Protein AF-A0A0K0XUK8-F1 (afdb_monomer_lite)

pLDDT: mean 94.27, std 4.92, range [66.75, 98.88]

Sequence (532 aa):
MPRAIVLVLDSFGIGAAPDAARFGDAGADTLGHIAAACVSGELDRGPLQLPNLARLGLFHAHAEATGQVAAGVELIEQPEGAWAHAAERSTGKDTPSGHWELAGVPVLEDFGYFPDKTESFPEELLEALIRRAELPGVLGNCHASGTEIIERLGAQHIETGKPIVYTSADSVFQIAAHEEHFGLDRLYRVCEIARELLMDDRVGRVIARPFVGDVDSGFQRTGNRRDYSLEPPAPTVLDKLLDAGGEVLAIGKIGDIFAHRGVSRVIKADGNEALVDATLAAMDEAGERSLVFTNLVDFDMLYGHRRDTAGYAAALEAFDRRLPEIIERLRPDDLLILVADHGCDPSFEGSDHTREFIPVLALGAGLPAGSLGRRESFADVGQTLAEHFGLPPMDAGLSFLPLAKARLEQLHKLRDRAYAPYSGFTVAALIETRNGHWFGGCNVETAHYKSVCAEASAISAMIAAGEREIRRVHILAPGGRLCAPCGDCRQRLLEFSGPDARVHLLDNHGMTIEDHAIAELLPAAFVPDDLD

Secondary structure (DSSP, 8-state):
---EEEEE-TT---SB-TTGGGGT-TT--HHHHHHHHHHHSTTSS-S---HHHHHTTHHHHHHHHHSSPPTT----SS-SSEEEEE---SS--SHHHHHHHHTT----SPPP----SSS-S-HHHHHHHHHHTT-S--EEEEE--HHHHHHHHHHHHHHH-PPEEEE-SSSEEEEEEEHHHH-HHHHHHHHHHHHHHTTTTT-SEEEEEEEEEETTTEEEE-S--EEEEPPPSS--HHHHHHHTT-EEEEETTHHHHTTTTT-SEEE---SHHHHHHHHHHHHHH--SSEEEEEE-THIIIIIITTT-HHHHHHHHHHHHHHHHHHHTT--TT-EEEEE-SSB--TTSSSSS-B-B-EEEEEEETTPPSEEEEEES-THHHHHHHHHHTTPPPPSS----SPP-HHHHHHHHHHHTT-B-TTT----EEEEEETTS-EEEEE-B--TTS--B-HHHHHHHHHHHTT---EEEEEEE-GGG---PPPHHHHHHHHHTS-TT-EEEEE-TTS-EEEEEEHHHHSTT---GGGG-

Structure (mmCIF, N/CA/C/O backbone):
data_AF-A0A0K0XUK8-F1
#
_entry.id   AF-A0A0K0XUK8-F1
#
loop_
_atom_site.group_PDB
_atom_site.id
_atom_site.type_symbol
_atom_site.label_atom_id
_atom_site.label_alt_id
_atom_site.label_comp_id
_atom_site.label_asym_id
_atom_site.label_entity_id
_atom_site.label_seq_id
_atom_site.pdbx_PDB_ins_code
_atom_site.Cartn_x
_atom_site.Cartn_y
_atom_site.Cartn_z
_atom_site.occupancy
_atom_site.B_iso_or_equiv
_atom_site.auth_seq_id
_atom_site.auth_comp_id
_atom_site.auth_asym_id
_atom_site.auth_atom_id
_atom_site.pdbx_PDB_model_num
ATOM 1 N N . MET A 1 1 ? -23.604 -0.897 -3.311 1.00 66.75 1 MET A N 1
ATOM 2 C CA . MET A 1 1 ? -22.359 -1.609 -2.973 1.00 66.75 1 MET A CA 1
ATOM 3 C C . MET A 1 1 ? -21.209 -0.696 -3.325 1.00 66.75 1 MET A C 1
ATOM 5 O O . MET A 1 1 ? -21.176 -0.198 -4.445 1.00 66.75 1 MET A O 1
ATOM 9 N N . PRO A 1 2 ? -20.314 -0.436 -2.371 1.00 86.75 2 PRO A N 1
ATOM 10 C CA . PRO A 1 2 ? -19.453 0.732 -2.431 1.00 86.75 2 PRO A CA 1
ATOM 11 C C . PRO A 1 2 ? -18.410 0.626 -3.548 1.00 86.75 2 PRO A C 1
ATOM 13 O O . PRO A 1 2 ? -18.157 -0.471 -4.055 1.00 86.75 2 PRO A O 1
ATOM 16 N N . ARG A 1 3 ? -17.821 1.760 -3.940 1.00 96.00 3 ARG A N 1
ATOM 17 C CA . ARG A 1 3 ? -16.629 1.800 -4.796 1.00 96.00 3 ARG A CA 1
ATOM 18 C C . ARG A 1 3 ? -15.398 2.080 -3.945 1.00 96.00 3 ARG A C 1
ATOM 20 O O . ARG A 1 3 ? -15.504 2.649 -2.856 1.00 96.00 3 ARG A O 1
ATOM 27 N N . ALA A 1 4 ? -14.235 1.712 -4.457 1.00 98.31 4 ALA A N 1
ATOM 28 C CA . ALA A 1 4 ? -12.964 2.190 -3.936 1.00 98.31 4 ALA A CA 1
ATOM 29 C C . ALA A 1 4 ? -12.168 2.859 -5.055 1.00 98.31 4 ALA A C 1
ATOM 31 O O . ALA A 1 4 ? -12.177 2.391 -6.194 1.00 98.31 4 ALA A O 1
ATOM 32 N N . ILE A 1 5 ? -11.506 3.959 -4.723 1.00 98.69 5 ILE A N 1
ATOM 33 C CA . ILE A 1 5 ? -10.625 4.708 -5.605 1.00 98.69 5 ILE A CA 1
ATOM 34 C C . ILE A 1 5 ? -9.255 4.711 -4.936 1.00 98.69 5 ILE A C 1
ATOM 36 O O . ILE A 1 5 ? -9.096 5.274 -3.855 1.00 98.69 5 ILE A O 1
ATOM 40 N N . VAL A 1 6 ? -8.281 4.064 -5.566 1.00 98.88 6 VAL A N 1
ATOM 41 C CA . VAL A 1 6 ? -6.902 3.988 -5.080 1.00 98.88 6 VAL A CA 1
ATOM 42 C C . VAL A 1 6 ? -6.003 4.690 -6.085 1.00 98.88 6 VAL A C 1
ATOM 44 O O . VAL A 1 6 ? -5.951 4.290 -7.249 1.00 98.88 6 VAL A O 1
ATOM 47 N N . LEU A 1 7 ? -5.300 5.731 -5.642 1.00 98.88 7 LEU A N 1
ATOM 48 C CA . LEU A 1 7 ? -4.263 6.391 -6.431 1.00 98.88 7 LEU A CA 1
ATOM 49 C C . LEU A 1 7 ? -2.908 6.171 -5.769 1.00 98.88 7 LEU A C 1
ATOM 51 O O . LEU A 1 7 ? -2.697 6.601 -4.634 1.00 98.88 7 LEU A O 1
ATOM 55 N N . VAL A 1 8 ? -2.003 5.529 -6.500 1.00 98.88 8 VAL A N 1
ATOM 56 C CA . VAL A 1 8 ? -0.598 5.384 -6.119 1.00 98.88 8 VAL A CA 1
ATOM 57 C C . VAL A 1 8 ? 0.167 6.561 -6.710 1.00 98.88 8 VAL A C 1
ATOM 59 O O . VAL A 1 8 ? 0.229 6.721 -7.929 1.00 98.88 8 VAL A O 1
ATOM 62 N N . LEU A 1 9 ? 0.695 7.420 -5.845 1.00 98.75 9 LEU A N 1
ATOM 63 C CA . LEU A 1 9 ? 1.672 8.446 -6.172 1.00 98.75 9 LEU A CA 1
ATOM 64 C C . LEU A 1 9 ? 3.038 7.751 -6.176 1.00 98.75 9 LEU A C 1
ATOM 66 O O . LEU A 1 9 ? 3.713 7.721 -5.150 1.00 98.75 9 LEU A O 1
ATOM 70 N N . ASP A 1 10 ? 3.370 7.129 -7.309 1.00 98.00 10 ASP A N 1
ATOM 71 C CA . ASP A 1 10 ? 4.535 6.249 -7.482 1.00 98.00 10 ASP A CA 1
ATOM 72 C C . ASP A 1 10 ? 5.800 6.888 -6.895 1.00 98.00 10 ASP A C 1
ATOM 74 O O . ASP A 1 10 ? 6.072 8.065 -7.153 1.00 98.00 10 ASP A O 1
ATOM 78 N N . SER A 1 11 ? 6.547 6.150 -6.076 1.00 97.19 11 SER A N 1
ATOM 79 C CA . SER A 1 11 ? 7.773 6.602 -5.394 1.00 97.19 11 SER A CA 1
ATOM 80 C C . SER A 1 11 ? 7.669 7.753 -4.370 1.00 97.19 11 SER A C 1
ATOM 82 O O . SER A 1 11 ? 8.692 8.237 -3.874 1.00 97.19 11 SER A O 1
ATOM 84 N N . PHE A 1 12 ? 6.466 8.208 -3.999 1.00 98.50 12 PHE A N 1
ATOM 85 C CA . PHE A 1 12 ? 6.294 9.327 -3.063 1.00 98.50 12 PHE A CA 1
ATOM 86 C C . PHE A 1 12 ? 6.439 8.926 -1.581 1.00 98.50 12 PHE A C 1
ATOM 88 O O . PHE A 1 12 ? 5.468 8.891 -0.821 1.00 98.50 12 PHE A O 1
ATOM 95 N N . GLY A 1 13 ? 7.679 8.654 -1.168 1.00 98.62 13 GLY A N 1
ATOM 96 C CA . GLY A 1 13 ? 8.061 8.353 0.215 1.00 98.62 13 GLY A CA 1
ATOM 97 C C . GLY A 1 13 ? 7.955 9.547 1.177 1.00 98.62 13 GLY A C 1
ATOM 98 O O . GLY A 1 13 ? 7.955 10.716 0.778 1.00 98.62 13 GLY A O 1
ATOM 99 N N . ILE A 1 14 ? 7.854 9.252 2.474 1.00 98.62 14 ILE A N 1
ATOM 100 C CA . ILE A 1 14 ? 7.748 10.243 3.559 1.00 98.62 14 ILE A CA 1
ATOM 101 C C . ILE A 1 14 ? 8.753 9.983 4.691 1.00 98.62 14 ILE A C 1
ATOM 103 O O . ILE A 1 14 ? 8.432 10.193 5.863 1.00 98.62 14 ILE A O 1
ATOM 107 N N . GLY A 1 15 ? 9.956 9.513 4.349 1.00 98.06 15 GLY A N 1
ATOM 108 C CA . GLY A 1 15 ? 11.048 9.300 5.298 1.00 98.06 15 GLY A CA 1
ATOM 109 C C . GLY A 1 15 ? 11.483 7.845 5.428 1.00 98.06 15 GLY A C 1
ATOM 110 O O . GLY A 1 15 ? 10.683 6.925 5.293 1.00 98.06 15 GLY A O 1
ATOM 111 N N . ALA A 1 16 ? 12.762 7.633 5.727 1.00 98.00 16 ALA A N 1
ATOM 112 C CA . ALA A 1 16 ? 13.402 6.323 5.786 1.00 98.00 16 ALA A CA 1
ATOM 113 C C . ALA A 1 16 ? 12.644 5.319 6.673 1.00 98.00 16 ALA A C 1
ATOM 115 O O . ALA A 1 16 ? 12.324 5.595 7.833 1.00 98.00 16 ALA A O 1
ATOM 116 N N . ALA A 1 17 ? 12.407 4.120 6.135 1.00 97.19 17 ALA A N 1
ATOM 117 C CA . ALA A 1 17 ? 11.795 3.030 6.884 1.00 97.19 17 ALA A CA 1
ATOM 118 C C . ALA A 1 17 ? 12.773 2.468 7.941 1.00 97.19 17 ALA A C 1
ATOM 120 O O . ALA A 1 17 ? 13.989 2.666 7.841 1.00 97.19 17 ALA A O 1
ATOM 121 N N . PRO A 1 18 ? 12.298 1.701 8.943 1.00 95.25 18 PRO A N 1
ATOM 122 C CA . PRO A 1 18 ? 13.158 1.169 10.004 1.00 95.25 18 PRO A CA 1
ATOM 123 C C . PRO A 1 18 ? 14.302 0.276 9.501 1.00 95.25 18 PRO A C 1
ATOM 125 O O . PRO A 1 18 ? 15.336 0.174 10.160 1.00 95.25 18 PRO A O 1
ATOM 128 N N . ASP A 1 19 ? 14.129 -0.370 8.345 1.00 95.75 19 ASP A N 1
ATOM 129 C CA . ASP A 1 19 ? 15.115 -1.241 7.706 1.00 95.75 19 ASP A CA 1
ATOM 130 C C . ASP A 1 19 ? 15.886 -0.572 6.554 1.00 95.75 19 ASP A C 1
ATOM 132 O O . ASP A 1 19 ? 16.682 -1.243 5.895 1.00 95.75 19 ASP A O 1
ATOM 136 N N . ALA A 1 20 ? 15.741 0.744 6.345 1.00 96.69 20 ALA A N 1
ATOM 137 C CA . ALA A 1 20 ? 16.354 1.465 5.225 1.00 96.69 20 ALA A CA 1
ATOM 138 C C . ALA A 1 20 ? 17.879 1.292 5.138 1.00 96.69 20 ALA A C 1
ATOM 140 O O . ALA A 1 20 ? 18.444 1.160 4.053 1.00 96.69 20 ALA A O 1
ATOM 141 N N . ALA A 1 21 ? 18.559 1.195 6.285 1.00 95.50 21 ALA A N 1
ATOM 142 C CA . ALA A 1 21 ? 20.001 0.961 6.345 1.00 95.50 21 ALA A CA 1
ATOM 143 C C . ALA A 1 21 ? 20.443 -0.345 5.655 1.00 95.50 21 ALA A C 1
ATOM 145 O O . ALA A 1 21 ? 21.561 -0.407 5.148 1.00 95.50 21 ALA A O 1
ATOM 146 N N . ARG A 1 22 ? 19.581 -1.375 5.592 1.00 93.38 22 ARG A N 1
ATOM 147 C CA . ARG A 1 22 ? 19.866 -2.630 4.871 1.00 93.38 22 ARG A CA 1
ATOM 148 C C . ARG A 1 22 ? 20.014 -2.405 3.364 1.00 93.38 22 ARG A C 1
ATOM 150 O O . ARG A 1 22 ? 20.744 -3.145 2.714 1.00 93.38 22 ARG A O 1
ATOM 157 N N . PHE A 1 23 ? 19.345 -1.384 2.840 1.00 89.81 23 PHE A N 1
ATOM 158 C CA . PHE A 1 23 ? 19.330 -1.027 1.424 1.00 89.81 23 PHE A CA 1
ATOM 159 C C . PHE A 1 23 ? 20.307 0.104 1.081 1.00 89.81 23 PHE A C 1
ATOM 161 O O . PHE A 1 23 ? 20.409 0.479 -0.081 1.00 89.81 23 PHE A O 1
ATOM 168 N N . GLY A 1 24 ? 21.036 0.634 2.072 1.00 94.38 24 GLY A N 1
ATOM 169 C CA . GLY A 1 24 ? 21.868 1.828 1.902 1.00 94.38 24 GLY A CA 1
ATOM 170 C C . GLY A 1 24 ? 21.084 3.144 1.942 1.00 94.38 24 GLY A C 1
ATOM 171 O O . GLY A 1 24 ? 21.674 4.198 1.756 1.00 94.38 24 GLY A O 1
ATOM 172 N N . ASP A 1 25 ? 19.791 3.104 2.268 1.00 96.50 25 ASP A N 1
ATOM 173 C CA . ASP A 1 25 ? 18.876 4.249 2.159 1.00 96.50 25 ASP A CA 1
ATOM 174 C C . ASP A 1 25 ? 18.677 4.978 3.501 1.00 96.50 25 ASP A C 1
ATOM 176 O O . ASP A 1 25 ? 17.665 5.638 3.745 1.00 96.50 25 ASP A O 1
ATOM 180 N N . ALA A 1 26 ? 19.624 4.827 4.432 1.00 96.69 26 ALA A N 1
ATOM 181 C CA . ALA A 1 26 ? 19.536 5.471 5.738 1.00 96.69 26 ALA A CA 1
ATOM 182 C C . ALA A 1 26 ? 19.529 7.001 5.582 1.00 96.69 26 ALA A C 1
ATOM 184 O O . ALA A 1 26 ? 20.503 7.588 5.116 1.00 96.69 26 ALA A O 1
ATOM 185 N N . GLY A 1 27 ? 18.445 7.636 6.031 1.00 96.06 27 GLY A N 1
ATOM 186 C CA . GLY A 1 27 ? 18.265 9.085 5.947 1.00 96.06 27 GLY A CA 1
ATOM 187 C C . GLY A 1 27 ? 17.583 9.579 4.671 1.00 96.06 27 GLY A C 1
ATOM 188 O O . GLY A 1 27 ? 17.469 10.789 4.525 1.00 96.06 27 GLY A O 1
ATOM 189 N N . ALA A 1 28 ? 17.124 8.692 3.780 1.00 97.94 28 ALA A N 1
ATOM 190 C CA . ALA A 1 28 ? 16.242 9.087 2.683 1.00 97.94 28 ALA A CA 1
ATOM 191 C C . ALA A 1 28 ? 14.947 9.715 3.228 1.00 97.9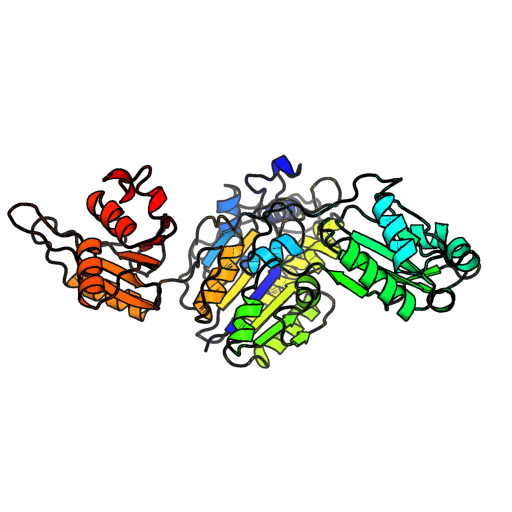4 28 ALA A C 1
ATOM 193 O O . ALA A 1 28 ? 14.396 9.233 4.219 1.00 97.94 28 ALA A O 1
ATOM 194 N N . ASP A 1 29 ? 14.479 10.791 2.604 1.00 98.50 29 ASP A N 1
ATOM 195 C CA . ASP A 1 29 ? 13.205 11.437 2.935 1.00 98.50 29 ASP A CA 1
ATOM 196 C C . ASP A 1 29 ? 12.697 12.201 1.713 1.00 98.50 29 ASP A C 1
ATOM 198 O O . ASP A 1 29 ? 12.977 13.389 1.544 1.00 98.50 29 ASP A O 1
ATOM 202 N N . THR A 1 30 ? 11.959 11.509 0.840 1.00 98.75 30 THR A N 1
ATOM 203 C CA . THR A 1 30 ? 11.485 12.061 -0.435 1.00 98.75 30 THR A CA 1
ATOM 204 C C . THR A 1 30 ? 10.698 13.359 -0.211 1.00 98.75 30 THR A C 1
ATOM 206 O O . THR A 1 30 ? 11.093 14.414 -0.712 1.00 98.75 30 THR A O 1
ATOM 209 N N . LEU A 1 31 ? 9.615 13.335 0.575 1.00 98.69 31 LEU A N 1
ATOM 210 C CA . LEU A 1 31 ? 8.833 14.541 0.875 1.00 98.69 31 LEU A CA 1
ATOM 211 C C . LEU A 1 31 ? 9.659 15.605 1.615 1.00 98.69 31 LEU A C 1
ATOM 213 O O . LEU A 1 31 ? 9.614 16.783 1.245 1.00 98.69 31 LEU A O 1
ATOM 217 N N . GLY A 1 32 ? 10.389 15.221 2.663 1.00 98.31 32 GLY A N 1
ATOM 218 C CA . GLY A 1 32 ? 11.114 16.163 3.510 1.00 98.31 32 GLY A CA 1
ATOM 219 C C . GLY A 1 32 ? 12.223 16.898 2.766 1.00 98.31 32 GLY A C 1
ATOM 220 O O . GLY A 1 32 ? 12.327 18.123 2.882 1.00 98.31 32 GLY A O 1
ATOM 221 N N . HIS A 1 33 ? 13.005 16.197 1.945 1.00 98.25 33 HIS A N 1
ATOM 222 C CA . HIS A 1 33 ? 14.066 16.806 1.147 1.00 98.25 33 HIS A CA 1
ATOM 223 C C . HIS A 1 33 ? 13.524 17.650 -0.006 1.00 98.25 33 HIS A C 1
ATOM 225 O O . HIS A 1 33 ? 14.057 18.734 -0.260 1.00 98.25 33 HIS A O 1
ATOM 231 N N . ILE A 1 34 ? 12.422 17.239 -0.646 1.00 98.12 34 ILE A N 1
ATOM 232 C CA . ILE A 1 34 ? 11.730 18.091 -1.621 1.00 98.12 34 ILE A CA 1
ATOM 233 C C . ILE A 1 34 ? 11.278 19.404 -0.958 1.00 98.12 34 ILE A C 1
ATOM 235 O O . ILE A 1 34 ? 11.533 20.490 -1.488 1.00 98.12 34 ILE A O 1
ATOM 239 N N . ALA A 1 35 ? 10.643 19.329 0.215 1.00 98.00 35 ALA A N 1
ATOM 240 C CA . ALA A 1 35 ? 10.185 20.505 0.952 1.00 98.00 35 ALA A CA 1
ATOM 241 C C . ALA A 1 35 ? 11.355 21.408 1.389 1.00 98.00 35 ALA A C 1
ATOM 243 O O . ALA A 1 35 ? 11.295 22.627 1.207 1.00 98.00 35 ALA A O 1
ATOM 244 N N . ALA A 1 36 ? 12.448 20.821 1.888 1.00 97.62 36 ALA A N 1
ATOM 245 C CA . ALA A 1 36 ? 13.663 21.538 2.271 1.00 97.62 36 ALA A CA 1
ATOM 246 C C . ALA A 1 36 ? 14.299 22.287 1.093 1.00 97.62 36 ALA A C 1
ATOM 248 O O . ALA A 1 36 ? 14.607 23.474 1.222 1.00 97.62 36 ALA A O 1
ATOM 249 N N . ALA A 1 37 ? 14.420 21.644 -0.070 1.00 96.75 37 ALA A N 1
ATOM 250 C CA . ALA A 1 37 ? 14.954 22.270 -1.278 1.00 96.75 37 ALA A CA 1
ATOM 251 C C . ALA A 1 37 ? 14.065 23.423 -1.789 1.00 96.75 37 ALA A C 1
ATOM 253 O O . ALA A 1 37 ? 14.560 24.422 -2.312 1.00 96.75 37 ALA A O 1
ATOM 254 N N . CYS A 1 38 ? 12.743 23.333 -1.602 1.00 96.19 38 CYS A N 1
ATOM 255 C CA . CYS A 1 38 ? 11.823 24.416 -1.961 1.00 96.19 38 CYS A CA 1
ATOM 256 C C . CYS A 1 38 ? 12.029 25.681 -1.111 1.00 96.19 38 CYS A C 1
ATOM 258 O O . CYS A 1 38 ? 11.787 26.781 -1.601 1.00 96.19 38 CYS A O 1
ATOM 260 N N . VAL A 1 39 ? 12.483 25.554 0.142 1.00 96.12 39 VAL A N 1
ATOM 261 C CA . VAL A 1 39 ? 12.711 26.704 1.040 1.00 96.12 39 VAL A CA 1
ATOM 262 C C . VAL A 1 39 ? 14.176 27.110 1.196 1.00 96.12 39 VAL A C 1
ATOM 264 O O . VAL A 1 39 ? 14.444 28.186 1.729 1.00 96.12 39 VAL A O 1
ATOM 267 N N . SER A 1 40 ? 15.126 26.297 0.722 1.00 92.94 40 SER A N 1
ATOM 268 C CA . SER A 1 40 ? 16.564 26.608 0.762 1.00 92.94 40 SER A CA 1
ATOM 269 C C . SER A 1 40 ? 16.951 27.762 -0.174 1.00 92.94 40 SER A C 1
ATOM 271 O O . SER A 1 40 ? 17.981 28.406 0.026 1.00 92.94 40 SER A O 1
ATOM 273 N N . GLY A 1 41 ? 16.118 28.039 -1.184 1.00 80.12 41 GLY A N 1
ATOM 274 C CA . GLY A 1 41 ? 16.391 28.996 -2.259 1.00 80.12 41 GLY A CA 1
ATOM 275 C C . GLY A 1 41 ? 17.161 28.399 -3.442 1.00 80.12 41 GLY A C 1
ATOM 276 O O . GLY A 1 41 ? 17.395 29.102 -4.421 1.00 80.12 41 GLY A O 1
ATOM 277 N N . GLU A 1 42 ? 17.526 27.113 -3.393 1.00 83.00 42 GLU A N 1
ATOM 278 C CA . GLU A 1 42 ? 18.264 26.425 -4.467 1.00 83.00 42 GLU A CA 1
ATOM 279 C C . GLU A 1 42 ? 17.430 26.239 -5.740 1.00 83.00 42 GLU A C 1
ATOM 281 O O . GLU A 1 42 ? 17.973 26.223 -6.842 1.00 83.00 42 GLU A O 1
ATOM 286 N N . LEU A 1 43 ? 16.110 26.126 -5.592 1.00 89.25 43 LEU A N 1
ATOM 287 C CA . LEU A 1 43 ? 15.182 25.830 -6.684 1.00 89.25 43 LEU A CA 1
ATOM 288 C C . LEU A 1 43 ? 14.496 27.079 -7.281 1.00 89.25 43 LEU A C 1
ATOM 290 O O . LEU A 1 43 ? 13.565 26.925 -8.067 1.00 89.25 43 LEU A O 1
ATOM 294 N N . ASP A 1 44 ? 14.912 28.295 -6.889 1.00 88.19 44 ASP A N 1
ATOM 295 C CA . ASP A 1 44 ? 14.302 29.586 -7.287 1.00 88.19 44 ASP A CA 1
ATOM 296 C C . ASP A 1 44 ? 12.760 29.594 -7.190 1.00 88.19 44 ASP A C 1
ATOM 298 O O . ASP A 1 44 ? 12.032 30.027 -8.085 1.00 88.19 44 ASP A O 1
ATOM 302 N N . ARG A 1 45 ? 12.244 29.047 -6.085 1.00 92.00 45 ARG A N 1
ATOM 303 C CA . ARG A 1 45 ? 10.809 28.889 -5.814 1.00 92.00 45 ARG A CA 1
ATOM 304 C C . ARG A 1 45 ? 10.487 29.153 -4.345 1.00 92.00 45 ARG A C 1
ATOM 306 O O . ARG A 1 45 ? 11.380 29.287 -3.516 1.00 92.00 45 ARG A O 1
ATOM 313 N N . GLY A 1 46 ? 9.192 29.257 -4.046 1.00 92.44 46 GLY A N 1
ATOM 314 C CA . GLY A 1 46 ? 8.680 29.335 -2.677 1.00 92.44 46 GLY A CA 1
ATOM 315 C C . GLY A 1 46 ? 8.465 27.958 -2.028 1.00 92.44 46 GLY A C 1
ATOM 316 O O . GLY A 1 46 ? 8.724 26.934 -2.668 1.00 92.44 46 GLY A O 1
ATOM 317 N N . PRO A 1 47 ? 7.942 27.929 -0.784 1.00 96.00 47 PRO A N 1
ATOM 318 C CA . PRO A 1 47 ? 7.630 26.692 -0.067 1.00 96.00 47 PRO A CA 1
ATOM 319 C C . PRO A 1 47 ? 6.704 25.772 -0.866 1.00 96.00 47 PRO A C 1
ATOM 321 O O . PRO A 1 47 ? 5.822 26.264 -1.571 1.00 96.00 47 PRO A O 1
ATOM 324 N N . LEU A 1 48 ? 6.870 24.458 -0.709 1.00 97.44 48 LEU A N 1
ATOM 325 C CA . LEU A 1 48 ? 6.048 23.438 -1.366 1.00 97.44 48 LEU A CA 1
ATOM 326 C C . LEU A 1 48 ? 4.557 23.611 -1.009 1.00 97.44 48 LEU A C 1
ATOM 328 O O . LEU A 1 48 ? 4.200 23.624 0.169 1.00 97.44 48 LEU A O 1
ATOM 332 N N . GLN A 1 49 ? 3.686 23.747 -2.013 1.00 97.75 49 GLN A N 1
ATOM 333 C CA . GLN A 1 49 ? 2.258 24.035 -1.820 1.00 97.75 49 GLN A CA 1
ATOM 334 C C . GLN A 1 49 ? 1.370 22.807 -2.059 1.00 97.75 49 GLN A C 1
ATOM 336 O O . GLN A 1 49 ? 0.913 22.577 -3.176 1.00 97.75 49 GLN A O 1
ATOM 341 N N . LEU A 1 50 ? 1.053 22.059 -0.997 1.00 98.44 50 LEU A N 1
ATOM 342 C CA . LEU A 1 50 ? 0.154 20.892 -1.057 1.00 98.44 50 LEU A CA 1
ATOM 343 C C . LEU A 1 50 ? -1.079 21.046 -0.144 1.00 98.44 50 LEU A C 1
ATOM 345 O O . LEU A 1 50 ? -1.258 20.252 0.783 1.00 98.44 50 LEU A O 1
ATOM 349 N N . PRO A 1 51 ? -1.906 22.099 -0.305 1.00 98.12 51 PRO A N 1
ATOM 350 C CA . PRO A 1 51 ? -3.011 22.379 0.612 1.00 98.12 51 PRO A CA 1
ATOM 351 C C . PRO A 1 51 ? -4.061 21.262 0.683 1.00 98.12 51 PRO A C 1
ATOM 353 O O . PRO A 1 51 ? -4.645 21.060 1.750 1.00 98.12 51 PRO A O 1
ATOM 356 N N . ASN A 1 52 ? -4.320 20.530 -0.403 1.00 98.56 52 ASN A N 1
ATOM 357 C CA . ASN A 1 52 ? -5.353 19.492 -0.404 1.00 98.56 52 ASN A CA 1
ATOM 358 C C . ASN A 1 52 ? -4.851 18.199 0.251 1.00 98.56 52 ASN A C 1
ATOM 360 O O . ASN A 1 52 ? -5.538 17.633 1.100 1.00 98.56 52 ASN A O 1
ATOM 364 N N . LEU A 1 53 ? -3.621 17.779 -0.042 1.00 98.62 53 LEU A N 1
ATOM 365 C CA . LEU A 1 53 ? -2.961 16.673 0.650 1.00 98.62 53 LEU A CA 1
ATOM 366 C C . LEU A 1 53 ? -2.716 16.998 2.131 1.00 98.62 53 LEU A C 1
ATOM 368 O O . LEU A 1 53 ? -2.870 16.124 2.985 1.00 98.62 53 LEU A O 1
ATOM 372 N N . ALA A 1 54 ? -2.417 18.258 2.467 1.00 98.31 54 ALA A N 1
ATOM 373 C CA . ALA A 1 54 ? -2.325 18.713 3.853 1.00 98.31 54 ALA A CA 1
ATOM 374 C C . ALA A 1 54 ? -3.651 18.527 4.603 1.00 98.31 54 ALA A C 1
ATOM 376 O O . ALA A 1 54 ? -3.644 18.024 5.727 1.00 98.31 54 ALA A O 1
ATOM 377 N N . ARG A 1 55 ? -4.790 18.871 3.978 1.00 97.88 55 ARG A N 1
ATOM 378 C CA . ARG A 1 55 ? -6.135 18.631 4.541 1.00 97.88 55 ARG A CA 1
ATOM 379 C C . ARG A 1 55 ? -6.417 17.148 4.755 1.00 97.88 55 ARG A C 1
ATOM 381 O O . ARG A 1 55 ? -7.116 16.809 5.702 1.00 97.88 55 ARG A O 1
ATOM 388 N N . LEU A 1 56 ? -5.867 16.268 3.920 1.00 98.12 56 LEU A N 1
ATOM 389 C CA . LEU A 1 56 ? -5.974 14.820 4.114 1.00 98.12 56 LEU A CA 1
ATOM 390 C C . LEU A 1 56 ? -4.993 14.260 5.157 1.00 98.12 56 LEU A C 1
ATOM 392 O O . LEU A 1 56 ? -5.095 13.089 5.503 1.00 98.12 56 LEU A O 1
ATOM 396 N N . GLY A 1 57 ? -4.078 15.080 5.683 1.00 98.31 57 GLY A N 1
ATOM 397 C CA . GLY A 1 57 ? -3.156 14.699 6.752 1.00 98.31 57 GLY A CA 1
ATOM 398 C C . GLY A 1 57 ? -1.735 14.345 6.303 1.00 98.31 57 GLY A C 1
ATOM 399 O O . GLY A 1 57 ? -0.966 13.868 7.131 1.00 98.31 57 GLY A O 1
ATOM 400 N N . LEU A 1 58 ? -1.331 14.621 5.052 1.00 98.75 58 LEU A N 1
ATOM 401 C CA . LEU A 1 58 ? 0.008 14.280 4.527 1.00 98.75 58 LEU A CA 1
ATOM 402 C C . LEU A 1 58 ? 1.153 14.690 5.463 1.00 98.75 58 LEU A C 1
ATOM 404 O O . LEU A 1 58 ? 2.001 13.878 5.820 1.00 98.75 58 LEU A O 1
ATOM 408 N N . PHE A 1 59 ? 1.169 15.954 5.883 1.00 98.56 59 PHE A N 1
ATOM 409 C CA . PHE A 1 59 ? 2.247 16.467 6.725 1.00 98.56 59 PHE A CA 1
ATOM 410 C C . PHE A 1 59 ? 2.189 15.945 8.166 1.00 98.56 59 PHE A C 1
ATOM 412 O O . PHE A 1 59 ? 3.214 15.930 8.840 1.00 98.56 59 PHE A O 1
ATOM 419 N N . HIS A 1 60 ? 1.027 15.470 8.628 1.00 98.62 60 HIS A N 1
ATOM 420 C CA . HIS A 1 60 ? 0.924 14.766 9.907 1.00 98.62 60 HIS A CA 1
ATOM 421 C C . HIS A 1 60 ? 1.516 13.361 9.797 1.00 98.62 60 HIS A C 1
ATOM 423 O O . HIS A 1 60 ? 2.298 12.977 10.658 1.00 98.62 60 HIS A O 1
ATOM 429 N N . ALA A 1 61 ? 1.228 12.636 8.710 1.00 98.56 61 ALA A N 1
ATOM 430 C CA . ALA A 1 61 ? 1.835 11.333 8.443 1.00 98.56 61 ALA A CA 1
ATOM 431 C C . ALA A 1 61 ? 3.367 11.423 8.356 1.00 98.56 61 ALA A C 1
ATOM 433 O O . ALA A 1 61 ? 4.060 10.622 8.976 1.00 98.56 61 ALA A O 1
ATOM 434 N N . HIS A 1 62 ? 3.899 12.430 7.653 1.00 98.69 62 HIS A N 1
ATOM 435 C CA . HIS A 1 62 ? 5.345 12.693 7.599 1.00 98.69 62 HIS A CA 1
ATOM 436 C C . HIS A 1 62 ? 5.934 13.017 8.977 1.00 98.69 62 HIS A C 1
ATOM 438 O O . HIS A 1 62 ? 6.956 12.445 9.355 1.00 98.69 62 HIS A O 1
ATOM 444 N N . ALA A 1 63 ? 5.267 13.870 9.762 1.00 98.50 63 ALA A N 1
ATOM 445 C CA . ALA A 1 63 ? 5.716 14.206 11.111 1.00 98.50 63 ALA A CA 1
ATOM 446 C C . ALA A 1 63 ? 5.700 13.005 12.067 1.00 98.50 63 ALA A C 1
ATOM 448 O O . ALA A 1 63 ? 6.593 12.877 12.903 1.00 98.50 63 ALA A O 1
ATOM 449 N N . GLU A 1 64 ? 4.720 12.110 11.936 1.00 97.88 64 GLU A N 1
ATOM 450 C CA . GLU A 1 64 ? 4.652 10.854 12.689 1.00 97.88 64 GLU A CA 1
ATOM 451 C C . GLU A 1 64 ? 5.742 9.862 12.250 1.00 97.88 64 GLU A C 1
ATOM 453 O O . GLU A 1 64 ? 6.369 9.234 13.104 1.00 97.88 64 GLU A O 1
ATOM 458 N N . ALA A 1 65 ? 6.021 9.771 10.945 1.00 97.81 65 ALA A N 1
ATOM 459 C CA . ALA A 1 65 ? 7.035 8.877 10.389 1.00 97.81 65 ALA A CA 1
ATOM 460 C C . ALA A 1 65 ? 8.468 9.289 10.764 1.00 97.81 65 ALA A C 1
ATOM 462 O O . ALA A 1 65 ? 9.280 8.445 11.148 1.00 97.81 65 ALA A O 1
ATOM 463 N N . THR A 1 66 ? 8.783 10.583 10.663 1.00 97.56 66 THR A N 1
ATOM 464 C CA . THR A 1 66 ? 10.154 11.110 10.808 1.00 97.56 66 THR A CA 1
ATOM 465 C C . THR A 1 66 ? 10.433 11.738 12.173 1.00 97.56 66 THR A C 1
ATOM 467 O O . THR A 1 66 ? 11.590 11.944 12.548 1.00 97.56 66 THR A O 1
ATOM 470 N N . GLY A 1 67 ? 9.385 12.074 12.930 1.00 97.19 67 GLY A N 1
ATOM 471 C CA . GLY A 1 67 ? 9.478 12.873 14.150 1.00 97.19 67 GLY A CA 1
ATOM 472 C C . GLY A 1 67 ? 9.711 14.370 13.904 1.00 97.19 67 GLY A C 1
ATOM 473 O O . GLY A 1 67 ? 10.003 15.094 14.860 1.00 97.19 67 GLY A O 1
ATOM 474 N N . GLN A 1 68 ? 9.622 14.847 12.656 1.00 96.06 68 GLN A N 1
ATOM 475 C CA . GLN A 1 68 ? 9.861 16.243 12.278 1.00 96.06 68 GLN A CA 1
ATOM 476 C C . GLN A 1 68 ? 8.821 16.739 11.272 1.00 96.06 68 GLN A C 1
ATOM 478 O O . GLN A 1 68 ? 8.385 16.006 10.398 1.00 96.06 68 GLN A O 1
ATOM 483 N N . VAL A 1 69 ? 8.444 18.015 11.361 1.00 97.19 69 VAL A N 1
ATOM 484 C CA . VAL A 1 69 ? 7.587 18.640 10.345 1.00 97.19 69 VAL A CA 1
ATOM 485 C C . VAL A 1 69 ? 8.447 19.043 9.148 1.00 97.19 69 VAL A C 1
ATOM 487 O O . VAL A 1 69 ? 9.486 19.681 9.332 1.00 97.19 69 VAL A O 1
ATOM 490 N N . ALA A 1 70 ? 8.003 18.697 7.937 1.00 97.31 70 ALA A N 1
ATOM 491 C CA . ALA A 1 70 ? 8.648 19.098 6.689 1.00 97.31 70 ALA A CA 1
ATOM 492 C C . ALA A 1 70 ? 8.936 20.614 6.635 1.00 97.31 70 ALA A C 1
ATOM 494 O O . ALA A 1 70 ? 8.162 21.449 7.110 1.00 97.31 70 ALA A O 1
ATOM 495 N N . ALA A 1 71 ? 10.072 20.988 6.048 1.00 97.19 71 ALA A N 1
ATOM 496 C CA . ALA A 1 71 ? 10.524 22.373 6.046 1.00 97.19 71 ALA A CA 1
ATOM 497 C C . ALA A 1 71 ? 9.553 23.302 5.290 1.00 97.19 71 ALA A C 1
ATOM 499 O O . ALA A 1 71 ? 9.088 22.989 4.197 1.00 97.19 71 ALA A O 1
ATOM 500 N N . GLY A 1 72 ? 9.265 24.473 5.865 1.00 95.25 72 GLY A N 1
ATOM 501 C CA . GLY A 1 72 ? 8.338 25.443 5.269 1.00 95.25 72 GLY A CA 1
ATOM 502 C C . GLY A 1 72 ? 6.855 25.114 5.437 1.00 95.25 72 GLY A C 1
ATOM 503 O O . GLY A 1 72 ? 6.028 25.804 4.842 1.00 95.25 72 GLY A O 1
ATOM 504 N N . VAL A 1 73 ? 6.520 24.093 6.229 1.00 96.25 73 VAL A N 1
ATOM 505 C CA . VAL A 1 73 ? 5.147 23.644 6.466 1.00 96.25 73 VAL A CA 1
ATOM 506 C C . VAL A 1 73 ? 4.699 23.994 7.881 1.00 96.25 73 VAL A C 1
ATOM 508 O O . VAL A 1 73 ? 5.418 23.775 8.854 1.00 96.25 73 VAL A O 1
ATOM 511 N N . GLU A 1 74 ? 3.465 24.480 7.996 1.00 94.56 74 GLU A N 1
ATOM 512 C CA . GLU A 1 74 ? 2.729 24.564 9.257 1.00 94.56 74 GLU A CA 1
ATOM 513 C C . GLU A 1 74 ? 1.631 23.491 9.261 1.00 94.56 74 GLU A C 1
ATOM 515 O O . GLU A 1 74 ? 0.883 23.355 8.290 1.00 94.56 74 GLU A O 1
ATOM 520 N N . LEU A 1 75 ? 1.542 22.702 10.337 1.00 95.38 75 LEU A N 1
ATOM 521 C CA . LEU A 1 75 ? 0.525 21.654 10.450 1.00 95.38 75 LEU A CA 1
ATOM 522 C C . LEU A 1 75 ? -0.870 22.256 10.656 1.00 95.38 75 LEU A C 1
ATOM 524 O O . LEU A 1 75 ? -1.070 23.149 11.478 1.00 95.38 75 LEU A O 1
ATOM 528 N N . ILE A 1 76 ? -1.849 21.718 9.930 1.00 94.25 76 ILE A N 1
ATOM 529 C CA . ILE A 1 76 ? -3.264 22.068 10.084 1.00 94.25 76 ILE A CA 1
ATOM 530 C C . ILE A 1 76 ? -3.801 21.445 11.380 1.00 94.25 76 ILE A C 1
ATOM 532 O O . ILE A 1 76 ? -3.739 20.236 11.539 1.00 94.25 76 ILE A O 1
ATOM 536 N N . GLU A 1 77 ? -4.404 22.231 12.275 1.00 91.50 77 GLU A N 1
ATOM 537 C CA . GLU A 1 77 ? -4.904 21.716 13.567 1.00 91.50 77 GLU A CA 1
ATOM 538 C C . GLU A 1 77 ? -6.015 20.657 13.440 1.00 91.50 77 GLU A C 1
ATOM 540 O O . GLU A 1 77 ? -6.157 19.800 14.310 1.00 91.50 77 GLU A O 1
ATOM 545 N N . GLN A 1 78 ? -6.832 20.735 12.385 1.00 91.12 78 GLN A N 1
ATOM 546 C CA . GLN A 1 78 ? -7.962 19.833 12.143 1.00 91.12 78 GLN A CA 1
ATOM 547 C C . GLN A 1 78 ? -7.965 19.344 10.689 1.00 91.12 78 GLN A C 1
ATOM 549 O O . GLN A 1 78 ? -8.646 19.937 9.847 1.00 91.12 78 GLN A O 1
ATOM 554 N N . PRO A 1 79 ? -7.194 18.291 10.364 1.00 94.31 79 PRO A N 1
ATOM 555 C CA . PRO A 1 79 ? -7.304 17.623 9.074 1.00 94.31 79 PRO A CA 1
ATOM 556 C C . PRO A 1 79 ? -8.698 17.006 8.888 1.00 94.31 79 PRO A C 1
ATOM 558 O O . PRO A 1 79 ? -9.400 16.697 9.850 1.00 94.31 79 PRO A O 1
ATOM 561 N N . GLU A 1 80 ? -9.093 16.823 7.635 1.00 95.38 80 GLU A N 1
ATOM 562 C CA . GLU A 1 80 ? -10.383 16.256 7.227 1.00 95.38 80 GLU A CA 1
ATOM 563 C C . GLU A 1 80 ? -10.276 14.777 6.836 1.00 95.38 80 GLU A C 1
ATOM 565 O O . GLU A 1 80 ? -11.280 14.066 6.846 1.00 95.38 80 GLU A O 1
ATOM 570 N N . GLY A 1 81 ? -9.072 14.320 6.483 1.00 96.00 81 GLY A N 1
ATOM 571 C CA . GLY A 1 81 ? -8.786 12.927 6.146 1.00 96.00 81 GLY A CA 1
ATOM 572 C C . GLY A 1 81 ? -8.310 12.099 7.338 1.00 96.00 81 GLY A C 1
ATOM 573 O O . GLY A 1 81 ? -7.905 12.625 8.378 1.00 96.00 81 GLY A O 1
ATOM 574 N N . ALA A 1 82 ? -8.346 10.784 7.158 1.00 97.19 82 ALA A N 1
ATOM 575 C CA . ALA A 1 82 ? -7.596 9.846 7.976 1.00 97.19 82 ALA A CA 1
ATOM 576 C C . ALA A 1 82 ? -6.194 9.677 7.374 1.00 97.19 82 ALA A C 1
ATOM 578 O O . ALA A 1 82 ? -6.071 9.567 6.153 1.00 97.19 82 ALA A O 1
ATOM 579 N N . TRP A 1 83 ? -5.144 9.638 8.194 1.00 98.38 83 TRP A N 1
ATOM 580 C CA . TRP A 1 83 ? -3.771 9.494 7.699 1.00 98.38 83 TRP A CA 1
ATOM 581 C C . TRP A 1 83 ? -2.991 8.433 8.461 1.00 98.38 83 TRP A C 1
ATOM 583 O O . TRP A 1 83 ? -3.215 8.207 9.643 1.00 98.38 83 TRP A O 1
ATOM 593 N N . ALA A 1 84 ? -2.043 7.802 7.789 1.00 98.31 84 ALA A N 1
ATOM 594 C CA . ALA A 1 84 ? -1.109 6.844 8.354 1.00 98.31 84 ALA A CA 1
ATOM 595 C C . ALA A 1 84 ? 0.243 6.978 7.647 1.00 98.31 84 ALA A C 1
ATOM 597 O O . ALA A 1 84 ? 0.335 7.544 6.553 1.00 98.31 84 ALA A O 1
ATOM 598 N N . HIS A 1 85 ? 1.271 6.383 8.240 1.00 98.50 85 HIS A N 1
ATOM 599 C CA . HIS A 1 85 ? 2.524 6.090 7.555 1.00 98.50 85 HIS A CA 1
ATOM 600 C C . HIS A 1 85 ? 2.761 4.580 7.601 1.00 98.50 85 HIS A C 1
ATOM 602 O O . HIS A 1 85 ? 2.696 3.967 8.669 1.00 98.50 85 HIS A O 1
ATOM 608 N N . ALA A 1 86 ? 2.974 3.959 6.444 1.00 98.38 86 ALA A N 1
ATOM 609 C CA . ALA A 1 86 ? 3.107 2.510 6.345 1.00 98.38 86 ALA A CA 1
ATOM 610 C C . ALA A 1 86 ? 4.551 2.115 6.051 1.00 98.38 86 ALA A C 1
ATOM 612 O O . ALA A 1 86 ? 5.211 2.769 5.249 1.00 98.38 86 ALA A O 1
ATOM 613 N N . ALA A 1 87 ? 5.043 1.076 6.725 1.00 97.50 87 ALA A N 1
ATOM 614 C CA . ALA A 1 87 ? 6.311 0.427 6.414 1.00 97.50 87 ALA A CA 1
ATOM 615 C C . ALA A 1 87 ? 6.065 -0.759 5.480 1.00 97.50 87 ALA A C 1
ATOM 617 O O . ALA A 1 87 ? 5.084 -1.486 5.642 1.00 97.50 87 ALA A O 1
ATOM 618 N N . GLU A 1 88 ? 6.965 -0.959 4.526 1.00 96.88 88 GLU A N 1
ATOM 619 C CA . GLU A 1 88 ? 6.917 -2.112 3.635 1.00 96.88 88 GLU A CA 1
ATOM 620 C C . GLU A 1 88 ? 7.414 -3.357 4.377 1.00 96.88 88 GLU A C 1
ATOM 622 O O . GLU A 1 88 ? 8.466 -3.336 5.025 1.00 96.88 88 GLU A O 1
ATOM 627 N N . ARG A 1 89 ? 6.662 -4.456 4.292 1.00 95.12 89 ARG A N 1
ATOM 628 C CA . ARG A 1 89 ? 7.065 -5.744 4.868 1.00 95.12 89 ARG A CA 1
ATOM 629 C C . ARG A 1 89 ? 7.833 -6.599 3.862 1.00 95.12 89 ARG A C 1
ATOM 631 O O . ARG A 1 89 ? 8.644 -7.436 4.267 1.00 95.12 89 ARG A O 1
ATOM 638 N N . SER A 1 90 ? 7.569 -6.403 2.575 1.00 93.00 90 SER A N 1
ATOM 639 C CA . SER A 1 90 ? 8.247 -7.072 1.470 1.00 93.00 90 SER A CA 1
ATOM 640 C C . SER A 1 90 ? 9.748 -6.812 1.512 1.00 93.00 90 SER A C 1
ATOM 642 O O . SER A 1 90 ? 10.210 -5.787 2.023 1.00 93.00 90 SER A O 1
ATOM 644 N N . THR A 1 91 ? 10.539 -7.766 1.029 1.00 89.38 91 THR A N 1
ATOM 645 C CA . THR A 1 91 ? 12.000 -7.694 1.149 1.00 89.38 91 THR A CA 1
ATOM 646 C C . THR A 1 91 ? 12.661 -6.851 0.061 1.00 89.38 91 THR A C 1
ATOM 648 O O . THR A 1 91 ? 13.777 -6.378 0.284 1.00 89.38 91 THR A O 1
ATOM 651 N N . GLY A 1 92 ? 11.975 -6.626 -1.065 1.00 86.06 92 GLY A N 1
ATOM 652 C CA . GLY A 1 92 ? 12.354 -5.677 -2.116 1.00 86.06 92 GLY A CA 1
ATOM 653 C C . GLY A 1 92 ? 11.875 -4.252 -1.833 1.00 86.06 92 GLY A C 1
ATOM 654 O O . GLY A 1 92 ? 11.162 -4.035 -0.865 1.00 86.06 92 GLY A O 1
ATOM 655 N N . LYS A 1 93 ? 12.287 -3.302 -2.681 1.00 88.25 93 LYS A N 1
ATOM 656 C CA . LYS A 1 93 ? 11.852 -1.885 -2.696 1.00 88.25 93 LYS A CA 1
ATOM 657 C C . LYS A 1 93 ? 11.417 -1.439 -4.103 1.00 88.25 93 LYS A C 1
ATOM 659 O O . LYS A 1 93 ? 11.552 -0.281 -4.487 1.00 88.25 93 LYS A O 1
ATOM 664 N N . ASP A 1 94 ? 11.022 -2.407 -4.923 1.00 87.25 94 ASP A N 1
ATOM 665 C CA . ASP A 1 94 ? 10.629 -2.243 -6.318 1.00 87.25 94 ASP A CA 1
ATOM 666 C C . ASP A 1 94 ? 9.108 -2.099 -6.465 1.00 87.25 94 ASP A C 1
ATOM 668 O O . ASP A 1 94 ? 8.337 -2.578 -5.634 1.00 87.25 94 ASP A O 1
ATOM 672 N N . THR A 1 95 ? 8.675 -1.496 -7.572 1.00 89.00 95 THR A N 1
ATOM 673 C CA . THR A 1 95 ? 7.260 -1.219 -7.855 1.00 89.00 95 THR A CA 1
ATOM 674 C C . THR A 1 95 ? 6.343 -2.454 -7.719 1.00 89.00 95 THR A C 1
ATOM 676 O O . THR A 1 95 ? 5.304 -2.338 -7.065 1.00 89.00 95 THR A O 1
ATOM 679 N N . PRO A 1 96 ? 6.661 -3.650 -8.279 1.00 91.31 96 PRO A N 1
ATOM 680 C CA . PRO A 1 96 ? 5.882 -4.864 -8.018 1.00 91.31 96 PRO A CA 1
ATOM 681 C C . PRO A 1 96 ? 5.727 -5.224 -6.537 1.00 91.31 96 PRO A C 1
ATOM 683 O O . PRO A 1 96 ? 4.592 -5.453 -6.122 1.00 91.31 96 PRO A O 1
ATOM 686 N N . SER A 1 97 ? 6.816 -5.260 -5.753 1.00 91.75 97 SER A N 1
ATOM 687 C CA . SER A 1 97 ? 6.758 -5.570 -4.311 1.00 91.75 97 SER A CA 1
ATOM 688 C C . SER A 1 97 ? 5.744 -4.684 -3.590 1.00 91.75 97 SER A C 1
ATOM 690 O O . SER A 1 97 ? 4.794 -5.196 -2.988 1.00 91.75 97 SER A O 1
ATOM 692 N N . GLY A 1 98 ? 5.887 -3.364 -3.739 1.00 95.94 98 GLY A N 1
ATOM 693 C CA . GLY A 1 98 ? 5.030 -2.394 -3.066 1.00 95.94 98 GLY A CA 1
ATOM 694 C C . GLY A 1 98 ? 3.567 -2.514 -3.493 1.00 95.94 98 GLY A C 1
ATOM 695 O O . GLY A 1 98 ? 2.666 -2.580 -2.655 1.00 95.94 98 GLY A O 1
ATOM 696 N N . HIS A 1 99 ? 3.304 -2.633 -4.797 1.00 97.81 99 HIS A N 1
ATOM 697 C CA . HIS A 1 99 ? 1.942 -2.760 -5.323 1.00 97.81 99 HIS A CA 1
ATOM 698 C C . HIS A 1 99 ? 1.261 -4.080 -4.941 1.00 97.81 99 HIS A C 1
ATOM 700 O O . HIS A 1 99 ? 0.069 -4.092 -4.616 1.00 97.81 99 HIS A O 1
ATOM 706 N N . TRP A 1 100 ? 1.976 -5.205 -4.983 1.00 97.12 100 TRP A N 1
ATOM 707 C CA . TRP A 1 100 ? 1.411 -6.495 -4.583 1.00 97.12 100 TRP A CA 1
ATOM 708 C C . TRP A 1 100 ? 1.133 -6.524 -3.086 1.00 97.12 100 TRP A C 1
ATOM 710 O O . TRP A 1 100 ? 0.079 -7.016 -2.670 1.00 97.12 100 TRP A O 1
ATOM 720 N N . GLU A 1 101 ? 2.008 -5.912 -2.286 1.00 98.12 101 GLU A N 1
ATOM 721 C CA . GLU A 1 101 ? 1.762 -5.742 -0.865 1.00 98.12 101 GLU A CA 1
ATOM 722 C C . GLU A 1 101 ? 0.542 -4.854 -0.615 1.00 98.12 101 GLU A C 1
ATOM 724 O O . GLU A 1 101 ? -0.339 -5.287 0.118 1.00 98.12 101 GLU A O 1
ATOM 729 N N . LEU A 1 102 ? 0.394 -3.704 -1.289 1.00 98.56 102 LEU A N 1
ATOM 730 C CA . LEU A 1 102 ? -0.823 -2.872 -1.236 1.00 98.56 102 LEU A CA 1
ATOM 731 C C . LEU A 1 102 ? -2.097 -3.657 -1.579 1.00 98.56 102 LEU A C 1
ATOM 733 O O . LEU A 1 102 ? -3.170 -3.365 -1.054 1.00 98.56 102 LEU A O 1
ATOM 737 N N . ALA A 1 103 ? -1.992 -4.678 -2.429 1.00 98.25 103 ALA A N 1
ATOM 738 C CA . ALA A 1 103 ? -3.093 -5.567 -2.784 1.00 98.25 103 ALA A CA 1
ATOM 739 C C . ALA A 1 103 ? -3.280 -6.761 -1.822 1.00 98.25 103 ALA A C 1
ATOM 741 O O . ALA A 1 103 ? -4.084 -7.653 -2.109 1.00 98.25 103 ALA A O 1
ATOM 742 N N . GLY A 1 104 ? -2.580 -6.768 -0.683 1.00 97.50 104 GLY A N 1
ATOM 743 C CA . GLY A 1 104 ? -2.681 -7.751 0.399 1.00 97.50 104 GLY A CA 1
ATOM 744 C C . GLY A 1 104 ? -1.739 -8.952 0.277 1.00 97.50 104 GLY A C 1
ATOM 745 O O . GLY A 1 104 ? -1.968 -9.959 0.949 1.00 97.50 104 GLY A O 1
ATOM 746 N N . VAL A 1 105 ? -0.717 -8.879 -0.582 1.00 96.81 105 VAL A N 1
ATOM 747 C CA . VAL A 1 105 ? 0.205 -9.987 -0.886 1.00 96.81 105 VAL A CA 1
ATOM 748 C C . VAL A 1 105 ? 1.665 -9.525 -0.734 1.00 96.81 105 VAL A C 1
ATOM 750 O O . VAL A 1 105 ? 2.317 -9.228 -1.733 1.00 96.81 105 VAL A O 1
ATOM 753 N N . PRO A 1 106 ? 2.199 -9.436 0.502 1.00 95.12 106 PRO A N 1
ATOM 754 C CA . PRO A 1 106 ? 3.605 -9.100 0.725 1.00 95.12 106 PRO A CA 1
ATOM 755 C C . PRO A 1 106 ? 4.541 -10.148 0.112 1.00 95.12 106 PRO A C 1
ATOM 757 O O . PRO A 1 106 ? 4.314 -11.356 0.235 1.00 95.12 106 PRO A O 1
ATOM 760 N N . VAL A 1 107 ? 5.636 -9.683 -0.485 1.00 90.69 107 VAL A N 1
ATOM 761 C CA . VAL A 1 107 ? 6.684 -10.508 -1.091 1.00 90.69 107 VAL A CA 1
ATOM 762 C C . VAL A 1 107 ? 7.816 -10.693 -0.085 1.00 90.69 107 VAL A C 1
ATOM 764 O O . VAL A 1 107 ? 8.693 -9.849 0.068 1.00 90.69 107 VAL A O 1
ATOM 767 N N . LEU A 1 108 ? 7.774 -11.802 0.653 1.00 90.06 108 LEU A N 1
ATOM 768 C CA . LEU A 1 108 ? 8.725 -12.083 1.740 1.00 90.06 108 LEU A CA 1
ATOM 769 C C . LEU A 1 108 ? 10.006 -12.798 1.277 1.00 90.06 108 LEU A C 1
ATOM 771 O O . LEU A 1 108 ? 10.868 -13.106 2.098 1.00 90.06 108 LEU A O 1
ATOM 775 N N . GLU A 1 109 ? 10.104 -13.093 -0.016 1.00 83.56 109 GLU A N 1
ATOM 776 C CA . GLU A 1 109 ? 11.260 -13.722 -0.647 1.00 83.56 109 GLU A CA 1
ATOM 777 C C . GLU A 1 109 ? 11.865 -12.759 -1.665 1.00 83.56 109 GLU A C 1
ATOM 779 O O . GLU A 1 109 ? 11.132 -12.114 -2.411 1.00 83.56 109 GLU A O 1
ATOM 784 N N . ASP A 1 110 ? 13.192 -12.695 -1.729 1.00 79.62 110 ASP A N 1
ATOM 785 C CA . ASP A 1 110 ? 13.881 -11.765 -2.621 1.00 79.62 110 ASP A CA 1
ATOM 786 C C . ASP A 1 110 ? 13.658 -12.110 -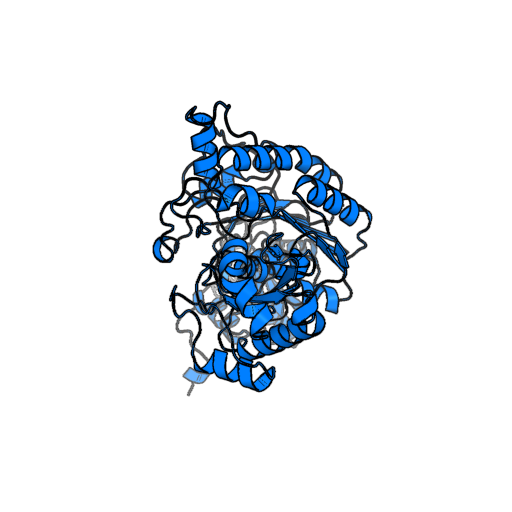4.102 1.00 79.62 110 ASP A C 1
ATOM 788 O O . ASP A 1 110 ? 13.629 -13.280 -4.500 1.00 79.62 110 ASP A O 1
ATOM 792 N N . PHE A 1 111 ? 13.544 -11.076 -4.938 1.00 80.19 111 PHE A N 1
ATOM 793 C CA . PHE A 1 111 ? 13.657 -11.236 -6.385 1.00 80.19 111 PHE A CA 1
ATOM 794 C C . PHE A 1 111 ? 15.083 -11.645 -6.776 1.00 80.19 111 PHE A C 1
ATOM 796 O O . PHE A 1 111 ? 16.064 -11.279 -6.125 1.00 80.19 111 PHE A O 1
ATOM 803 N N . GLY A 1 112 ? 15.214 -12.365 -7.888 1.00 83.00 112 GLY A N 1
ATOM 804 C CA . GLY A 1 112 ? 16.514 -12.657 -8.481 1.00 83.00 112 GLY A CA 1
ATOM 805 C C . GLY A 1 112 ? 17.073 -11.445 -9.210 1.00 83.00 112 GLY A C 1
ATOM 806 O O . GLY A 1 112 ? 16.418 -10.880 -10.085 1.00 83.00 112 GLY A O 1
ATOM 807 N N . TYR A 1 113 ? 18.307 -11.064 -8.898 1.00 84.19 113 TYR A N 1
ATOM 808 C CA . TYR A 1 113 ? 19.044 -10.019 -9.609 1.00 84.19 113 TYR A CA 1
ATOM 809 C C . TYR A 1 113 ? 20.285 -10.607 -10.277 1.00 84.19 113 TYR A C 1
ATOM 811 O O . TYR A 1 113 ? 20.810 -11.639 -9.864 1.00 84.19 113 TYR A O 1
ATOM 819 N N . PHE A 1 114 ? 20.789 -9.901 -11.286 1.00 89.31 114 PHE A N 1
ATOM 820 C CA . PHE A 1 114 ? 22.005 -10.259 -12.012 1.00 89.31 114 PHE A CA 1
ATOM 821 C C . PHE A 1 114 ? 23.110 -9.245 -11.687 1.00 89.31 114 PHE A C 1
ATOM 823 O O . PHE A 1 114 ? 23.247 -8.263 -12.410 1.00 89.31 114 PHE A O 1
ATOM 830 N N . PRO A 1 115 ? 23.870 -9.394 -10.586 1.00 85.19 115 PRO A N 1
ATOM 831 C CA . PRO A 1 115 ? 24.776 -8.346 -10.103 1.00 85.19 115 PRO A CA 1
ATOM 832 C C . PRO A 1 115 ? 26.052 -8.184 -10.943 1.00 85.19 115 PRO A C 1
ATOM 834 O O . PRO A 1 115 ? 26.647 -7.104 -10.950 1.00 85.19 115 PRO A O 1
ATOM 837 N N . ASP A 1 116 ? 26.490 -9.234 -11.644 1.00 89.62 116 ASP A N 1
ATOM 838 C CA . ASP A 1 116 ? 27.668 -9.165 -12.508 1.00 89.62 116 ASP A CA 1
ATOM 839 C C . ASP A 1 116 ? 27.373 -8.298 -13.739 1.00 89.62 116 ASP A C 1
ATOM 841 O O . ASP A 1 116 ? 26.398 -8.512 -14.461 1.00 89.62 116 ASP A O 1
ATOM 845 N N . LYS A 1 117 ? 28.214 -7.292 -13.991 1.00 90.44 117 LYS A N 1
ATOM 846 C CA . LYS A 1 117 ? 28.003 -6.324 -15.076 1.00 90.44 117 LYS A CA 1
ATOM 847 C C . LYS A 1 117 ? 28.463 -6.820 -16.444 1.00 90.44 117 LYS A C 1
ATOM 849 O O . LYS A 1 117 ? 28.082 -6.222 -17.450 1.00 90.44 117 LYS A O 1
ATOM 854 N N . THR A 1 118 ? 29.272 -7.871 -16.486 1.00 91.00 118 THR A N 1
ATOM 855 C CA . THR A 1 118 ? 29.973 -8.360 -17.682 1.00 91.00 118 THR A CA 1
ATOM 856 C C . THR A 1 118 ? 29.617 -9.790 -18.064 1.00 91.00 118 THR A C 1
ATOM 858 O O . THR A 1 118 ? 29.646 -10.096 -19.252 1.00 91.00 118 THR A O 1
ATOM 861 N N . GLU A 1 119 ? 29.268 -10.627 -17.089 1.00 92.81 119 GLU A N 1
ATOM 862 C CA . GLU A 1 119 ? 28.754 -11.989 -17.268 1.00 92.81 119 GLU A CA 1
ATOM 863 C C . GLU A 1 119 ? 27.478 -12.141 -16.435 1.00 92.81 119 GLU A C 1
ATOM 865 O O . GLU A 1 119 ? 27.420 -12.850 -15.436 1.00 92.81 119 GLU A O 1
ATOM 870 N N . SER A 1 120 ? 26.458 -11.375 -16.817 1.00 93.62 120 SER A N 1
ATOM 871 C CA . SER A 1 120 ? 25.282 -11.139 -15.977 1.00 93.62 120 SER A CA 1
ATOM 872 C C . SER A 1 120 ? 24.431 -12.378 -15.719 1.00 93.62 120 SER A C 1
ATOM 874 O O . SER A 1 120 ? 23.841 -12.497 -14.650 1.00 93.62 120 SER A O 1
ATOM 876 N N . PHE A 1 121 ? 24.337 -13.282 -16.687 1.00 95.50 121 PHE A N 1
ATOM 877 C CA . PHE A 1 121 ? 23.433 -14.423 -16.665 1.00 95.50 121 PHE A CA 1
ATOM 878 C C . PHE A 1 121 ? 24.199 -15.737 -16.473 1.00 95.50 121 PHE A C 1
ATOM 880 O O . PHE A 1 121 ? 25.223 -15.931 -17.138 1.00 95.50 121 PHE A O 1
ATOM 887 N N . PRO A 1 122 ? 23.682 -16.667 -15.645 1.00 94.75 122 PRO A N 1
ATOM 888 C CA . PRO A 1 122 ? 24.246 -18.007 -15.504 1.00 94.75 122 PRO A CA 1
ATOM 889 C C . PRO A 1 122 ? 24.348 -18.738 -16.847 1.00 94.75 122 PRO A C 1
ATOM 891 O O . PRO A 1 122 ? 23.450 -18.643 -17.691 1.00 94.75 122 PRO A O 1
ATOM 894 N N . GLU A 1 123 ? 25.422 -19.504 -17.040 1.00 95.25 123 GLU A N 1
ATOM 895 C CA . GLU A 1 123 ? 25.659 -20.250 -18.280 1.00 95.25 123 GLU A CA 1
ATOM 896 C C . GLU A 1 123 ? 24.529 -21.257 -18.541 1.00 95.25 123 GLU A C 1
ATOM 898 O O . GLU A 1 123 ? 24.017 -21.340 -19.659 1.00 95.25 123 GLU A O 1
ATOM 903 N N . GLU A 1 124 ? 24.046 -21.933 -17.496 1.00 95.94 124 GLU A N 1
ATOM 904 C CA . GLU A 1 124 ? 22.961 -22.911 -17.578 1.00 95.94 124 GLU A CA 1
ATOM 905 C C . GLU A 1 124 ? 21.654 -22.293 -18.097 1.00 95.94 124 GLU A C 1
ATOM 907 O O . GLU A 1 124 ? 20.950 -22.913 -18.901 1.00 95.94 124 GLU A O 1
ATOM 912 N N . LEU A 1 125 ? 21.347 -21.056 -17.689 1.00 96.19 125 LEU A N 1
ATOM 913 C CA . LEU A 1 125 ? 20.179 -20.313 -18.165 1.00 96.19 125 LEU A CA 1
ATOM 914 C C . LEU A 1 125 ? 20.301 -20.010 -19.661 1.00 96.19 125 LEU A C 1
ATOM 916 O O . LEU A 1 125 ? 19.358 -20.238 -20.426 1.00 96.19 125 LEU A O 1
ATOM 920 N N . LEU A 1 126 ? 21.461 -19.506 -20.093 1.00 97.56 126 LEU A N 1
ATOM 921 C CA . LEU A 1 126 ? 21.694 -19.171 -21.498 1.00 97.56 126 LEU A CA 1
ATOM 922 C C . LEU A 1 126 ? 21.665 -20.424 -22.375 1.00 97.56 126 LEU A C 1
ATOM 924 O O . LEU A 1 126 ? 21.026 -20.418 -23.428 1.00 97.56 126 LEU A O 1
ATOM 928 N N . GLU A 1 127 ? 22.285 -21.518 -21.935 1.00 97.81 127 GLU A N 1
ATOM 929 C CA . GLU A 1 127 ? 22.228 -22.803 -22.628 1.00 97.81 127 GLU A CA 1
ATOM 930 C C . GLU A 1 127 ? 20.799 -23.343 -22.737 1.00 97.81 127 GLU A C 1
ATOM 932 O O . GLU A 1 127 ? 20.398 -23.832 -23.799 1.00 97.81 127 GLU A O 1
ATOM 937 N N . ALA A 1 128 ? 20.019 -23.272 -21.655 1.00 97.69 128 ALA A N 1
ATOM 938 C CA . ALA A 1 128 ? 18.626 -23.702 -21.650 1.00 97.69 128 ALA A CA 1
ATOM 939 C C . ALA A 1 128 ? 17.785 -22.870 -22.627 1.00 97.69 128 ALA A C 1
ATOM 941 O O . ALA A 1 128 ? 17.038 -23.446 -23.423 1.00 97.69 128 ALA A O 1
ATOM 942 N N . LEU A 1 129 ? 17.959 -21.543 -22.630 1.00 98.12 129 LEU A N 1
ATOM 943 C CA . LEU A 1 129 ? 17.275 -20.635 -23.551 1.00 98.12 129 LEU A CA 1
ATOM 944 C C . LEU A 1 129 ? 17.643 -20.934 -25.008 1.00 98.12 129 LEU A C 1
ATOM 946 O O . LEU A 1 129 ? 16.755 -21.082 -25.847 1.00 98.12 129 LEU A O 1
ATOM 950 N N . ILE A 1 130 ? 18.939 -21.083 -25.303 1.00 98.44 130 ILE A N 1
ATOM 951 C CA . ILE A 1 130 ? 19.441 -21.419 -26.643 1.00 98.44 130 ILE A CA 1
ATOM 952 C C . ILE A 1 130 ? 18.816 -22.722 -27.143 1.00 98.44 130 ILE A C 1
ATOM 954 O O . ILE A 1 130 ? 18.353 -22.793 -28.283 1.00 98.44 130 ILE A O 1
ATOM 958 N N . ARG A 1 131 ? 18.772 -23.740 -26.280 1.00 98.25 131 ARG A N 1
ATOM 959 C CA . ARG A 1 131 ? 18.269 -25.073 -26.613 1.00 98.25 131 ARG A CA 1
ATOM 960 C C . ARG A 1 131 ? 16.751 -25.090 -26.804 1.00 98.25 131 ARG A C 1
ATOM 962 O O . ARG A 1 131 ? 16.290 -25.640 -27.798 1.00 98.25 131 ARG A O 1
ATOM 969 N N . ARG A 1 132 ? 15.975 -24.499 -25.884 1.00 98.00 132 ARG A N 1
ATOM 970 C CA . ARG A 1 132 ? 14.497 -24.489 -25.949 1.00 98.00 132 ARG A CA 1
ATOM 971 C C . ARG A 1 132 ? 13.953 -23.588 -27.048 1.00 98.00 132 ARG A C 1
ATOM 973 O O . ARG A 1 132 ? 12.922 -23.915 -27.623 1.00 98.00 132 ARG A O 1
ATOM 980 N N . ALA A 1 133 ? 14.603 -22.456 -27.307 1.00 97.12 133 ALA A N 1
ATOM 981 C CA . ALA A 1 133 ? 14.145 -21.484 -28.296 1.00 97.12 133 ALA A CA 1
ATOM 982 C C . ALA A 1 133 ? 14.818 -21.647 -29.673 1.00 97.12 133 ALA A C 1
ATOM 984 O O . ALA A 1 133 ? 14.629 -20.803 -30.553 1.00 97.12 133 ALA A O 1
ATOM 985 N N . GLU A 1 134 ? 15.598 -22.722 -29.856 1.00 97.56 134 GLU A N 1
ATOM 986 C CA . GLU A 1 134 ? 16.289 -23.073 -31.104 1.00 97.56 134 GLU A CA 1
ATOM 987 C C . GLU A 1 134 ? 17.106 -21.893 -31.663 1.00 97.56 134 GLU A C 1
ATOM 989 O O . GLU A 1 134 ? 16.974 -21.473 -32.820 1.00 97.56 134 GLU A O 1
ATOM 994 N N . LEU A 1 135 ? 17.926 -21.293 -30.797 1.00 97.81 135 LEU A N 1
ATOM 995 C CA . LEU A 1 135 ? 18.744 -20.132 -31.139 1.00 97.81 135 LEU A CA 1
ATOM 996 C C . LEU A 1 135 ? 20.125 -20.569 -31.650 1.00 97.81 135 LEU A C 1
ATOM 998 O O . LEU A 1 135 ? 20.688 -21.542 -31.153 1.00 97.81 135 LEU A O 1
ATOM 1002 N N . PRO A 1 136 ? 20.746 -19.816 -32.574 1.00 96.44 136 PRO A N 1
ATOM 1003 C CA . PRO A 1 136 ? 22.137 -20.054 -32.976 1.00 96.44 136 PRO A CA 1
ATOM 1004 C C . PRO A 1 136 ? 23.165 -19.672 -31.885 1.00 96.44 136 PRO A C 1
ATOM 1006 O O . PRO A 1 136 ? 24.372 -19.804 -32.090 1.00 96.44 136 PRO A O 1
ATOM 1009 N N . GLY A 1 137 ? 22.703 -19.145 -30.749 1.00 97.75 137 GLY A N 1
ATOM 1010 C CA . GLY A 1 137 ? 23.480 -18.582 -29.645 1.00 97.75 137 GLY A CA 1
ATOM 1011 C C . GLY A 1 137 ? 22.852 -17.273 -29.159 1.00 97.75 137 GLY A C 1
ATOM 1012 O O . GLY A 1 137 ? 21.800 -16.880 -29.659 1.00 97.75 137 GLY A O 1
ATOM 1013 N N . VAL A 1 138 ? 23.513 -16.576 -28.235 1.00 97.94 138 VAL A N 1
ATOM 1014 C CA . VAL A 1 138 ? 23.122 -15.232 -27.766 1.00 97.94 138 VAL A CA 1
ATOM 1015 C C . VAL A 1 138 ? 24.301 -14.257 -27.856 1.00 97.94 138 VAL A C 1
ATOM 1017 O O . VAL A 1 138 ? 25.453 -14.683 -27.968 1.00 97.94 138 VAL A O 1
ATOM 1020 N N . LEU A 1 139 ? 24.012 -12.956 -27.842 1.00 98.19 139 LEU A N 1
ATOM 1021 C CA . LEU A 1 139 ? 24.983 -11.857 -27.740 1.00 98.19 139 LEU A CA 1
ATOM 1022 C C . LEU A 1 139 ? 24.707 -11.032 -26.472 1.00 98.19 139 LEU A C 1
ATOM 1024 O O . LEU A 1 139 ? 23.593 -11.069 -25.959 1.00 98.19 139 LEU A O 1
ATOM 1028 N N . GLY A 1 140 ? 25.675 -10.239 -26.004 1.00 96.50 140 GLY A N 1
ATOM 1029 C CA . GLY A 1 140 ? 25.501 -9.349 -24.847 1.00 96.50 140 GLY A CA 1
ATOM 1030 C C . GLY A 1 140 ? 25.967 -9.989 -23.542 1.00 96.50 140 GLY A C 1
ATOM 1031 O O . GLY A 1 140 ? 27.164 -9.983 -23.282 1.00 96.50 140 GLY A O 1
ATOM 1032 N N . ASN A 1 141 ? 25.033 -10.525 -22.751 1.00 97.25 141 ASN A N 1
ATOM 1033 C CA . ASN A 1 141 ? 25.260 -11.064 -21.401 1.00 97.25 141 ASN A CA 1
ATOM 1034 C C . ASN A 1 141 ? 25.860 -10.045 -20.411 1.00 97.25 141 ASN A C 1
ATOM 1036 O O . ASN A 1 141 ? 26.785 -10.346 -19.666 1.00 97.25 141 ASN A O 1
ATOM 1040 N N . CYS A 1 142 ? 25.357 -8.813 -20.424 1.00 95.88 142 CYS A N 1
ATOM 1041 C CA . CYS A 1 142 ? 25.923 -7.725 -19.633 1.00 95.88 142 CYS A CA 1
ATOM 1042 C C . CYS A 1 142 ? 24.852 -6.745 -19.142 1.00 95.88 142 CYS A C 1
ATOM 1044 O O . CYS A 1 142 ? 23.717 -6.730 -19.632 1.00 95.88 142 CYS A O 1
ATOM 1046 N N . HIS A 1 143 ? 25.254 -5.842 -18.248 1.00 94.00 143 HIS A N 1
ATOM 1047 C CA . HIS A 1 143 ? 24.508 -4.614 -17.972 1.00 94.00 143 HIS A CA 1
ATOM 1048 C C . HIS A 1 143 ? 24.697 -3.633 -19.124 1.00 94.00 143 HIS A C 1
ATOM 1050 O O . HIS A 1 143 ? 25.829 -3.386 -19.541 1.00 94.00 143 HIS A O 1
ATOM 1056 N N . ALA A 1 144 ? 23.611 -3.064 -19.642 1.00 91.44 144 ALA A N 1
ATOM 1057 C CA . ALA A 1 144 ? 23.690 -2.024 -20.667 1.00 91.44 144 ALA A CA 1
ATOM 1058 C C . ALA A 1 144 ? 22.394 -1.217 -20.781 1.00 91.44 144 ALA A C 1
ATOM 1060 O O . ALA A 1 144 ? 21.303 -1.703 -20.469 1.00 91.44 144 ALA A O 1
ATOM 1061 N N . SER A 1 145 ? 22.497 0.003 -21.317 1.00 89.62 145 SER A N 1
ATOM 1062 C CA . SER A 1 145 ? 21.302 0.717 -21.772 1.00 89.62 145 SER A CA 1
ATOM 1063 C C . SER A 1 145 ? 20.780 0.120 -23.085 1.00 89.62 145 SER A C 1
ATOM 1065 O O . SER A 1 145 ? 21.540 -0.368 -23.923 1.00 89.62 145 SER A O 1
ATOM 1067 N N . GLY A 1 146 ? 19.461 0.182 -23.294 1.00 88.19 146 GLY A N 1
ATOM 1068 C CA . GLY A 1 146 ? 18.832 -0.395 -24.486 1.00 88.19 146 GLY A CA 1
ATOM 1069 C C . GLY A 1 146 ? 19.247 0.268 -25.805 1.00 88.19 146 GLY A C 1
ATOM 1070 O O . GLY A 1 146 ? 19.154 -0.375 -26.840 1.00 88.19 146 GLY A O 1
ATOM 1071 N N . THR A 1 147 ? 19.683 1.530 -25.784 1.00 89.06 147 THR A N 1
ATOM 1072 C CA . THR A 1 147 ? 20.214 2.240 -26.961 1.00 89.06 147 THR A CA 1
ATOM 1073 C C . THR A 1 147 ? 21.666 1.857 -27.229 1.00 89.06 147 THR A C 1
ATOM 1075 O O . THR A 1 147 ? 22.000 1.466 -28.341 1.00 89.06 147 THR A O 1
ATOM 1078 N N . GLU A 1 148 ? 22.507 1.850 -26.194 1.00 94.00 148 GLU A N 1
ATOM 1079 C CA . GLU A 1 148 ? 23.915 1.451 -26.304 1.00 94.00 148 GLU A CA 1
ATOM 1080 C C . GLU A 1 148 ? 24.063 0.008 -26.807 1.00 94.00 148 GLU A C 1
ATOM 1082 O O . GLU A 1 148 ? 24.888 -0.271 -27.675 1.00 94.00 148 GLU A O 1
ATOM 1087 N N . ILE A 1 149 ? 23.266 -0.930 -26.278 1.00 96.56 149 ILE A N 1
ATOM 1088 C CA . ILE A 1 149 ? 23.434 -2.353 -26.596 1.00 96.56 149 ILE A CA 1
ATOM 1089 C C . ILE A 1 149 ? 23.057 -2.677 -28.047 1.00 96.56 149 ILE A C 1
ATOM 1091 O O . ILE A 1 149 ? 23.721 -3.503 -28.675 1.00 96.56 149 ILE A O 1
ATOM 1095 N N . ILE A 1 150 ? 22.030 -2.016 -28.599 1.00 96.62 150 ILE A N 1
ATOM 1096 C CA . ILE A 1 150 ? 21.628 -2.207 -30.000 1.00 96.62 150 ILE A CA 1
ATOM 1097 C C . ILE A 1 150 ? 22.583 -1.491 -30.953 1.00 96.62 150 ILE A C 1
ATOM 1099 O O . ILE A 1 150 ? 22.900 -2.044 -31.999 1.00 96.62 150 ILE A O 1
ATOM 1103 N N . GLU A 1 151 ? 23.114 -0.323 -30.580 1.00 95.31 151 GLU A N 1
ATOM 1104 C CA . GLU A 1 151 ? 24.170 0.345 -31.349 1.00 95.31 151 GLU A CA 1
ATOM 1105 C C . GLU A 1 151 ? 25.435 -0.519 -31.406 1.00 95.31 151 GLU A C 1
ATOM 1107 O O . GLU A 1 151 ? 26.032 -0.689 -32.468 1.00 95.31 151 GLU A O 1
ATOM 1112 N N . ARG A 1 152 ? 25.814 -1.132 -30.276 1.00 96.56 152 ARG A N 1
ATOM 1113 C CA . ARG A 1 152 ? 27.010 -1.974 -30.170 1.00 96.56 152 ARG A CA 1
ATOM 1114 C C . ARG A 1 152 ? 26.877 -3.316 -30.891 1.00 96.56 152 ARG A C 1
ATOM 1116 O O . ARG A 1 152 ? 27.844 -3.765 -31.501 1.00 96.56 152 ARG A O 1
ATOM 1123 N N . LEU A 1 153 ? 25.730 -3.991 -30.770 1.00 98.00 153 LEU A N 1
ATOM 1124 C CA . LEU A 1 153 ? 25.573 -5.399 -31.171 1.00 98.00 153 LEU A CA 1
ATOM 1125 C C . LEU A 1 153 ? 24.545 -5.632 -32.288 1.00 98.00 153 LEU A C 1
ATOM 1127 O O . LEU A 1 153 ? 24.425 -6.760 -32.765 1.00 98.00 153 LEU A O 1
ATOM 1131 N N . GLY A 1 154 ? 23.821 -4.604 -32.739 1.00 97.31 154 GLY A N 1
ATOM 1132 C CA . GLY A 1 154 ? 22.740 -4.735 -33.722 1.00 97.31 154 GLY A CA 1
ATOM 1133 C C . GLY A 1 154 ? 23.196 -5.304 -35.067 1.00 97.31 154 GLY A C 1
ATOM 1134 O O . GLY A 1 154 ? 22.566 -6.218 -35.595 1.00 97.31 154 GLY A O 1
ATOM 1135 N N . ALA A 1 155 ? 24.344 -4.853 -35.582 1.00 97.19 155 ALA A N 1
ATOM 1136 C CA . ALA A 1 155 ? 24.907 -5.366 -36.835 1.00 97.19 155 ALA A CA 1
ATOM 1137 C C . ALA A 1 155 ? 25.264 -6.861 -36.738 1.00 97.19 155 ALA A C 1
ATOM 1139 O O . ALA A 1 155 ? 24.914 -7.657 -37.609 1.00 97.19 155 ALA A O 1
ATOM 1140 N N . GLN A 1 156 ? 25.900 -7.258 -35.632 1.00 97.88 156 GLN A N 1
ATOM 1141 C CA . GLN A 1 156 ? 26.272 -8.650 -35.378 1.00 97.88 156 GLN A CA 1
ATOM 1142 C C . GLN A 1 156 ? 25.038 -9.538 -35.160 1.00 97.88 156 GLN A C 1
ATOM 1144 O O . GLN A 1 156 ? 25.019 -10.693 -35.590 1.00 97.88 156 GLN A O 1
ATOM 1149 N N . HIS A 1 157 ? 23.997 -9.013 -34.511 1.00 98.25 157 HIS A N 1
ATOM 1150 C CA . HIS A 1 157 ? 22.710 -9.690 -34.376 1.00 98.25 157 HIS A CA 1
ATOM 1151 C C . HIS A 1 157 ? 22.108 -10.018 -35.747 1.00 98.25 157 HIS A C 1
ATOM 1153 O O . HIS A 1 157 ? 21.717 -11.162 -35.974 1.00 98.25 157 HIS A O 1
ATOM 1159 N N . ILE A 1 158 ? 22.085 -9.048 -36.667 1.00 97.38 158 ILE A N 1
ATOM 1160 C CA . ILE A 1 158 ? 21.558 -9.230 -38.027 1.00 97.38 158 ILE A CA 1
ATOM 1161 C C . ILE A 1 158 ? 22.370 -10.276 -38.803 1.00 97.38 158 ILE A C 1
ATOM 1163 O O . ILE A 1 158 ? 21.787 -11.154 -3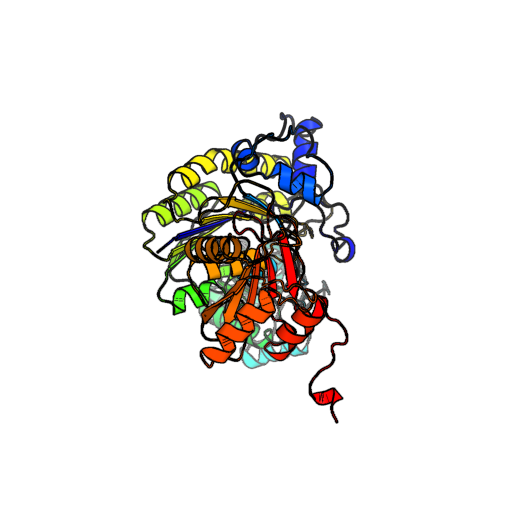9.434 1.00 97.38 158 ILE A O 1
ATOM 1167 N N . GLU A 1 159 ? 23.702 -10.224 -38.727 1.00 97.44 159 GLU A N 1
ATOM 1168 C CA . GLU A 1 159 ? 24.584 -11.160 -39.439 1.00 97.44 159 GLU A CA 1
ATOM 1169 C C . GLU A 1 159 ? 24.464 -12.602 -38.919 1.00 97.44 159 GLU A C 1
ATOM 1171 O O . GLU A 1 159 ? 24.448 -13.558 -39.694 1.00 97.44 159 GLU A O 1
ATOM 1176 N N . THR A 1 160 ? 24.387 -12.773 -37.597 1.00 97.88 160 THR A N 1
ATOM 1177 C CA . THR A 1 160 ? 24.462 -14.098 -36.955 1.00 97.88 160 THR A CA 1
ATOM 1178 C C . THR A 1 160 ? 23.102 -14.717 -36.639 1.00 97.88 160 THR A C 1
ATOM 1180 O O . THR A 1 160 ? 23.023 -15.917 -36.370 1.00 97.88 160 THR A O 1
ATOM 1183 N N . GLY A 1 161 ? 22.037 -13.913 -36.601 1.00 97.06 161 GLY A N 1
ATOM 1184 C CA . GLY A 1 161 ? 20.709 -14.314 -36.135 1.00 97.06 161 GLY A CA 1
ATOM 1185 C C . GLY A 1 161 ? 20.614 -14.589 -34.627 1.00 97.06 161 GLY A C 1
ATOM 1186 O O . GLY A 1 161 ? 19.594 -15.112 -34.173 1.00 97.06 161 GLY A O 1
ATOM 1187 N N . LYS A 1 162 ? 21.655 -14.283 -33.838 1.00 98.56 162 LYS A N 1
ATOM 1188 C CA . LYS A 1 162 ? 21.680 -14.474 -32.376 1.00 98.56 162 LYS A CA 1
ATOM 1189 C C . LYS A 1 162 ? 21.005 -13.294 -31.673 1.00 98.56 162 LYS A C 1
ATOM 1191 O O . LYS A 1 162 ? 21.490 -12.178 -31.854 1.00 98.56 162 LYS A O 1
ATOM 1196 N N . PRO A 1 163 ? 19.938 -13.471 -30.871 1.00 98.38 163 PRO A N 1
ATOM 1197 C CA . PRO A 1 163 ? 19.337 -12.365 -30.128 1.00 98.38 163 PRO A CA 1
ATOM 1198 C C . PRO A 1 163 ? 20.314 -11.784 -29.099 1.00 98.38 163 PRO A C 1
ATOM 1200 O O . PRO A 1 163 ? 21.224 -12.467 -28.620 1.00 98.38 163 PRO A O 1
ATOM 1203 N N . ILE A 1 164 ? 20.115 -10.513 -28.765 1.00 98.69 164 ILE A N 1
ATOM 1204 C CA . ILE A 1 164 ? 20.927 -9.787 -27.790 1.00 98.69 164 ILE A CA 1
ATOM 1205 C C . ILE A 1 164 ? 20.236 -9.887 -26.432 1.00 98.69 164 ILE A C 1
ATOM 1207 O O . ILE A 1 164 ? 19.114 -9.408 -26.287 1.00 98.69 164 ILE A O 1
ATOM 1211 N N . VAL A 1 165 ? 20.895 -10.479 -25.439 1.00 98.38 165 VAL A N 1
ATOM 1212 C CA . VAL A 1 165 ? 20.404 -10.552 -24.058 1.00 98.38 165 VAL A CA 1
ATOM 1213 C C . VAL A 1 165 ? 21.187 -9.590 -23.172 1.00 98.38 165 VAL A C 1
ATOM 1215 O O . VAL A 1 165 ? 22.414 -9.520 -23.261 1.00 98.38 165 VAL A O 1
ATOM 1218 N N . TYR A 1 166 ? 20.496 -8.825 -22.332 1.00 97.88 166 TYR A N 1
ATOM 1219 C CA . TYR A 1 166 ? 21.121 -7.856 -21.426 1.00 97.88 166 TYR A CA 1
ATOM 1220 C C . TYR A 1 166 ? 20.216 -7.536 -20.230 1.00 97.88 166 TYR A C 1
ATOM 1222 O O . TYR A 1 166 ? 19.017 -7.823 -20.247 1.00 97.88 166 TYR A O 1
ATOM 1230 N N . THR A 1 167 ? 20.790 -6.957 -19.180 1.00 95.00 167 THR A N 1
ATOM 1231 C CA . THR A 1 167 ? 20.081 -6.571 -17.949 1.00 95.00 167 THR A CA 1
ATOM 1232 C C . THR A 1 167 ? 20.368 -5.108 -17.578 1.00 95.00 167 THR A C 1
ATOM 1234 O O . THR A 1 167 ? 21.112 -4.407 -18.272 1.00 95.00 167 THR A O 1
ATOM 1237 N N . SER A 1 168 ? 19.744 -4.635 -16.504 1.00 84.56 168 SER A N 1
ATOM 1238 C CA . SER A 1 168 ? 19.998 -3.354 -15.841 1.00 84.56 168 SER A CA 1
ATOM 1239 C C . SER A 1 168 ? 20.139 -3.560 -14.325 1.00 84.56 168 SER A C 1
ATOM 1241 O O . SER A 1 168 ? 20.311 -4.690 -13.872 1.00 84.56 168 SER A O 1
ATOM 1243 N N . ALA A 1 169 ? 20.101 -2.471 -13.549 1.00 75.88 169 ALA A N 1
ATOM 1244 C CA . ALA A 1 169 ? 20.095 -2.538 -12.087 1.00 75.88 169 ALA A CA 1
ATOM 1245 C C . ALA A 1 169 ? 18.854 -3.277 -11.542 1.00 75.88 169 ALA A C 1
ATOM 1247 O O . ALA A 1 169 ? 18.967 -4.026 -10.577 1.00 75.88 169 ALA A O 1
ATOM 1248 N N . ASP A 1 170 ? 17.706 -3.120 -12.208 1.00 76.06 170 ASP A N 1
ATOM 1249 C CA . ASP A 1 170 ? 16.463 -3.818 -11.864 1.00 76.06 170 ASP A CA 1
ATOM 1250 C C . ASP A 1 170 ? 16.532 -5.334 -12.102 1.00 76.06 170 ASP A C 1
ATOM 1252 O O . ASP A 1 170 ? 17.301 -5.834 -12.927 1.00 76.06 170 ASP A O 1
ATOM 1256 N N . SER A 1 171 ? 15.616 -6.064 -11.462 1.00 85.62 171 SER A N 1
ATOM 1257 C CA . SER A 1 171 ? 15.380 -7.492 -11.696 1.00 85.62 171 SER A CA 1
ATOM 1258 C C . SER A 1 171 ? 14.704 -7.737 -13.059 1.00 85.62 171 SER A C 1
ATOM 1260 O O . SER A 1 171 ? 13.490 -7.950 -13.170 1.00 85.62 171 SER A O 1
ATOM 1262 N N . VAL A 1 172 ? 15.486 -7.655 -14.142 1.00 90.19 172 VAL A N 1
ATOM 1263 C CA . VAL A 1 172 ? 14.989 -7.814 -15.516 1.00 90.19 172 VAL A CA 1
ATOM 1264 C C . VAL A 1 172 ? 15.897 -8.671 -16.397 1.00 90.19 172 VAL A C 1
ATOM 1266 O O . VAL A 1 172 ? 17.115 -8.637 -16.298 1.00 90.19 172 VAL A O 1
ATOM 1269 N N . PHE A 1 173 ? 15.300 -9.392 -17.343 1.00 96.25 173 PHE A N 1
ATOM 1270 C CA . PHE A 1 173 ? 16.005 -10.074 -18.430 1.00 96.25 173 PHE A CA 1
ATOM 1271 C C . PHE A 1 173 ? 15.493 -9.535 -19.766 1.00 96.25 173 PHE A C 1
ATOM 1273 O O . PHE A 1 173 ? 14.341 -9.754 -20.144 1.00 96.25 173 PHE A O 1
ATOM 1280 N N . GLN A 1 174 ? 16.312 -8.773 -20.487 1.00 98.06 174 GLN A N 1
ATOM 1281 C CA . GLN A 1 174 ? 15.884 -8.084 -21.705 1.00 98.06 174 GLN A CA 1
ATOM 1282 C C . GLN A 1 174 ? 16.429 -8.794 -22.942 1.00 98.06 174 GLN A C 1
ATOM 1284 O O . GLN A 1 174 ? 17.599 -9.166 -22.982 1.00 98.06 174 GLN A O 1
ATOM 1289 N N . ILE A 1 175 ? 15.584 -8.952 -23.963 1.00 98.50 175 ILE A N 1
ATOM 1290 C CA . ILE A 1 175 ? 15.933 -9.605 -25.228 1.00 98.50 175 ILE A CA 1
ATOM 1291 C C . ILE A 1 175 ? 15.669 -8.627 -26.367 1.00 98.50 175 ILE A C 1
ATOM 1293 O O . ILE A 1 175 ? 14.516 -8.298 -26.651 1.00 98.50 175 ILE A O 1
ATOM 1297 N N . ALA A 1 176 ? 16.729 -8.153 -27.017 1.00 98.44 176 ALA A N 1
ATOM 1298 C CA . ALA A 1 176 ? 16.642 -7.298 -28.191 1.00 98.44 176 ALA A CA 1
ATOM 1299 C C . ALA A 1 176 ? 16.867 -8.091 -29.481 1.00 98.44 176 ALA A C 1
ATOM 1301 O O . ALA A 1 176 ? 17.791 -8.904 -29.585 1.00 98.44 176 ALA A O 1
ATOM 1302 N N . ALA A 1 177 ? 16.012 -7.843 -30.472 1.00 98.25 177 ALA A N 1
ATOM 1303 C CA . ALA A 1 177 ? 16.109 -8.458 -31.788 1.00 98.25 177 ALA A CA 1
ATOM 1304 C C . ALA A 1 177 ? 15.517 -7.554 -32.878 1.00 98.25 177 ALA A C 1
ATOM 1306 O O . ALA A 1 177 ? 14.550 -6.830 -32.634 1.00 98.25 177 ALA A O 1
ATOM 1307 N N . HIS A 1 178 ? 16.092 -7.610 -34.078 1.00 98.31 178 HIS A N 1
ATOM 1308 C CA . HIS A 1 178 ? 15.644 -6.827 -35.221 1.00 98.31 178 HIS A CA 1
ATOM 1309 C C . HIS A 1 178 ? 14.361 -7.423 -35.810 1.00 98.31 178 HIS A C 1
ATOM 1311 O O . HIS A 1 178 ? 14.321 -8.618 -36.120 1.00 98.31 178 HIS A O 1
ATOM 1317 N N . GLU A 1 179 ? 13.326 -6.605 -36.012 1.00 97.50 179 GLU A N 1
ATOM 1318 C CA . GLU A 1 179 ? 11.993 -7.101 -36.390 1.00 97.50 179 GLU A CA 1
ATOM 1319 C C . GLU A 1 179 ? 11.990 -7.869 -37.719 1.00 97.50 179 GLU A C 1
ATOM 1321 O O . GLU A 1 179 ? 11.406 -8.946 -37.797 1.00 97.50 179 GLU A O 1
ATOM 1326 N N . GLU A 1 180 ? 12.688 -7.367 -38.742 1.00 95.69 180 GLU A N 1
ATOM 1327 C CA . GLU A 1 180 ? 12.710 -8.003 -40.070 1.00 95.69 180 GLU A CA 1
ATOM 1328 C C . GLU A 1 180 ? 13.607 -9.250 -40.148 1.00 95.69 180 GLU A C 1
ATOM 1330 O O . GLU A 1 180 ? 13.261 -10.224 -40.813 1.00 95.69 180 GLU A O 1
ATOM 1335 N N . HIS A 1 181 ? 14.755 -9.244 -39.461 1.00 96.12 181 HIS A N 1
ATOM 1336 C CA . HIS A 1 181 ? 15.759 -10.308 -39.567 1.00 96.12 181 HIS A CA 1
ATOM 1337 C C . HIS A 1 181 ? 15.517 -11.458 -38.584 1.00 96.12 181 HIS A C 1
ATOM 1339 O O . HIS A 1 181 ? 15.818 -12.610 -38.898 1.00 96.12 181 HIS A O 1
ATOM 1345 N N . PHE A 1 182 ? 14.971 -11.168 -37.399 1.00 97.56 182 PHE A N 1
ATOM 1346 C CA . PHE A 1 182 ? 14.683 -12.176 -36.379 1.00 97.56 182 PHE A CA 1
ATOM 1347 C C . PHE A 1 182 ? 13.202 -12.567 -36.325 1.00 97.56 182 PHE A C 1
ATOM 1349 O O . PHE A 1 182 ? 12.884 -13.727 -36.052 1.00 97.56 182 PHE A O 1
ATOM 1356 N N . GLY A 1 183 ? 12.307 -11.618 -36.618 1.00 97.12 183 GLY A N 1
ATOM 1357 C CA . GLY A 1 183 ? 10.858 -11.787 -36.550 1.00 97.12 183 GLY A CA 1
ATOM 1358 C C . GLY A 1 183 ? 10.284 -11.461 -35.169 1.00 97.12 183 GLY A C 1
ATOM 1359 O O . GLY A 1 183 ? 10.717 -12.011 -34.153 1.00 97.12 183 GLY A O 1
ATOM 1360 N N . LEU A 1 184 ? 9.253 -10.613 -35.136 1.00 95.69 184 LEU A N 1
ATOM 1361 C CA . LEU A 1 184 ? 8.602 -10.176 -33.895 1.00 95.69 184 LEU A CA 1
ATOM 1362 C C . LEU A 1 184 ? 7.936 -11.336 -33.130 1.00 95.69 184 LEU A C 1
ATOM 1364 O O . LEU A 1 184 ? 8.166 -11.502 -31.935 1.00 95.69 184 LEU A O 1
ATOM 1368 N N . ASP A 1 185 ? 7.201 -12.211 -33.823 1.00 96.62 185 ASP A N 1
ATOM 1369 C CA . ASP A 1 185 ? 6.575 -13.391 -33.203 1.00 96.62 185 ASP A CA 1
ATOM 1370 C C . ASP A 1 185 ? 7.612 -14.370 -32.641 1.00 96.62 185 ASP A C 1
ATOM 1372 O O . ASP A 1 185 ? 7.387 -15.043 -31.633 1.00 96.62 185 ASP A O 1
ATOM 1376 N N . ARG A 1 186 ? 8.781 -14.467 -33.289 1.00 97.81 186 ARG A N 1
ATOM 1377 C CA . ARG A 1 186 ? 9.889 -15.271 -32.769 1.00 97.81 186 ARG A CA 1
ATOM 1378 C C . ARG A 1 186 ? 10.445 -14.644 -31.497 1.00 97.81 186 ARG A C 1
ATOM 1380 O O . ARG A 1 186 ? 10.630 -15.374 -30.532 1.00 97.81 186 ARG A O 1
ATOM 1387 N N . LEU A 1 187 ? 10.661 -13.327 -31.476 1.00 98.25 187 LEU A N 1
ATOM 1388 C CA . LEU A 1 187 ? 11.101 -12.611 -30.277 1.00 98.25 187 LEU A CA 1
ATOM 1389 C C . LEU A 1 187 ? 10.144 -12.846 -29.103 1.00 98.25 187 LEU A C 1
ATOM 1391 O O . LEU A 1 187 ? 10.597 -13.196 -28.018 1.00 98.25 187 LEU A O 1
ATOM 1395 N N . TYR A 1 188 ? 8.834 -12.733 -29.323 1.00 97.44 188 TYR A N 1
ATOM 1396 C CA . TYR A 1 188 ? 7.850 -12.979 -28.270 1.00 97.44 188 TYR A CA 1
ATOM 1397 C C . TYR A 1 188 ? 7.917 -14.402 -27.717 1.00 97.44 188 TYR A C 1
ATOM 1399 O O . TYR A 1 188 ? 8.021 -14.561 -26.505 1.00 97.44 188 TYR A O 1
ATOM 1407 N N . ARG A 1 189 ? 7.986 -15.422 -28.581 1.00 97.44 189 ARG A N 1
ATOM 1408 C CA . ARG A 1 189 ? 8.147 -16.816 -28.132 1.00 97.44 189 ARG A CA 1
ATOM 1409 C C . ARG A 1 189 ? 9.436 -17.043 -27.341 1.00 97.44 189 ARG A C 1
ATOM 1411 O O . ARG A 1 189 ? 9.435 -17.792 -26.371 1.00 97.44 189 ARG A O 1
ATOM 1418 N N . VAL A 1 190 ? 10.539 -16.400 -27.731 1.00 98.12 190 VAL A N 1
ATOM 1419 C CA . VAL A 1 190 ? 11.808 -16.478 -26.984 1.00 98.12 190 VAL A CA 1
ATOM 1420 C C . VAL A 1 190 ? 11.650 -15.855 -25.596 1.00 98.12 190 VAL A C 1
ATOM 1422 O O . VAL A 1 190 ? 12.131 -16.423 -24.620 1.00 98.12 190 VAL A O 1
ATOM 1425 N N . CYS A 1 191 ? 10.955 -14.721 -25.487 1.00 97.44 191 CYS A N 1
ATOM 1426 C CA . CYS A 1 191 ? 10.673 -14.093 -24.198 1.00 97.44 191 CYS A CA 1
ATOM 1427 C C . CYS A 1 191 ? 9.744 -14.939 -23.315 1.00 97.44 191 CYS A C 1
ATOM 1429 O O . CYS A 1 191 ? 9.988 -15.019 -22.117 1.00 97.44 191 CYS A O 1
ATOM 1431 N N . GLU A 1 192 ? 8.731 -15.602 -23.880 1.00 95.00 192 GLU A N 1
ATOM 1432 C CA . GLU A 1 192 ? 7.858 -16.538 -23.150 1.00 95.00 192 GLU A CA 1
ATOM 1433 C C . GLU A 1 192 ? 8.667 -17.717 -22.582 1.00 95.00 192 GLU A C 1
ATOM 1435 O O . GLU A 1 192 ? 8.575 -18.027 -21.397 1.00 95.00 192 GLU A O 1
ATOM 1440 N N . ILE A 1 193 ? 9.559 -18.305 -23.389 1.00 97.12 193 ILE A N 1
ATOM 1441 C CA . ILE A 1 193 ? 10.478 -19.362 -22.940 1.00 97.12 193 ILE A CA 1
ATOM 1442 C C . ILE A 1 193 ? 11.414 -18.856 -21.838 1.00 97.12 193 ILE A C 1
ATOM 1444 O O . ILE A 1 193 ? 11.584 -19.530 -20.824 1.00 97.12 193 ILE A O 1
ATOM 1448 N N . ALA A 1 194 ? 12.029 -17.685 -22.024 1.00 96.50 194 ALA A N 1
ATOM 1449 C CA . ALA A 1 194 ? 12.897 -17.088 -21.013 1.00 96.50 194 ALA A CA 1
ATOM 1450 C C . ALA A 1 194 ? 12.129 -16.827 -19.712 1.00 96.50 194 ALA A C 1
ATOM 1452 O O . ALA A 1 194 ? 12.666 -17.057 -18.633 1.00 96.50 194 ALA A O 1
ATOM 1453 N N . ARG A 1 195 ? 10.861 -16.407 -19.801 1.00 92.94 195 ARG A N 1
ATOM 1454 C CA . ARG A 1 195 ? 10.019 -16.182 -18.628 1.00 92.94 195 ARG A CA 1
ATOM 1455 C C . ARG A 1 195 ? 9.817 -17.463 -17.833 1.00 92.94 195 ARG A C 1
ATOM 1457 O O . ARG A 1 195 ? 9.971 -17.416 -16.618 1.00 92.94 195 ARG A O 1
ATOM 1464 N N . GLU A 1 196 ? 9.513 -18.572 -18.502 1.00 92.62 196 GLU A N 1
ATOM 1465 C CA . GLU A 1 196 ? 9.375 -19.883 -17.858 1.00 92.62 196 GLU A CA 1
ATOM 1466 C C . GLU A 1 196 ? 10.678 -20.360 -17.207 1.00 92.62 196 GLU A C 1
ATOM 1468 O O . GLU A 1 196 ? 10.652 -20.852 -16.085 1.00 92.62 196 GLU A O 1
ATOM 1473 N N . LEU A 1 197 ? 11.820 -20.190 -17.883 1.00 94.38 197 LEU A N 1
ATOM 1474 C CA . LEU A 1 197 ? 13.129 -20.583 -17.342 1.00 94.38 197 LEU A CA 1
ATOM 1475 C C . LEU A 1 197 ? 13.523 -19.780 -16.097 1.00 94.38 197 LEU A C 1
ATOM 1477 O O . LEU A 1 197 ? 14.233 -20.292 -15.246 1.00 94.38 197 LEU A O 1
ATOM 1481 N N . LEU A 1 198 ? 13.052 -18.538 -15.999 1.00 91.69 198 LEU A N 1
ATOM 1482 C CA . LEU A 1 198 ? 13.369 -17.602 -14.922 1.00 91.69 198 LEU A CA 1
ATOM 1483 C C . LEU A 1 198 ? 12.311 -17.569 -13.808 1.00 91.69 198 LEU A C 1
ATOM 1485 O O . LEU A 1 198 ? 12.305 -16.626 -13.014 1.00 91.69 198 LEU A O 1
ATOM 1489 N N . MET A 1 199 ? 11.349 -18.500 -13.787 1.00 83.31 199 MET A N 1
ATOM 1490 C CA . MET A 1 199 ? 10.314 -18.528 -12.743 1.00 83.31 199 MET A CA 1
ATOM 1491 C C . MET A 1 199 ? 10.917 -18.839 -11.371 1.00 83.31 199 MET A C 1
ATOM 1493 O O . MET A 1 199 ? 10.666 -18.095 -10.425 1.00 83.31 199 MET A O 1
ATOM 1497 N N . ASP A 1 200 ? 11.755 -19.877 -11.288 1.00 82.94 200 ASP A N 1
ATOM 1498 C CA . ASP A 1 200 ? 12.371 -20.323 -10.030 1.00 82.94 200 ASP A CA 1
ATOM 1499 C C . ASP A 1 200 ? 13.397 -19.310 -9.498 1.00 82.94 200 ASP A C 1
ATOM 1501 O O . ASP A 1 200 ? 13.507 -19.111 -8.290 1.00 82.94 200 ASP A O 1
ATOM 1505 N N . ASP A 1 201 ? 14.081 -18.603 -10.403 1.00 82.38 201 ASP A N 1
ATOM 1506 C CA . ASP A 1 201 ? 15.025 -17.533 -10.064 1.00 82.38 201 ASP A CA 1
ATOM 1507 C C . ASP A 1 201 ? 14.326 -16.219 -9.677 1.00 82.38 201 ASP A C 1
ATOM 1509 O O . ASP A 1 201 ? 14.996 -15.246 -9.349 1.00 82.38 201 ASP A O 1
ATOM 1513 N N . ARG A 1 202 ? 12.988 -16.147 -9.748 1.00 82.06 202 ARG A N 1
ATOM 1514 C CA . ARG A 1 202 ? 12.192 -14.957 -9.400 1.00 82.06 202 ARG A CA 1
ATOM 1515 C C . ARG A 1 202 ? 12.702 -13.668 -10.056 1.00 82.06 202 ARG A C 1
ATOM 1517 O O . ARG A 1 202 ? 12.743 -12.619 -9.425 1.00 82.06 202 ARG A O 1
ATOM 1524 N N . VAL A 1 203 ? 13.086 -13.699 -11.332 1.00 86.81 203 VAL A N 1
ATOM 1525 C CA . VAL A 1 203 ? 13.412 -12.448 -12.049 1.00 86.81 203 VAL A CA 1
ATOM 1526 C C . VAL A 1 203 ? 12.123 -11.665 -12.291 1.00 86.81 203 VAL A C 1
ATOM 1528 O O . VAL A 1 203 ? 11.198 -12.218 -12.875 1.00 86.81 203 VAL A O 1
ATOM 1531 N N . GLY A 1 204 ? 12.048 -10.390 -11.918 1.00 83.94 204 GLY A N 1
ATOM 1532 C CA . GLY A 1 204 ? 10.842 -9.559 -11.958 1.00 83.94 204 GLY A CA 1
ATOM 1533 C C . GLY A 1 204 ? 10.163 -9.510 -13.327 1.00 83.94 204 GLY A C 1
ATOM 1534 O O . GLY A 1 204 ? 8.969 -9.798 -13.445 1.00 83.94 204 GLY A O 1
ATOM 1535 N N . ARG A 1 205 ? 10.912 -9.199 -14.397 1.00 89.44 205 ARG A N 1
ATOM 1536 C CA . ARG A 1 205 ? 10.358 -9.119 -15.766 1.00 89.44 205 ARG A CA 1
ATOM 1537 C C . ARG A 1 205 ? 11.291 -9.666 -16.838 1.00 89.44 205 ARG A C 1
ATOM 1539 O O . ARG A 1 205 ? 12.485 -9.384 -16.840 1.00 89.44 205 ARG A O 1
ATOM 1546 N N . VAL A 1 206 ? 10.718 -10.334 -17.836 1.00 94.19 206 VAL A N 1
ATOM 1547 C CA . VAL A 1 206 ? 11.371 -10.534 -19.139 1.00 94.19 206 VAL A CA 1
ATOM 1548 C C . VAL A 1 206 ? 10.842 -9.489 -20.116 1.00 94.19 206 VAL A C 1
ATOM 1550 O O . VAL A 1 206 ? 9.635 -9.288 -20.187 1.00 94.19 206 VAL A O 1
ATOM 1553 N N . ILE A 1 207 ? 11.706 -8.802 -20.866 1.00 94.50 207 ILE A N 1
ATOM 1554 C CA . ILE A 1 207 ? 11.284 -7.694 -21.743 1.00 94.50 207 ILE A CA 1
ATOM 1555 C C . ILE A 1 207 ? 11.724 -7.940 -23.185 1.00 94.50 207 ILE A C 1
ATOM 1557 O O . ILE A 1 207 ? 12.918 -7.995 -23.481 1.00 94.50 207 ILE A O 1
ATOM 1561 N N . ALA A 1 208 ? 10.756 -8.000 -24.097 1.00 97.31 208 ALA A N 1
ATOM 1562 C CA . ALA A 1 208 ? 10.990 -7.957 -25.533 1.00 97.31 208 ALA A CA 1
ATOM 1563 C C . ALA A 1 208 ? 11.339 -6.525 -25.962 1.00 97.31 208 ALA A C 1
ATOM 1565 O O . ALA A 1 208 ? 10.575 -5.581 -25.738 1.00 97.31 208 ALA A O 1
ATOM 1566 N N . ARG A 1 209 ? 12.497 -6.361 -26.602 1.00 97.81 209 ARG A N 1
ATOM 1567 C CA . ARG A 1 209 ? 13.041 -5.080 -27.074 1.00 97.81 209 ARG A CA 1
ATOM 1568 C C . ARG A 1 209 ? 13.259 -5.108 -28.590 1.00 97.81 209 ARG A C 1
ATOM 1570 O O . ARG A 1 209 ? 14.404 -5.128 -29.044 1.00 97.81 209 ARG A O 1
ATOM 1577 N N . PRO A 1 210 ? 12.181 -5.128 -29.386 1.00 97.50 210 PRO A N 1
ATOM 1578 C CA . PRO A 1 210 ? 12.319 -5.074 -30.830 1.00 97.50 210 PRO A CA 1
ATOM 1579 C C . PRO A 1 210 ? 12.951 -3.755 -31.287 1.00 97.50 210 PRO A C 1
ATOM 1581 O O . PRO A 1 210 ? 12.721 -2.691 -30.698 1.00 97.50 210 PRO A O 1
ATOM 1584 N N . PHE A 1 211 ? 13.757 -3.833 -32.341 1.00 98.00 211 PHE A N 1
ATOM 1585 C CA . PHE A 1 211 ? 14.358 -2.672 -32.988 1.00 98.00 211 PHE A CA 1
ATOM 1586 C C . PHE A 1 211 ? 14.355 -2.812 -34.515 1.00 98.00 211 PHE A C 1
ATOM 1588 O O . PHE A 1 211 ? 14.161 -3.901 -35.055 1.00 98.00 211 PHE A O 1
ATOM 1595 N N . VAL A 1 212 ? 14.547 -1.687 -35.197 1.00 97.06 212 VAL A N 1
ATOM 1596 C CA . VAL A 1 212 ? 14.632 -1.558 -36.659 1.00 97.06 212 VAL A CA 1
ATOM 1597 C C . VAL A 1 212 ? 15.817 -0.669 -37.041 1.00 97.06 212 VAL A C 1
ATOM 1599 O O . VAL A 1 212 ? 16.432 -0.054 -36.166 1.00 97.06 212 VAL A O 1
ATOM 1602 N N . GLY A 1 213 ? 16.100 -0.571 -38.338 1.00 94.31 213 GLY A N 1
ATOM 1603 C CA . GLY A 1 213 ? 17.177 0.246 -38.896 1.00 94.31 213 GLY A CA 1
ATOM 1604 C C . GLY A 1 213 ? 18.426 -0.575 -39.202 1.00 94.31 213 GLY A C 1
ATOM 1605 O O . GLY A 1 213 ? 18.461 -1.783 -38.983 1.00 94.31 213 GLY A O 1
ATOM 1606 N N . ASP A 1 214 ? 19.458 0.078 -39.718 1.00 92.38 214 ASP A N 1
ATOM 1607 C CA . ASP A 1 214 ? 20.714 -0.560 -40.104 1.00 92.38 214 ASP A CA 1
ATOM 1608 C C . ASP A 1 214 ? 21.936 0.260 -39.651 1.00 92.38 214 ASP A C 1
ATOM 1610 O O . ASP A 1 214 ? 21.821 1.238 -38.912 1.00 92.38 214 ASP A O 1
ATOM 1614 N N . VAL A 1 215 ? 23.135 -0.170 -40.050 1.00 88.81 215 VAL A N 1
ATOM 1615 C CA . VAL A 1 215 ? 24.398 0.487 -39.672 1.00 88.81 215 VAL A CA 1
ATOM 1616 C C . VAL A 1 215 ? 24.526 1.888 -40.281 1.00 88.81 215 VAL A C 1
ATOM 1618 O O . VAL A 1 215 ? 25.180 2.744 -39.689 1.00 88.81 215 VAL A O 1
ATOM 1621 N N . ASP A 1 216 ? 23.892 2.135 -41.428 1.00 86.81 216 ASP A N 1
ATOM 1622 C CA . ASP A 1 216 ? 23.969 3.409 -42.141 1.00 86.81 216 ASP A CA 1
ATOM 1623 C C . ASP A 1 216 ? 22.935 4.413 -41.601 1.00 86.81 216 ASP A C 1
ATOM 1625 O O . ASP A 1 216 ? 23.233 5.603 -41.470 1.00 86.81 216 ASP A O 1
ATOM 1629 N N . SER A 1 217 ? 21.727 3.949 -41.259 1.00 88.38 217 SER A N 1
ATOM 1630 C CA . SER A 1 217 ? 20.638 4.770 -40.711 1.00 88.38 217 SER A CA 1
ATOM 1631 C C . SER A 1 217 ? 20.645 4.888 -39.184 1.00 88.38 217 SER A C 1
ATOM 1633 O O . SER A 1 217 ? 19.965 5.756 -38.636 1.00 88.38 217 SER A O 1
ATOM 1635 N N . GLY A 1 218 ? 21.367 4.000 -38.500 1.00 92.56 218 GLY A N 1
ATOM 1636 C CA . GLY A 1 218 ? 21.275 3.781 -37.059 1.00 92.56 218 GLY A CA 1
ATOM 1637 C C . GLY A 1 218 ? 20.109 2.862 -36.671 1.00 92.56 218 GLY A C 1
ATOM 1638 O O . GLY A 1 218 ? 19.123 2.730 -37.403 1.00 92.56 218 GLY A O 1
ATOM 1639 N N . PHE A 1 219 ? 20.223 2.241 -35.492 1.00 96.56 219 PHE A N 1
ATOM 1640 C CA . PHE A 1 219 ? 19.197 1.367 -34.921 1.00 96.56 219 PHE A CA 1
ATOM 1641 C C . PHE A 1 219 ? 18.253 2.129 -33.990 1.00 96.56 219 PHE A C 1
ATOM 1643 O O . PHE A 1 219 ? 18.680 2.950 -33.179 1.00 96.56 219 PHE A O 1
ATOM 1650 N N . GLN A 1 220 ? 16.964 1.797 -34.041 1.00 94.31 220 GLN A N 1
ATOM 1651 C CA . GLN A 1 220 ? 15.944 2.402 -33.190 1.00 94.31 220 GLN A CA 1
ATOM 1652 C C . GLN A 1 220 ? 14.998 1.346 -32.615 1.00 94.31 220 GLN A C 1
ATOM 1654 O O . GLN A 1 220 ? 14.470 0.503 -33.338 1.00 94.31 220 GLN A O 1
ATOM 1659 N N . ARG A 1 221 ? 14.742 1.409 -31.302 1.00 94.69 221 ARG A N 1
ATOM 1660 C CA . ARG A 1 221 ? 13.726 0.567 -30.646 1.00 94.69 221 ARG A CA 1
ATOM 1661 C C . ARG A 1 221 ? 12.325 0.938 -31.125 1.00 94.69 221 ARG A C 1
ATOM 1663 O O . ARG A 1 221 ? 12.028 2.121 -31.288 1.00 94.69 221 ARG A O 1
ATOM 1670 N N . THR A 1 222 ? 11.456 -0.052 -31.276 1.00 92.12 222 THR A N 1
ATOM 1671 C CA . THR A 1 222 ? 10.071 0.167 -31.711 1.00 92.12 222 THR A CA 1
ATOM 1672 C C . THR A 1 222 ? 9.091 0.200 -30.537 1.00 92.12 222 THR A C 1
ATOM 1674 O O . THR A 1 222 ? 9.428 -0.119 -29.392 1.00 92.12 222 THR A O 1
ATOM 1677 N N . GLY A 1 223 ? 7.844 0.580 -30.831 1.00 84.75 223 GLY A N 1
ATOM 1678 C CA . GLY A 1 223 ? 6.727 0.515 -29.886 1.00 84.75 223 GLY A CA 1
ATOM 1679 C C . GLY A 1 223 ? 6.213 -0.904 -29.616 1.00 84.75 223 GLY A C 1
ATOM 1680 O O . GLY A 1 223 ? 5.401 -1.076 -28.715 1.00 84.75 223 GLY A O 1
ATOM 1681 N N . ASN A 1 224 ? 6.710 -1.926 -30.325 1.00 90.50 224 ASN A N 1
ATOM 1682 C CA . ASN A 1 224 ? 6.311 -3.331 -30.155 1.00 90.50 224 ASN A CA 1
ATOM 1683 C C . ASN A 1 224 ? 6.947 -3.993 -28.913 1.00 90.50 224 ASN A C 1
ATOM 1685 O O . ASN A 1 224 ? 7.074 -5.212 -28.820 1.00 90.50 224 ASN A O 1
ATOM 1689 N N . ARG A 1 225 ? 7.388 -3.187 -27.944 1.00 92.00 225 ARG A N 1
ATOM 1690 C CA . ARG A 1 225 ? 7.854 -3.662 -26.642 1.00 92.00 225 ARG A CA 1
ATOM 1691 C C . ARG A 1 225 ? 6.754 -4.497 -25.984 1.00 92.00 225 ARG A C 1
ATOM 1693 O O . ARG A 1 225 ? 5.600 -4.075 -25.933 1.00 92.00 225 ARG A O 1
ATOM 1700 N N . ARG A 1 226 ? 7.140 -5.634 -25.409 1.00 86.62 226 ARG A N 1
ATOM 1701 C CA . ARG A 1 226 ? 6.255 -6.458 -24.583 1.00 86.62 226 ARG A CA 1
ATOM 1702 C C . ARG A 1 226 ? 6.984 -6.918 -23.332 1.00 86.62 226 ARG A C 1
ATOM 1704 O O . ARG A 1 226 ? 8.111 -7.400 -23.423 1.00 86.62 226 ARG A O 1
ATOM 1711 N N . ASP A 1 227 ? 6.328 -6.782 -22.192 1.00 88.19 227 ASP A N 1
ATOM 1712 C CA . ASP A 1 227 ? 6.866 -7.147 -20.888 1.00 88.19 227 ASP A CA 1
ATOM 1713 C C . ASP A 1 227 ? 6.133 -8.400 -20.388 1.00 88.19 227 ASP A C 1
ATOM 1715 O O . ASP A 1 227 ? 4.920 -8.530 -20.548 1.00 88.19 227 ASP A O 1
ATOM 1719 N N . TYR A 1 228 ? 6.888 -9.331 -19.813 1.00 86.62 228 TYR A N 1
ATOM 1720 C CA . TYR A 1 228 ? 6.412 -10.580 -19.225 1.00 86.62 228 TYR A CA 1
ATOM 1721 C C . TYR A 1 228 ? 6.788 -10.561 -17.742 1.00 86.62 228 TYR A C 1
ATOM 1723 O O . TYR A 1 228 ? 7.888 -10.970 -17.345 1.00 86.62 228 TYR A O 1
ATOM 1731 N N . SER A 1 229 ? 5.892 -9.992 -16.941 1.00 84.69 229 SER A N 1
ATOM 1732 C CA . SER A 1 229 ? 6.053 -9.845 -15.495 1.00 84.69 229 SER A CA 1
ATOM 1733 C C . SER A 1 229 ? 5.798 -11.161 -14.768 1.00 84.69 229 SER A C 1
ATOM 1735 O O . SER A 1 229 ? 5.059 -12.016 -15.256 1.00 84.69 229 SER A O 1
ATOM 1737 N N . LEU A 1 230 ? 6.415 -11.322 -13.599 1.00 85.69 230 LEU A N 1
ATOM 1738 C CA . LEU A 1 230 ? 5.945 -12.298 -12.621 1.00 85.69 230 LEU A CA 1
ATOM 1739 C C . LEU A 1 230 ? 4.510 -11.961 -12.202 1.00 85.69 230 LEU A C 1
ATOM 1741 O O . LEU A 1 230 ? 4.124 -10.794 -12.142 1.00 85.69 230 LEU A O 1
ATOM 1745 N N . GLU A 1 231 ? 3.731 -12.998 -11.923 1.00 88.19 231 GLU A N 1
ATOM 1746 C CA . GLU A 1 231 ? 2.425 -12.836 -11.300 1.00 88.19 231 GLU A CA 1
ATOM 1747 C C . GLU A 1 231 ? 2.581 -12.700 -9.780 1.00 88.19 231 GLU A C 1
ATOM 1749 O O . GLU A 1 231 ? 3.513 -13.279 -9.209 1.00 88.19 231 GLU A O 1
ATOM 1754 N N . PRO A 1 232 ? 1.641 -12.015 -9.104 1.00 89.69 232 PRO A N 1
ATOM 1755 C CA . PRO A 1 232 ? 1.555 -12.063 -7.653 1.00 89.69 232 PRO A CA 1
ATOM 1756 C C . PRO A 1 232 ? 1.543 -13.518 -7.137 1.00 89.69 232 PRO A C 1
ATOM 1758 O O . PRO A 1 232 ? 0.813 -14.359 -7.680 1.00 89.69 232 PRO A O 1
ATOM 1761 N N . PRO A 1 233 ? 2.296 -13.838 -6.067 1.00 88.69 233 PRO A N 1
ATOM 1762 C CA . PRO A 1 233 ? 2.479 -15.217 -5.598 1.00 88.69 233 PRO A CA 1
ATOM 1763 C C . PRO A 1 233 ? 1.221 -15.829 -4.955 1.00 88.69 233 PRO A C 1
ATOM 1765 O O . PRO A 1 233 ? 1.166 -17.037 -4.731 1.00 88.69 233 PRO A O 1
ATOM 1768 N N . ALA A 1 234 ? 0.201 -15.018 -4.669 1.00 92.75 234 ALA A N 1
ATOM 1769 C CA . ALA A 1 234 ? -1.081 -15.435 -4.109 1.00 92.75 234 ALA A CA 1
ATOM 1770 C C . ALA A 1 234 ? -2.229 -14.574 -4.677 1.00 92.75 234 ALA A C 1
ATOM 1772 O O . ALA A 1 234 ? -1.965 -13.512 -5.246 1.00 92.75 234 ALA A O 1
ATOM 1773 N N . PRO A 1 235 ? -3.503 -15.003 -4.548 1.00 96.44 235 PRO A N 1
ATOM 1774 C CA . PRO A 1 235 ? -4.651 -14.188 -4.940 1.00 96.44 235 PRO A CA 1
ATOM 1775 C C . PRO A 1 235 ? -4.687 -12.843 -4.210 1.00 96.44 235 PRO A C 1
ATOM 1777 O O . PRO A 1 235 ? -4.780 -12.784 -2.984 1.00 96.44 235 PRO A O 1
ATOM 1780 N N . THR A 1 236 ? -4.646 -11.770 -4.990 1.00 98.12 236 THR A N 1
ATOM 1781 C CA . THR A 1 236 ? -4.716 -10.381 -4.531 1.00 98.12 236 THR A CA 1
ATOM 1782 C C . THR A 1 236 ? -6.152 -9.969 -4.196 1.00 98.12 236 THR A C 1
ATOM 1784 O O . THR A 1 236 ? -7.117 -10.663 -4.529 1.00 98.12 236 THR A O 1
ATOM 1787 N N . VAL A 1 237 ? -6.336 -8.800 -3.576 1.00 98.31 237 VAL A N 1
ATOM 1788 C CA . VAL A 1 237 ? -7.685 -8.237 -3.387 1.00 98.31 237 VAL A CA 1
ATOM 1789 C C . VAL A 1 237 ? -8.392 -7.951 -4.722 1.00 98.31 237 VAL A C 1
ATOM 1791 O O . VAL A 1 237 ? -9.617 -8.044 -4.790 1.00 98.31 237 VAL A O 1
ATOM 1794 N N . LEU A 1 238 ? -7.634 -7.680 -5.795 1.00 98.38 238 LEU A N 1
ATOM 1795 C CA . LEU A 1 238 ? -8.157 -7.515 -7.155 1.00 98.38 238 LEU A CA 1
ATOM 1796 C C . LEU A 1 238 ? -8.791 -8.826 -7.651 1.00 98.38 238 LEU A C 1
ATOM 1798 O O . LEU A 1 238 ? -9.931 -8.821 -8.114 1.00 98.38 238 LEU A O 1
ATOM 1802 N N . ASP A 1 239 ? -8.088 -9.952 -7.476 1.00 98.19 239 ASP A N 1
ATOM 1803 C CA . ASP A 1 239 ? -8.606 -11.290 -7.803 1.00 98.19 239 ASP A CA 1
ATOM 1804 C C . ASP A 1 239 ? -9.896 -11.586 -7.034 1.00 98.19 239 ASP A C 1
ATOM 1806 O O . ASP A 1 239 ? -10.920 -11.930 -7.622 1.00 98.19 239 ASP A O 1
ATOM 1810 N N . LYS A 1 240 ? -9.880 -11.379 -5.711 1.00 97.94 240 LYS A N 1
ATOM 1811 C CA . LYS A 1 240 ? -11.045 -11.655 -4.858 1.00 97.94 240 LYS A CA 1
ATOM 1812 C C . LYS A 1 240 ? -12.251 -10.795 -5.222 1.00 97.94 240 LYS A C 1
ATOM 1814 O O . LYS A 1 240 ? -13.385 -11.268 -5.142 1.00 97.94 240 LYS A O 1
ATOM 1819 N N . LEU A 1 241 ? -12.026 -9.535 -5.594 1.00 97.88 241 LEU A N 1
ATOM 1820 C CA . LEU A 1 241 ? -13.096 -8.643 -6.023 1.00 97.88 241 LEU A CA 1
ATOM 1821 C C . LEU A 1 241 ? -13.737 -9.144 -7.321 1.00 97.88 241 LEU A C 1
ATOM 1823 O O . LEU A 1 241 ? -14.966 -9.209 -7.396 1.00 97.88 241 LEU A O 1
ATOM 1827 N N . LEU A 1 242 ? -12.921 -9.541 -8.300 1.00 96.50 242 LEU A N 1
ATOM 1828 C CA . LEU A 1 242 ? -13.399 -10.126 -9.551 1.00 96.50 242 LEU A CA 1
ATOM 1829 C C . LEU A 1 242 ? -14.173 -11.428 -9.334 1.00 96.50 242 LEU A C 1
ATOM 1831 O O . LEU A 1 242 ? -15.280 -11.571 -9.853 1.00 96.50 242 LEU A O 1
ATOM 1835 N N . ASP A 1 243 ? -13.635 -12.347 -8.532 1.00 96.81 243 ASP A N 1
ATOM 1836 C CA . ASP A 1 243 ? -14.282 -13.627 -8.216 1.00 96.81 243 ASP A CA 1
ATOM 1837 C C . ASP A 1 243 ? -15.642 -13.429 -7.530 1.00 96.81 243 ASP A C 1
ATOM 1839 O O . ASP A 1 243 ? -16.573 -14.219 -7.706 1.00 96.81 243 ASP A O 1
ATOM 1843 N N . ALA A 1 244 ? -15.794 -12.336 -6.779 1.00 95.81 244 ALA A N 1
ATOM 1844 C CA . ALA A 1 244 ? -17.050 -11.941 -6.153 1.00 95.81 244 ALA A CA 1
ATOM 1845 C C . ALA A 1 244 ? -18.001 -11.162 -7.091 1.00 95.81 244 ALA A C 1
ATOM 1847 O O . ALA A 1 244 ? -19.027 -10.644 -6.635 1.00 95.81 244 ALA A O 1
ATOM 1848 N N . GLY A 1 245 ? -17.685 -11.069 -8.385 1.00 95.62 245 GLY A N 1
ATOM 1849 C CA . GLY A 1 245 ? -18.487 -10.382 -9.400 1.00 95.62 245 GLY A CA 1
ATOM 1850 C C . GLY A 1 245 ? -18.383 -8.855 -9.364 1.00 95.62 245 GLY A C 1
ATOM 1851 O O . GLY A 1 245 ? -19.308 -8.183 -9.820 1.00 95.62 245 GLY A O 1
ATOM 1852 N N . GLY A 1 246 ? -17.319 -8.309 -8.769 1.00 97.06 246 GLY A N 1
ATOM 1853 C CA . GLY A 1 246 ? -16.977 -6.889 -8.847 1.00 97.06 246 GLY A CA 1
ATOM 1854 C C . GLY A 1 246 ? -16.202 -6.533 -10.119 1.00 97.06 246 GLY A C 1
ATOM 1855 O O . GLY A 1 246 ? -15.931 -7.385 -10.965 1.00 97.06 246 GLY A O 1
ATOM 1856 N N . GLU A 1 247 ? -15.833 -5.259 -10.241 1.00 97.75 247 GLU A N 1
ATOM 1857 C CA . GLU A 1 247 ? -15.061 -4.727 -11.372 1.00 97.75 247 GLU A CA 1
ATOM 1858 C C . GLU A 1 247 ? -13.754 -4.082 -10.889 1.00 97.75 247 GLU A C 1
ATOM 1860 O O . GLU A 1 247 ? -13.735 -3.387 -9.875 1.00 97.75 247 GLU A O 1
ATOM 1865 N N . VAL A 1 248 ? -12.662 -4.283 -11.628 1.00 98.44 248 VAL A N 1
ATOM 1866 C CA . VAL A 1 248 ? -11.361 -3.638 -11.410 1.00 98.44 248 VAL A CA 1
ATOM 1867 C C . VAL A 1 248 ? -10.978 -2.869 -12.674 1.00 98.44 248 VAL A C 1
ATOM 1869 O O . VAL A 1 248 ? -10.678 -3.463 -13.717 1.00 98.44 248 VAL A O 1
ATOM 1872 N N . LEU A 1 249 ? -10.987 -1.541 -12.573 1.00 98.50 249 LEU A N 1
ATOM 1873 C CA . LEU A 1 249 ? -10.566 -0.609 -13.613 1.00 98.50 249 LEU A CA 1
ATOM 1874 C C . LEU A 1 249 ? -9.115 -0.199 -13.330 1.00 98.50 249 LEU A C 1
ATOM 1876 O O . LEU A 1 249 ? -8.855 0.654 -12.484 1.00 98.50 249 LEU A O 1
ATOM 1880 N N . ALA A 1 250 ? -8.175 -0.838 -14.025 1.00 98.31 250 ALA A N 1
ATOM 1881 C CA . ALA A 1 250 ? -6.743 -0.599 -13.891 1.00 98.31 250 ALA A CA 1
ATOM 1882 C C . ALA A 1 250 ? -6.293 0.518 -14.839 1.00 98.31 250 ALA A C 1
ATOM 1884 O O . ALA A 1 250 ? -6.400 0.379 -16.061 1.00 98.31 250 ALA A O 1
ATOM 1885 N N . ILE A 1 251 ? -5.765 1.607 -14.288 1.00 98.38 251 ILE A N 1
ATOM 1886 C CA . ILE A 1 251 ? -5.398 2.816 -15.027 1.00 98.38 251 ILE A CA 1
ATOM 1887 C C . ILE A 1 251 ? -3.880 3.000 -15.015 1.00 98.38 251 ILE A C 1
ATOM 1889 O O . ILE A 1 251 ? -3.221 2.881 -13.979 1.00 98.38 251 ILE A O 1
ATOM 1893 N N . GLY A 1 252 ? -3.314 3.281 -16.188 1.00 94.62 252 GLY A N 1
ATOM 1894 C CA . GLY A 1 252 ? -1.872 3.425 -16.359 1.00 94.62 252 GLY A CA 1
ATOM 1895 C C . GLY A 1 252 ? -1.155 2.082 -16.247 1.00 94.62 252 GLY A C 1
ATOM 1896 O O . GLY A 1 252 ? -1.460 1.143 -16.985 1.00 94.62 252 GLY A O 1
ATOM 1897 N N . LYS A 1 253 ? -0.181 1.992 -15.335 1.00 90.88 253 LYS A N 1
ATOM 1898 C CA . LYS A 1 253 ? 0.701 0.821 -15.192 1.00 90.88 253 LYS A CA 1
ATOM 1899 C C . LYS A 1 253 ? 0.139 -0.326 -14.359 1.00 90.88 253 LYS A C 1
ATOM 1901 O O . LYS A 1 253 ? 0.719 -1.406 -14.398 1.00 90.88 253 LYS A O 1
ATOM 1906 N N . ILE A 1 254 ? -0.998 -0.145 -13.683 1.00 96.06 254 ILE A N 1
ATOM 1907 C CA . ILE A 1 254 ? -1.592 -1.175 -12.814 1.00 96.06 254 ILE A CA 1
ATOM 1908 C C . ILE A 1 254 ? -1.775 -2.509 -13.554 1.00 96.06 254 ILE A C 1
ATOM 1910 O O . ILE A 1 254 ? -1.386 -3.552 -13.041 1.00 96.06 254 ILE A O 1
ATOM 1914 N N . GLY A 1 255 ? -2.278 -2.492 -14.793 1.00 92.94 255 GLY A N 1
ATOM 1915 C CA . GLY A 1 255 ? -2.432 -3.719 -15.581 1.00 92.94 255 GLY A CA 1
ATOM 1916 C C . GLY A 1 255 ? -1.120 -4.495 -15.748 1.00 92.94 255 GLY A C 1
ATOM 1917 O O . GLY A 1 255 ? -1.099 -5.697 -15.520 1.00 92.94 255 GLY A O 1
ATOM 1918 N N . ASP A 1 256 ? -0.029 -3.812 -16.092 1.00 88.69 256 ASP A N 1
ATOM 1919 C CA . ASP A 1 256 ? 1.280 -4.439 -16.323 1.00 88.69 256 ASP A CA 1
ATOM 1920 C C . ASP A 1 256 ? 1.932 -4.918 -15.006 1.00 88.69 256 ASP A C 1
ATOM 1922 O O . ASP A 1 256 ? 2.591 -5.962 -14.978 1.00 88.69 256 ASP A O 1
ATOM 1926 N N . ILE A 1 257 ? 1.737 -4.165 -13.913 1.00 90.75 257 ILE A N 1
ATOM 1927 C CA . ILE A 1 257 ? 2.286 -4.451 -12.574 1.00 90.75 257 ILE A CA 1
ATOM 1928 C C . ILE A 1 257 ? 1.687 -5.733 -11.989 1.00 90.75 257 ILE A C 1
ATOM 1930 O O . ILE A 1 257 ? 2.403 -6.538 -11.397 1.00 90.75 257 ILE A O 1
ATOM 1934 N N . PHE A 1 258 ? 0.389 -5.957 -12.193 1.00 93.44 258 PHE A N 1
ATOM 1935 C CA . PHE A 1 258 ? -0.299 -7.174 -11.756 1.00 93.44 258 PHE A CA 1
ATOM 1936 C C . PHE A 1 258 ? -0.314 -8.270 -12.832 1.00 93.44 258 PHE A C 1
ATOM 1938 O O . PHE A 1 258 ? -1.087 -9.214 -12.721 1.00 93.44 258 PHE A O 1
ATOM 1945 N N . ALA A 1 259 ? 0.495 -8.159 -13.896 1.00 89.81 259 ALA A N 1
ATOM 1946 C CA . ALA A 1 259 ? 0.509 -9.110 -15.017 1.00 89.81 259 ALA A CA 1
ATOM 1947 C C . ALA A 1 259 ? -0.895 -9.381 -15.615 1.00 89.81 259 ALA A C 1
ATOM 1949 O O . ALA A 1 259 ? -1.205 -10.480 -16.067 1.00 89.81 259 ALA A O 1
ATOM 1950 N N . HIS A 1 260 ? -1.761 -8.364 -15.597 1.00 91.12 260 HIS A N 1
ATOM 1951 C CA . HIS A 1 260 ? -3.179 -8.388 -15.976 1.00 91.12 260 HIS A CA 1
ATOM 1952 C C . HIS A 1 260 ? -4.067 -9.348 -15.168 1.00 91.12 260 HIS A C 1
ATOM 1954 O O . HIS A 1 260 ? -5.236 -9.544 -15.508 1.00 91.12 260 HIS A O 1
ATOM 1960 N N . ARG A 1 261 ? -3.549 -9.908 -14.077 1.00 92.44 261 ARG A N 1
ATOM 1961 C CA . ARG A 1 261 ? -4.299 -10.720 -13.126 1.00 92.44 261 ARG A CA 1
ATOM 1962 C C . ARG A 1 261 ? -5.184 -9.832 -12.248 1.00 92.44 261 ARG A C 1
ATOM 1964 O O . ARG A 1 261 ? -4.792 -8.731 -11.873 1.00 92.44 261 ARG A O 1
ATOM 1971 N N . GLY A 1 262 ? -6.401 -10.286 -11.952 1.00 94.19 262 GLY A N 1
ATOM 1972 C CA . GLY A 1 262 ? -7.341 -9.517 -11.135 1.00 94.19 262 GLY A CA 1
ATOM 1973 C C . GLY A 1 262 ? -7.934 -8.273 -11.821 1.00 94.19 262 GLY A C 1
ATOM 1974 O O . GLY A 1 262 ? -8.629 -7.502 -11.170 1.00 94.19 262 GLY A O 1
ATOM 1975 N N . VAL A 1 263 ? -7.697 -8.044 -13.119 1.00 95.69 263 VAL A N 1
ATOM 1976 C CA . VAL A 1 263 ? -8.113 -6.814 -13.821 1.00 95.69 263 VAL A CA 1
ATOM 1977 C C . VAL A 1 263 ? -9.282 -7.062 -14.780 1.00 95.69 263 VAL A C 1
ATOM 1979 O O . VAL A 1 263 ? -9.195 -7.915 -15.660 1.00 95.69 263 VAL A O 1
ATOM 1982 N N . SER A 1 264 ? -10.362 -6.273 -14.676 1.00 96.19 264 SER A N 1
ATOM 1983 C CA . SER A 1 264 ? -11.482 -6.314 -15.636 1.00 96.19 264 SER A CA 1
ATOM 1984 C C . SER A 1 264 ? -11.189 -5.513 -16.900 1.00 96.19 264 SER A C 1
ATOM 1986 O O . SER A 1 264 ? -11.476 -5.954 -18.013 1.00 96.19 264 SER A O 1
ATOM 1988 N N . ARG A 1 265 ? -10.673 -4.291 -16.728 1.00 97.31 265 ARG A N 1
ATOM 1989 C CA . ARG A 1 265 ? -10.457 -3.317 -17.804 1.00 97.31 265 ARG A CA 1
ATOM 1990 C C . ARG A 1 265 ? -9.129 -2.609 -17.589 1.00 97.31 265 ARG A C 1
ATOM 1992 O O . ARG A 1 265 ? -8.867 -2.111 -16.500 1.00 97.31 265 ARG A O 1
ATOM 1999 N N . VAL A 1 266 ? -8.327 -2.528 -18.648 1.00 96.88 266 VAL A N 1
ATOM 2000 C CA . VAL A 1 266 ? -7.091 -1.736 -18.676 1.00 96.88 266 VAL A CA 1
ATOM 2001 C C . VAL A 1 266 ? -7.359 -0.439 -19.431 1.00 96.88 266 VAL A C 1
ATOM 2003 O O . VAL A 1 266 ? -7.730 -0.470 -20.605 1.00 96.88 266 VAL A O 1
ATOM 2006 N N . ILE A 1 267 ? -7.151 0.694 -18.767 1.00 97.38 267 ILE A N 1
ATOM 2007 C CA . ILE A 1 267 ? -7.290 2.036 -19.332 1.00 97.38 267 ILE A CA 1
ATOM 2008 C C . ILE A 1 267 ? -5.890 2.636 -19.450 1.00 97.38 267 ILE A C 1
ATOM 2010 O O . ILE A 1 267 ? -5.203 2.869 -18.457 1.00 97.38 267 ILE A O 1
ATOM 2014 N N . LYS A 1 268 ? -5.450 2.861 -20.688 1.00 92.19 268 LYS A N 1
ATOM 2015 C CA . LYS A 1 268 ? -4.132 3.432 -20.977 1.00 92.19 268 LYS A CA 1
ATOM 2016 C C . LYS A 1 268 ? -4.226 4.953 -21.047 1.00 92.19 268 LYS A C 1
ATOM 2018 O O . LYS A 1 268 ? -5.079 5.478 -21.757 1.00 92.19 268 LYS A O 1
ATOM 2023 N N . ALA A 1 269 ? -3.322 5.625 -20.352 1.00 92.31 269 ALA A N 1
ATOM 2024 C CA . ALA A 1 269 ? -3.070 7.054 -20.454 1.00 92.31 269 ALA A CA 1
ATOM 2025 C C . ALA A 1 269 ? -1.594 7.302 -20.116 1.00 92.31 269 ALA A C 1
ATOM 2027 O O . ALA A 1 269 ? -1.004 6.526 -19.361 1.00 92.31 269 ALA A O 1
ATOM 2028 N N . ASP A 1 270 ? -1.018 8.356 -20.688 1.00 89.25 270 ASP A N 1
ATOM 2029 C CA . ASP A 1 270 ? 0.392 8.704 -20.523 1.00 89.25 270 ASP A CA 1
ATOM 2030 C C . ASP A 1 270 ? 0.509 10.084 -19.870 1.00 89.25 270 ASP A C 1
ATOM 2032 O O . ASP A 1 270 ? -0.050 11.065 -20.366 1.00 89.25 270 ASP A O 1
ATOM 2036 N N . GLY A 1 271 ? 1.263 10.149 -18.775 1.00 93.56 271 GLY A N 1
ATOM 2037 C CA . GLY A 1 271 ? 1.453 11.351 -17.970 1.00 93.56 271 GLY A CA 1
ATOM 2038 C C . GLY A 1 271 ? 0.392 11.537 -16.880 1.00 93.56 271 GLY A C 1
ATOM 2039 O O . GLY A 1 271 ? -0.780 11.200 -17.065 1.00 93.56 271 GLY A O 1
ATOM 2040 N N . ASN A 1 272 ? 0.795 12.102 -15.740 1.00 97.25 272 ASN A N 1
ATOM 2041 C CA . ASN A 1 272 ? -0.048 12.209 -14.543 1.00 97.25 272 ASN A CA 1
ATOM 2042 C C . ASN A 1 272 ? -1.365 12.964 -14.791 1.00 97.25 272 ASN A C 1
ATOM 2044 O O . ASN A 1 272 ? -2.406 12.527 -14.311 1.00 97.25 272 ASN A O 1
ATOM 2048 N N . GLU A 1 273 ? -1.363 14.039 -15.586 1.00 97.31 273 GLU A N 1
ATOM 2049 C CA . GLU A 1 273 ? -2.597 14.770 -15.932 1.00 97.31 273 GLU A CA 1
ATOM 2050 C C . GLU A 1 273 ? -3.599 13.887 -16.693 1.00 97.31 273 GLU A C 1
ATOM 2052 O O . GLU A 1 273 ? -4.773 13.816 -16.329 1.00 97.31 273 GLU A O 1
ATOM 2057 N N . ALA A 1 274 ? -3.135 13.143 -17.702 1.00 97.88 274 ALA A N 1
ATOM 2058 C CA . ALA A 1 274 ? -3.996 12.249 -18.472 1.00 97.88 274 ALA A CA 1
ATOM 2059 C C . ALA A 1 274 ? -4.474 11.049 -17.636 1.00 97.88 274 ALA A C 1
ATOM 2061 O O . ALA A 1 274 ? -5.588 10.562 -17.827 1.00 97.88 274 ALA A O 1
ATOM 2062 N N . LEU A 1 275 ? -3.649 10.576 -16.697 1.00 98.50 275 LEU A N 1
ATOM 2063 C CA . LEU A 1 275 ? -4.013 9.522 -15.747 1.00 98.50 275 LEU A CA 1
ATOM 2064 C C . LEU A 1 275 ? -5.083 9.995 -14.754 1.00 98.50 275 LEU A C 1
ATOM 2066 O O . LEU A 1 275 ? -6.004 9.234 -14.447 1.00 98.50 275 LEU A O 1
ATOM 2070 N N . VAL A 1 276 ? -5.019 11.248 -14.291 1.00 98.69 276 VAL A N 1
ATOM 2071 C CA . VAL A 1 276 ? -6.087 11.856 -13.482 1.00 98.69 276 VAL A CA 1
ATOM 2072 C C . VAL A 1 276 ? -7.371 11.982 -14.301 1.00 98.69 276 VAL A C 1
ATOM 2074 O O . VAL A 1 276 ? -8.419 11.546 -13.833 1.00 98.69 276 VAL A O 1
ATOM 2077 N N . ASP A 1 277 ? -7.309 12.471 -15.541 1.00 98.69 277 ASP A N 1
ATOM 2078 C CA . ASP A 1 277 ? -8.489 12.552 -16.415 1.00 98.69 277 ASP A CA 1
ATOM 2079 C C . ASP A 1 277 ? -9.124 11.171 -16.660 1.00 98.69 277 ASP A C 1
ATOM 2081 O O . ASP A 1 277 ? -10.344 11.013 -16.564 1.00 98.69 277 ASP A O 1
ATOM 2085 N N . ALA A 1 278 ? -8.301 10.146 -16.902 1.00 98.62 278 ALA A N 1
ATOM 2086 C CA . ALA A 1 278 ? -8.752 8.763 -17.027 1.00 98.62 278 ALA A CA 1
ATOM 2087 C C . ALA A 1 278 ? -9.376 8.233 -15.726 1.00 98.62 278 ALA A C 1
ATOM 2089 O O . ALA A 1 278 ? -10.364 7.502 -15.778 1.00 98.62 278 ALA A O 1
ATOM 2090 N N . THR A 1 279 ? -8.843 8.627 -14.565 1.00 98.69 279 THR A N 1
ATOM 2091 C CA . THR A 1 279 ? -9.398 8.276 -13.249 1.00 98.69 279 THR A CA 1
ATOM 2092 C C . THR A 1 279 ? -10.782 8.883 -13.060 1.00 98.69 279 THR A C 1
ATOM 2094 O O . THR A 1 279 ? -11.710 8.170 -12.690 1.00 98.69 279 THR A O 1
ATOM 2097 N N . LEU A 1 280 ? -10.956 10.168 -13.374 1.00 98.69 280 LEU A N 1
ATOM 2098 C CA . LEU A 1 280 ? -12.249 10.849 -13.272 1.00 98.69 280 LEU A CA 1
ATOM 2099 C C . LEU A 1 280 ? -13.286 10.208 -14.208 1.00 98.69 280 LEU A C 1
ATOM 2101 O O . LEU A 1 280 ? -14.399 9.917 -13.777 1.00 98.69 280 LEU A O 1
ATOM 2105 N N . ALA A 1 281 ? -12.905 9.907 -15.453 1.00 98.44 281 ALA A N 1
ATOM 2106 C CA . ALA A 1 281 ? -13.776 9.208 -16.398 1.00 98.44 281 ALA A CA 1
ATOM 2107 C C . ALA A 1 281 ? -14.144 7.795 -15.911 1.00 98.44 281 ALA A C 1
ATOM 2109 O O . ALA A 1 281 ? -15.308 7.399 -15.960 1.00 98.44 281 ALA A O 1
ATOM 2110 N N . ALA A 1 282 ? -13.177 7.047 -15.373 1.00 98.06 282 ALA A N 1
ATOM 2111 C CA . ALA A 1 282 ? -13.423 5.730 -14.795 1.00 98.06 282 ALA A CA 1
ATOM 2112 C C . ALA A 1 282 ? -14.346 5.801 -13.572 1.00 98.06 282 ALA A C 1
ATOM 2114 O O . ALA A 1 282 ? -15.196 4.932 -13.409 1.00 98.06 282 ALA A O 1
ATOM 2115 N N . MET A 1 283 ? -14.234 6.838 -12.737 1.00 97.62 283 MET A N 1
ATOM 2116 C CA . MET A 1 283 ? -15.179 7.080 -11.646 1.00 97.62 283 MET A CA 1
ATOM 2117 C C . MET A 1 283 ? -16.589 7.361 -12.175 1.00 97.62 283 MET A C 1
ATOM 2119 O O . MET A 1 283 ? -17.554 6.888 -11.584 1.00 97.62 283 MET A O 1
ATOM 2123 N N . ASP A 1 284 ? -16.747 8.092 -13.273 1.00 96.38 284 ASP A N 1
ATOM 2124 C CA . ASP A 1 284 ? -18.072 8.363 -13.842 1.00 96.38 284 ASP A CA 1
ATOM 2125 C C . ASP A 1 284 ? -18.711 7.096 -14.449 1.00 96.38 284 ASP A C 1
ATOM 2127 O O . ASP A 1 284 ? -19.922 6.892 -14.338 1.00 96.38 284 ASP A O 1
ATOM 2131 N N . GLU A 1 285 ? -17.897 6.211 -15.032 1.00 94.62 285 GLU A N 1
ATOM 2132 C CA . GLU A 1 285 ? -18.339 4.952 -15.645 1.00 94.62 285 GLU A CA 1
ATOM 2133 C C . GLU A 1 285 ? -18.528 3.797 -14.650 1.00 94.62 285 GLU A C 1
ATOM 2135 O O . GLU A 1 285 ? -19.337 2.902 -14.903 1.00 94.62 285 GLU A O 1
ATOM 2140 N N . ALA A 1 286 ? -17.780 3.792 -13.543 1.00 93.81 286 ALA A N 1
ATOM 2141 C CA . ALA A 1 286 ? -17.738 2.677 -12.606 1.00 93.81 286 ALA A CA 1
ATOM 2142 C C . ALA A 1 286 ? -19.115 2.383 -11.993 1.00 93.81 286 ALA A C 1
ATOM 2144 O O . ALA A 1 286 ? -19.800 3.260 -11.434 1.00 93.81 286 ALA A O 1
ATOM 2145 N N . GLY A 1 287 ? -19.483 1.105 -12.070 1.00 89.12 287 GLY A N 1
ATOM 2146 C CA . GLY A 1 287 ? -20.690 0.566 -11.470 1.00 89.12 287 GLY A CA 1
ATOM 2147 C C . GLY A 1 287 ? -20.600 0.455 -9.948 1.00 89.12 287 GLY A C 1
ATOM 2148 O O . GLY A 1 287 ? -19.750 1.034 -9.271 1.00 89.12 287 GLY A O 1
ATOM 2149 N N . GLU A 1 288 ? -21.530 -0.306 -9.386 1.00 90.44 288 GLU A N 1
ATOM 2150 C CA . GLU A 1 288 ? -21.460 -0.714 -7.985 1.00 90.44 288 GLU A CA 1
ATOM 2151 C C . GLU A 1 288 ? -20.344 -1.756 -7.806 1.00 90.44 288 GLU A C 1
ATOM 2153 O O . GLU A 1 288 ? -20.043 -2.504 -8.734 1.00 90.44 288 GLU A O 1
ATOM 2158 N N . ARG A 1 289 ? -19.756 -1.853 -6.605 1.00 95.50 289 ARG A N 1
ATOM 2159 C CA . ARG A 1 289 ? -18.729 -2.866 -6.283 1.00 95.50 289 ARG A CA 1
ATOM 2160 C C . ARG A 1 289 ? -17.522 -2.835 -7.240 1.00 95.50 289 ARG A C 1
ATOM 2162 O O . ARG A 1 289 ? -17.096 -3.862 -7.765 1.00 95.50 289 ARG A O 1
ATOM 2169 N N . SER A 1 290 ? -17.000 -1.635 -7.478 1.00 97.81 290 SER A N 1
ATOM 2170 C CA . SER A 1 290 ? -15.900 -1.385 -8.415 1.00 97.81 290 SER A CA 1
ATOM 2171 C C . SER A 1 290 ? -14.675 -0.800 -7.710 1.00 97.81 290 SER A C 1
ATOM 2173 O O . SER A 1 290 ? -14.815 0.037 -6.817 1.00 97.81 290 SER A O 1
ATOM 2175 N N . LEU A 1 291 ? -13.484 -1.211 -8.138 1.00 98.69 291 LEU A N 1
ATOM 2176 C CA . LEU A 1 291 ? -12.197 -0.644 -7.752 1.00 98.69 291 LEU A CA 1
ATOM 2177 C C . LEU A 1 291 ? -11.615 0.123 -8.944 1.00 98.69 291 LEU A C 1
ATOM 2179 O O . LEU A 1 291 ? -11.297 -0.474 -9.971 1.00 98.69 291 LEU A O 1
ATOM 2183 N N . VAL A 1 292 ? -11.462 1.437 -8.797 1.00 98.75 292 VAL A N 1
ATOM 2184 C CA . VAL A 1 292 ? -10.667 2.271 -9.706 1.00 98.75 292 VAL A CA 1
ATOM 2185 C C . VAL A 1 292 ? -9.263 2.348 -9.125 1.00 98.75 292 VAL A C 1
ATOM 2187 O O . VAL A 1 292 ? -9.087 2.879 -8.030 1.00 98.75 292 VAL A O 1
ATOM 2190 N N . PHE A 1 293 ? -8.280 1.788 -9.825 1.00 98.75 293 PHE A N 1
ATOM 2191 C CA . PHE A 1 293 ? -6.906 1.701 -9.341 1.00 98.75 293 PHE A CA 1
ATOM 2192 C C . PHE A 1 293 ? -5.966 2.356 -10.351 1.00 98.75 293 PHE A C 1
ATOM 2194 O O . PHE A 1 293 ? -5.833 1.877 -11.479 1.00 98.75 293 PHE A O 1
ATOM 2201 N N . THR A 1 294 ? -5.324 3.448 -9.944 1.00 98.75 294 THR A N 1
ATOM 2202 C CA . THR A 1 294 ? -4.459 4.273 -10.793 1.00 98.75 294 THR A CA 1
ATOM 2203 C C . THR A 1 294 ? -3.042 4.304 -10.244 1.00 98.75 294 THR A C 1
ATOM 2205 O O . THR A 1 294 ? -2.856 4.564 -9.058 1.00 98.75 294 THR A O 1
ATOM 2208 N N . ASN A 1 295 ? -2.051 4.116 -11.119 1.00 98.50 295 ASN A N 1
ATOM 2209 C CA . ASN A 1 295 ? -0.655 4.429 -10.813 1.00 98.50 295 ASN A CA 1
ATOM 2210 C C . ASN A 1 295 ? -0.212 5.717 -11.532 1.00 98.50 295 ASN A C 1
ATOM 2212 O O . ASN A 1 295 ? -0.266 5.769 -12.764 1.00 98.50 295 ASN A O 1
ATOM 2216 N N . LEU A 1 296 ? 0.219 6.729 -10.775 1.00 98.38 296 LEU A N 1
ATOM 2217 C CA . LEU A 1 296 ? 0.725 8.025 -11.246 1.00 98.38 296 LEU A CA 1
ATOM 2218 C C . LEU A 1 296 ? 2.256 7.989 -11.379 1.00 98.38 296 LEU A C 1
ATOM 2220 O O . LEU A 1 296 ? 2.988 8.504 -10.539 1.00 98.38 296 LEU A O 1
ATOM 2224 N N . VAL A 1 297 ? 2.727 7.365 -12.457 1.00 94.25 297 VAL A N 1
ATOM 2225 C CA . VAL A 1 297 ? 4.130 6.945 -12.641 1.00 94.25 297 VAL A CA 1
ATOM 2226 C C . VAL A 1 297 ? 5.143 8.076 -12.885 1.00 94.25 297 VAL A C 1
ATOM 2228 O O . VAL A 1 297 ? 6.348 7.847 -12.793 1.00 94.25 297 VAL A O 1
ATOM 2231 N N . ASP A 1 298 ? 4.713 9.297 -13.234 1.00 95.12 298 ASP A N 1
ATOM 2232 C CA . ASP A 1 298 ? 5.674 10.352 -13.610 1.00 95.12 298 ASP A CA 1
ATOM 2233 C C . ASP A 1 298 ? 6.581 10.758 -12.443 1.00 95.12 298 ASP A C 1
ATOM 2235 O O . ASP A 1 298 ? 7.736 11.117 -12.672 1.00 95.12 298 ASP A O 1
ATOM 2239 N N . PHE A 1 299 ? 6.066 10.682 -11.211 1.00 97.44 299 PHE A N 1
ATOM 2240 C CA . PHE A 1 299 ? 6.806 10.958 -9.979 1.00 97.44 299 PHE A CA 1
ATOM 2241 C C . PHE A 1 299 ? 8.123 10.177 -9.930 1.00 97.44 299 PHE A C 1
ATOM 2243 O O . PHE A 1 299 ? 9.189 10.779 -9.809 1.00 97.44 299 PHE A O 1
ATOM 2250 N N . ASP A 1 300 ? 8.051 8.874 -10.176 1.00 92.19 300 ASP A N 1
ATOM 2251 C CA . ASP A 1 300 ? 9.201 7.981 -10.205 1.00 92.19 300 ASP A CA 1
ATOM 2252 C C . ASP A 1 300 ? 10.045 8.144 -11.485 1.00 92.19 300 ASP A C 1
ATOM 2254 O O . ASP A 1 300 ? 11.214 8.551 -11.460 1.00 92.19 300 ASP A O 1
ATOM 2258 N N . MET A 1 301 ? 9.425 7.902 -12.645 1.00 87.81 301 MET A N 1
ATOM 2259 C CA . MET A 1 301 ? 10.134 7.732 -13.917 1.00 87.81 301 MET A CA 1
ATOM 2260 C C . MET A 1 301 ? 10.725 9.041 -14.471 1.00 87.81 301 MET A C 1
ATOM 2262 O O . MET A 1 301 ? 11.752 9.030 -15.171 1.00 87.81 301 MET A O 1
ATOM 2266 N N . LEU A 1 302 ? 10.050 10.175 -14.250 1.00 89.69 302 LEU A N 1
ATOM 2267 C CA . LEU A 1 302 ? 10.485 11.472 -14.773 1.00 89.69 302 LEU A CA 1
ATOM 2268 C C . LEU A 1 302 ? 11.286 12.279 -13.758 1.00 89.69 302 LEU A C 1
ATOM 2270 O O . LEU A 1 302 ? 12.126 13.063 -14.202 1.00 89.69 302 LEU A O 1
ATOM 2274 N N . TYR A 1 303 ? 11.072 12.084 -12.453 1.00 96.12 303 TYR A N 1
ATOM 2275 C CA . TYR A 1 303 ? 11.654 12.957 -11.432 1.00 96.12 303 TYR A CA 1
ATOM 2276 C C . TYR A 1 303 ? 12.515 12.221 -10.399 1.00 96.12 303 TYR A C 1
ATOM 2278 O O . TYR A 1 303 ? 13.680 12.591 -10.249 1.00 96.12 303 TYR A O 1
ATOM 2286 N N . GLY A 1 304 ? 12.005 11.170 -9.749 1.00 94.31 304 GLY A N 1
ATOM 2287 C CA . GLY A 1 304 ? 12.715 10.394 -8.723 1.00 94.31 304 GLY A CA 1
ATOM 2288 C C . GLY A 1 304 ? 14.030 9.807 -9.235 1.00 94.31 304 GLY A C 1
ATOM 2289 O O . GLY A 1 304 ? 15.112 10.265 -8.859 1.00 94.31 304 GLY A O 1
ATOM 2290 N N . HIS A 1 305 ? 13.959 8.882 -10.198 1.00 87.75 305 HIS A N 1
ATOM 2291 C CA . HIS A 1 305 ? 15.142 8.253 -10.807 1.00 87.75 305 HIS A CA 1
ATOM 2292 C C . HIS A 1 305 ? 16.101 9.249 -11.477 1.00 87.75 305 HIS A C 1
ATOM 2294 O O . HIS A 1 305 ? 17.297 8.980 -11.618 1.00 87.75 305 HIS A O 1
ATOM 2300 N N . ARG A 1 306 ? 15.582 10.399 -11.928 1.00 91.25 306 ARG A N 1
ATOM 2301 C CA . ARG A 1 306 ? 16.376 11.455 -12.576 1.00 91.25 306 ARG A CA 1
ATOM 2302 C C . ARG A 1 306 ? 16.980 12.447 -11.592 1.00 91.25 306 ARG A C 1
ATOM 2304 O O . ARG A 1 306 ? 17.733 13.313 -12.035 1.00 91.25 306 ARG A O 1
ATOM 2311 N N . ARG A 1 307 ? 16.665 12.315 -10.298 1.00 95.38 307 ARG A N 1
ATOM 2312 C CA . ARG A 1 307 ? 17.103 13.223 -9.235 1.00 95.38 307 ARG A CA 1
ATOM 2313 C C . ARG A 1 307 ? 16.731 14.684 -9.541 1.00 95.38 307 ARG A C 1
ATOM 2315 O O . ARG A 1 307 ? 17.512 15.610 -9.338 1.00 95.38 307 ARG A O 1
ATOM 2322 N N . ASP A 1 308 ? 15.526 14.882 -10.087 1.00 96.38 308 ASP A N 1
ATOM 2323 C CA . ASP A 1 308 ? 14.970 16.198 -10.427 1.00 96.38 308 ASP A CA 1
ATOM 2324 C C . ASP A 1 308 ? 13.993 16.673 -9.345 1.00 96.38 308 ASP A C 1
ATOM 2326 O O . ASP A 1 308 ? 12.771 16.556 -9.464 1.00 96.38 308 ASP A O 1
ATOM 2330 N N . THR A 1 309 ? 14.545 17.239 -8.272 1.00 97.19 309 THR A N 1
ATOM 2331 C CA . THR A 1 309 ? 13.772 17.742 -7.127 1.00 97.19 309 THR A CA 1
ATOM 2332 C C . THR A 1 309 ? 12.792 18.855 -7.517 1.00 97.19 309 THR A C 1
ATOM 2334 O O . THR A 1 309 ? 11.681 18.918 -6.987 1.00 97.19 309 THR A O 1
ATOM 2337 N N . ALA A 1 310 ? 13.166 19.733 -8.458 1.00 97.19 310 ALA A N 1
ATOM 2338 C CA . ALA A 1 310 ? 12.308 20.834 -8.901 1.00 97.19 310 ALA A CA 1
ATOM 2339 C C . ALA A 1 310 ? 11.089 20.324 -9.673 1.00 97.19 310 ALA A C 1
ATOM 2341 O O . ALA A 1 310 ? 9.964 20.764 -9.410 1.00 97.19 310 ALA A O 1
ATOM 2342 N N . GLY A 1 311 ? 11.324 19.391 -10.600 1.00 97.75 311 GLY A N 1
ATOM 2343 C CA . GLY A 1 311 ? 10.284 18.723 -11.368 1.00 97.75 311 GLY A CA 1
ATOM 2344 C C . GLY A 1 311 ? 9.343 17.919 -10.476 1.00 97.75 311 GLY A C 1
ATOM 2345 O O . GLY A 1 311 ? 8.128 18.078 -10.598 1.00 97.75 311 GLY A O 1
ATOM 2346 N N . TYR A 1 312 ? 9.883 17.164 -9.511 1.00 98.38 312 TYR A N 1
ATOM 2347 C CA . TYR A 1 312 ? 9.077 16.391 -8.562 1.00 98.38 312 TYR A CA 1
ATOM 2348 C C . TYR A 1 312 ? 8.132 17.307 -7.773 1.00 98.38 312 TYR A C 1
ATOM 2350 O O . TYR A 1 312 ? 6.915 17.109 -7.758 1.00 98.38 312 TYR A O 1
ATOM 2358 N N . ALA A 1 313 ? 8.665 18.378 -7.180 1.00 98.19 313 ALA A N 1
ATOM 2359 C CA . ALA A 1 313 ? 7.864 19.349 -6.444 1.00 98.19 313 ALA A CA 1
ATOM 2360 C C . ALA A 1 313 ? 6.763 19.988 -7.310 1.00 98.19 313 ALA A C 1
ATOM 2362 O O . ALA A 1 313 ? 5.628 20.134 -6.863 1.00 98.19 313 ALA A O 1
ATOM 2363 N N . ALA A 1 314 ? 7.073 20.359 -8.558 1.00 98.19 314 ALA A N 1
ATOM 2364 C CA . ALA A 1 314 ? 6.084 20.923 -9.478 1.00 98.19 314 ALA A CA 1
ATOM 2365 C C . ALA A 1 314 ? 4.985 19.912 -9.858 1.00 98.19 314 ALA A C 1
ATOM 2367 O O . ALA A 1 314 ? 3.817 20.292 -9.967 1.00 98.19 314 ALA A O 1
ATOM 2368 N N . ALA A 1 315 ? 5.341 18.636 -10.029 1.00 98.50 315 ALA A N 1
ATOM 2369 C CA . ALA A 1 315 ? 4.394 17.564 -10.313 1.00 98.50 315 ALA A CA 1
ATOM 2370 C C . ALA A 1 315 ? 3.456 17.293 -9.126 1.00 98.50 315 ALA A C 1
ATOM 2372 O O . ALA A 1 315 ? 2.255 17.114 -9.331 1.00 98.50 315 ALA A O 1
ATOM 2373 N N . LEU A 1 316 ? 3.970 17.321 -7.890 1.00 98.69 316 LEU A N 1
ATOM 2374 C CA . LEU A 1 316 ? 3.152 17.172 -6.680 1.00 98.69 316 LEU A CA 1
ATOM 2375 C C . LEU A 1 316 ? 2.139 18.313 -6.554 1.00 98.69 316 LEU A C 1
ATOM 2377 O O . LEU A 1 316 ? 0.958 18.066 -6.327 1.00 98.69 316 LEU A O 1
ATOM 2381 N N . GLU A 1 317 ? 2.568 19.557 -6.774 1.00 98.62 317 GLU A N 1
ATOM 2382 C CA . GLU A 1 317 ? 1.668 20.717 -6.759 1.00 98.62 317 GLU A CA 1
ATOM 2383 C C . GLU A 1 317 ? 0.639 20.678 -7.900 1.00 98.62 317 GLU A C 1
ATOM 2385 O O . GLU A 1 317 ? -0.472 21.187 -7.750 1.00 98.62 317 GLU A O 1
ATOM 2390 N N . ALA A 1 318 ? 0.989 20.103 -9.056 1.00 98.62 318 ALA A N 1
ATOM 2391 C CA . ALA A 1 318 ? 0.045 19.891 -10.151 1.00 98.62 318 ALA A CA 1
ATOM 2392 C C . ALA A 1 318 ? -1.041 18.881 -9.777 1.00 98.62 318 ALA A C 1
ATOM 2394 O O . ALA A 1 318 ? -2.225 19.199 -9.898 1.00 98.62 318 ALA A O 1
ATOM 2395 N N . PHE A 1 319 ? -0.648 17.731 -9.230 1.00 98.75 319 PHE A N 1
ATOM 2396 C CA . PHE A 1 319 ? -1.591 16.737 -8.731 1.00 98.75 319 PHE A CA 1
ATOM 2397 C C . PHE A 1 319 ? -2.469 17.287 -7.597 1.00 98.75 319 PHE A C 1
ATOM 2399 O O . PHE A 1 319 ? -3.691 17.141 -7.644 1.00 98.75 319 PHE A O 1
ATOM 2406 N N . ASP A 1 320 ? -1.883 17.984 -6.616 1.00 98.81 320 ASP A N 1
ATOM 2407 C CA . ASP A 1 320 ? -2.626 18.548 -5.483 1.00 98.81 320 ASP A CA 1
ATOM 2408 C C . ASP A 1 320 ? -3.732 19.510 -5.942 1.00 98.81 320 ASP A C 1
ATOM 2410 O O . ASP A 1 320 ? -4.835 19.474 -5.401 1.00 98.81 320 ASP A O 1
ATOM 2414 N N . ARG A 1 321 ? -3.501 20.307 -6.997 1.00 98.75 321 ARG A N 1
ATOM 2415 C CA . ARG A 1 321 ? -4.533 21.186 -7.581 1.00 98.75 321 ARG A CA 1
ATOM 2416 C C . ARG A 1 321 ? -5.710 20.429 -8.199 1.00 98.75 321 ARG A C 1
ATOM 2418 O O . ARG A 1 321 ? -6.810 20.976 -8.217 1.00 98.75 321 ARG A O 1
ATOM 2425 N N . ARG A 1 322 ? -5.489 19.216 -8.713 1.00 98.50 322 ARG A N 1
ATOM 2426 C CA . ARG A 1 322 ? -6.525 18.363 -9.324 1.00 98.50 322 ARG A CA 1
ATOM 2427 C C . ARG A 1 322 ? -7.279 17.517 -8.293 1.00 98.50 322 ARG A C 1
ATOM 2429 O O . ARG A 1 322 ? -8.401 17.095 -8.560 1.00 98.50 322 ARG A O 1
ATOM 2436 N N . LEU A 1 323 ? -6.697 17.272 -7.116 1.00 98.62 323 LEU A N 1
ATOM 2437 C CA . LEU A 1 323 ? -7.276 16.411 -6.078 1.00 98.62 323 LEU A CA 1
ATOM 2438 C C . LEU A 1 323 ? -8.731 16.765 -5.681 1.00 98.62 323 LEU A C 1
ATOM 2440 O O . LEU A 1 323 ? -9.528 15.833 -5.529 1.00 98.62 323 LEU A O 1
ATOM 2444 N N . PRO A 1 324 ? -9.144 18.047 -5.574 1.00 98.69 324 PRO A N 1
ATOM 2445 C CA . PRO A 1 324 ? -10.541 18.396 -5.310 1.00 98.69 324 PRO A CA 1
ATOM 2446 C C . PRO A 1 324 ? -11.535 17.774 -6.299 1.00 98.69 324 PRO A C 1
ATOM 2448 O O . PRO A 1 324 ? -12.610 17.345 -5.896 1.00 98.69 324 PRO A O 1
ATOM 2451 N N . GLU A 1 325 ? -11.164 17.632 -7.573 1.00 98.62 325 GLU A N 1
ATOM 2452 C CA . GLU A 1 325 ? -12.045 17.067 -8.600 1.00 98.62 325 GLU A CA 1
ATOM 2453 C C . GLU A 1 325 ? -12.333 15.578 -8.385 1.00 98.62 325 GLU A C 1
ATOM 2455 O O . GLU A 1 325 ? -13.415 15.104 -8.746 1.00 98.62 325 GLU A O 1
ATOM 2460 N N . ILE A 1 326 ? -11.381 14.845 -7.797 1.00 98.50 326 ILE A N 1
ATOM 2461 C CA . ILE A 1 326 ? -11.551 13.443 -7.399 1.00 98.50 326 ILE A CA 1
ATOM 2462 C C . ILE A 1 326 ? -12.481 13.383 -6.186 1.00 98.50 326 ILE A C 1
ATOM 2464 O O . ILE A 1 326 ? -13.461 12.641 -6.196 1.00 98.50 326 ILE A O 1
ATOM 2468 N N . ILE A 1 327 ? -12.211 14.200 -5.161 1.00 98.00 327 ILE A N 1
ATOM 2469 C CA . ILE A 1 327 ? -12.993 14.229 -3.916 1.00 98.00 327 ILE A CA 1
ATOM 2470 C C . ILE A 1 327 ? -14.464 14.576 -4.196 1.00 98.00 327 ILE A C 1
ATOM 2472 O O . ILE A 1 327 ? -15.362 13.923 -3.671 1.00 98.00 327 ILE A O 1
ATOM 2476 N N . GLU A 1 328 ? -14.729 15.550 -5.069 1.00 97.19 328 GLU A N 1
ATOM 2477 C CA . GLU A 1 328 ? -16.086 15.971 -5.447 1.00 97.19 328 GLU A CA 1
ATOM 2478 C C . GLU A 1 328 ? -16.893 14.887 -6.186 1.00 97.19 328 GLU A C 1
ATOM 2480 O O . GLU A 1 328 ? -18.123 14.947 -6.209 1.00 97.19 328 GLU A O 1
ATOM 2485 N N . ARG A 1 329 ? -16.229 13.882 -6.774 1.00 96.38 329 ARG A N 1
ATOM 2486 C CA . ARG A 1 329 ? -16.873 12.756 -7.478 1.00 96.38 329 ARG A CA 1
ATOM 2487 C C . ARG A 1 329 ? -17.107 11.530 -6.596 1.00 96.38 329 ARG A C 1
ATOM 2489 O O . ARG A 1 329 ? -17.660 10.530 -7.074 1.00 96.38 329 ARG A O 1
ATOM 2496 N N . LEU A 1 330 ? -16.700 11.580 -5.328 1.00 95.88 330 LEU A N 1
ATOM 2497 C CA . LEU A 1 330 ? -16.976 10.510 -4.377 1.00 95.88 330 LEU A CA 1
ATOM 2498 C C . LEU A 1 330 ? -18.474 10.444 -4.055 1.00 95.88 330 LEU A C 1
ATOM 2500 O O . LEU A 1 330 ? -19.148 11.449 -3.824 1.00 95.88 330 LEU A O 1
ATOM 2504 N N . ARG A 1 331 ? -19.000 9.222 -4.023 1.00 93.44 331 ARG A N 1
ATOM 2505 C CA . ARG A 1 331 ? -20.335 8.900 -3.510 1.00 93.44 331 ARG A CA 1
ATOM 2506 C C . ARG A 1 331 ? -20.246 8.679 -1.988 1.00 93.44 331 ARG A C 1
ATOM 2508 O O . ARG A 1 331 ? -19.164 8.396 -1.482 1.00 93.44 331 ARG A O 1
ATOM 2515 N N . PRO A 1 332 ? -21.367 8.749 -1.243 1.00 88.81 332 PRO A N 1
ATOM 2516 C CA . PRO A 1 332 ? -21.352 8.665 0.224 1.00 88.81 332 PRO A CA 1
ATOM 2517 C C . PRO A 1 332 ? -20.676 7.420 0.819 1.00 88.81 332 PRO A C 1
ATOM 2519 O O . PRO A 1 332 ? -20.092 7.510 1.895 1.00 88.81 332 PRO A O 1
ATOM 2522 N N . ASP A 1 333 ? -20.750 6.284 0.123 1.00 90.25 333 ASP A N 1
ATOM 2523 C CA . ASP A 1 333 ? -20.175 5.011 0.573 1.00 90.25 333 ASP A CA 1
ATOM 2524 C C . ASP A 1 333 ? -18.827 4.696 -0.098 1.00 90.25 333 ASP A C 1
ATOM 2526 O O . ASP A 1 333 ? -18.307 3.596 0.070 1.00 90.25 333 ASP A O 1
ATOM 2530 N N . ASP A 1 334 ? -18.263 5.613 -0.888 1.00 96.06 334 ASP A N 1
ATOM 2531 C CA . ASP A 1 334 ? -16.968 5.375 -1.523 1.00 96.06 334 ASP A CA 1
ATOM 2532 C C . ASP A 1 334 ? -15.827 5.443 -0.509 1.00 96.06 334 ASP A C 1
ATOM 2534 O O . ASP A 1 334 ? -15.912 6.126 0.513 1.00 96.06 334 ASP A O 1
ATOM 2538 N N . LEU A 1 335 ? -14.740 4.749 -0.834 1.00 97.81 335 LEU A N 1
ATOM 2539 C CA . LEU A 1 335 ? -13.461 4.839 -0.144 1.00 97.81 335 LEU A CA 1
ATOM 2540 C C . LEU A 1 335 ? -12.422 5.416 -1.106 1.00 97.81 335 LEU A C 1
ATOM 2542 O O . LEU A 1 335 ? -12.163 4.821 -2.149 1.00 97.81 335 LEU A O 1
ATOM 2546 N N . LEU A 1 336 ? -11.826 6.553 -0.762 1.00 98.62 336 LEU A N 1
ATOM 2547 C CA . LEU A 1 336 ? -10.645 7.092 -1.433 1.00 98.62 336 LEU A CA 1
ATOM 2548 C C . LEU A 1 336 ? -9.408 6.739 -0.610 1.00 98.62 336 LEU A C 1
ATOM 2550 O O . LEU A 1 336 ? -9.398 6.989 0.593 1.00 98.62 336 LEU A O 1
ATOM 2554 N N . ILE A 1 337 ? -8.373 6.207 -1.260 1.00 98.88 337 ILE A N 1
ATOM 2555 C CA . ILE A 1 337 ? -7.046 5.990 -0.679 1.00 98.88 337 ILE A CA 1
ATOM 2556 C C . ILE A 1 337 ? -6.006 6.606 -1.620 1.00 98.88 337 ILE A C 1
ATOM 2558 O O . ILE A 1 337 ? -5.899 6.210 -2.781 1.00 98.88 337 ILE A O 1
ATOM 2562 N N . LEU A 1 338 ? -5.235 7.566 -1.116 1.00 98.88 338 LEU A N 1
ATOM 2563 C CA . LEU A 1 338 ? -4.005 8.043 -1.742 1.00 98.88 338 LEU A CA 1
ATOM 2564 C C . LEU A 1 338 ? -2.830 7.399 -1.020 1.00 98.88 338 LEU A C 1
ATOM 2566 O O . LEU A 1 338 ? -2.768 7.422 0.211 1.00 98.88 338 LEU A O 1
ATOM 2570 N N . VAL A 1 339 ? -1.922 6.810 -1.781 1.00 98.81 339 VAL A N 1
ATOM 2571 C CA . VAL A 1 339 ? -0.840 5.988 -1.243 1.00 98.81 339 VAL A CA 1
ATOM 2572 C C . VAL A 1 339 ? 0.399 6.087 -2.135 1.00 98.81 339 VAL A C 1
ATOM 2574 O O . VAL A 1 339 ? 0.303 6.637 -3.226 1.00 98.81 339 VAL A O 1
ATOM 2577 N N . ALA A 1 340 ? 1.551 5.593 -1.695 1.00 98.75 340 ALA A N 1
ATOM 2578 C CA . ALA A 1 340 ? 2.716 5.345 -2.553 1.00 98.75 340 ALA A CA 1
ATOM 2579 C C . ALA A 1 340 ? 3.105 3.862 -2.462 1.00 98.75 340 ALA A C 1
ATOM 2581 O O . ALA A 1 340 ? 2.485 3.110 -1.720 1.00 98.75 340 ALA A O 1
ATOM 2582 N N . ASP A 1 341 ? 4.096 3.415 -3.211 1.00 97.88 341 ASP A N 1
ATOM 2583 C CA . ASP A 1 341 ? 4.551 2.021 -3.225 1.00 97.88 341 ASP A CA 1
ATOM 2584 C C . ASP A 1 341 ? 6.010 1.851 -2.783 1.00 97.88 341 ASP A C 1
ATOM 2586 O O . ASP A 1 341 ? 6.413 0.744 -2.454 1.00 97.88 341 ASP A O 1
ATOM 2590 N N . HIS A 1 342 ? 6.780 2.936 -2.737 1.00 97.81 342 HIS A N 1
ATOM 2591 C CA . HIS A 1 342 ? 8.115 3.049 -2.142 1.00 97.81 342 HIS A CA 1
ATOM 2592 C C . HIS A 1 342 ? 8.508 4.540 -2.075 1.00 97.81 342 HIS A C 1
ATOM 2594 O O . HIS A 1 342 ? 7.683 5.419 -2.336 1.00 97.81 342 HIS A O 1
ATOM 2600 N N . GLY A 1 343 ? 9.763 4.839 -1.722 1.00 98.12 343 GLY A N 1
ATOM 2601 C CA . GLY A 1 343 ? 10.385 6.149 -1.929 1.00 98.12 343 GLY A CA 1
ATOM 2602 C C . GLY A 1 343 ? 11.241 6.191 -3.201 1.00 98.12 343 GLY A C 1
ATOM 2603 O O . GLY A 1 343 ? 11.678 5.153 -3.703 1.00 98.12 343 GLY A O 1
ATOM 2604 N N . CYS A 1 344 ? 11.513 7.386 -3.723 1.00 97.25 344 CYS A N 1
ATOM 2605 C CA . CYS A 1 344 ? 12.624 7.641 -4.643 1.00 97.25 344 CYS A CA 1
ATOM 2606 C C . CYS A 1 344 ? 13.099 9.085 -4.469 1.00 97.25 344 CYS A C 1
ATOM 2608 O O . CYS A 1 344 ? 12.814 9.978 -5.270 1.00 97.25 344 CYS A O 1
ATOM 2610 N N . ASP A 1 345 ? 13.829 9.305 -3.378 1.00 97.94 345 ASP A N 1
ATOM 2611 C CA . ASP A 1 345 ? 14.253 10.630 -2.943 1.00 97.94 345 ASP A CA 1
ATOM 2612 C C . ASP A 1 345 ? 15.152 11.289 -4.006 1.00 97.94 345 ASP A C 1
ATOM 2614 O O . ASP A 1 345 ? 16.260 10.811 -4.278 1.00 97.94 345 ASP A O 1
ATOM 2618 N N . PRO A 1 346 ? 14.711 12.399 -4.632 1.00 96.19 346 PRO A N 1
ATOM 2619 C CA . PRO A 1 346 ? 15.425 13.004 -5.747 1.00 96.19 346 PRO A CA 1
ATOM 2620 C C . PRO A 1 346 ? 16.726 13.695 -5.323 1.00 96.19 346 PRO A C 1
ATOM 2622 O O . PRO A 1 346 ? 17.491 14.115 -6.184 1.00 96.19 346 PRO A O 1
ATOM 2625 N N . SER A 1 347 ? 17.003 13.815 -4.024 1.00 94.56 347 SER A N 1
ATOM 2626 C CA . SER A 1 347 ? 18.266 14.341 -3.504 1.00 94.56 347 SER A CA 1
ATOM 2627 C C . SER A 1 347 ? 19.251 13.245 -3.076 1.00 94.56 347 SER A C 1
ATOM 2629 O O . SER A 1 347 ? 20.412 13.547 -2.786 1.00 94.56 347 SER A O 1
ATOM 2631 N N . PHE A 1 348 ? 18.808 11.982 -3.039 1.00 94.00 348 PHE A N 1
ATOM 2632 C CA . PHE A 1 348 ? 19.605 10.864 -2.544 1.00 94.00 348 PHE A CA 1
ATOM 2633 C C . PHE A 1 348 ? 20.646 10.401 -3.567 1.00 94.00 348 PHE A C 1
ATOM 2635 O O . PHE A 1 348 ? 20.541 10.653 -4.771 1.00 94.00 348 PHE A O 1
ATOM 2642 N N . GLU A 1 349 ? 21.683 9.711 -3.096 1.00 90.56 349 GLU A N 1
ATOM 2643 C CA . GLU A 1 349 ? 22.743 9.238 -3.980 1.00 90.56 349 GLU A CA 1
ATOM 2644 C C . GLU A 1 349 ? 22.267 8.147 -4.958 1.00 90.56 349 GLU A C 1
ATOM 2646 O O . GLU A 1 349 ? 21.231 7.497 -4.788 1.00 90.56 349 GLU A O 1
ATOM 2651 N N . GLY A 1 350 ? 23.025 7.964 -6.040 1.00 87.12 350 GLY A N 1
ATOM 2652 C CA . GLY A 1 350 ? 22.679 7.015 -7.097 1.00 87.12 350 GLY A CA 1
A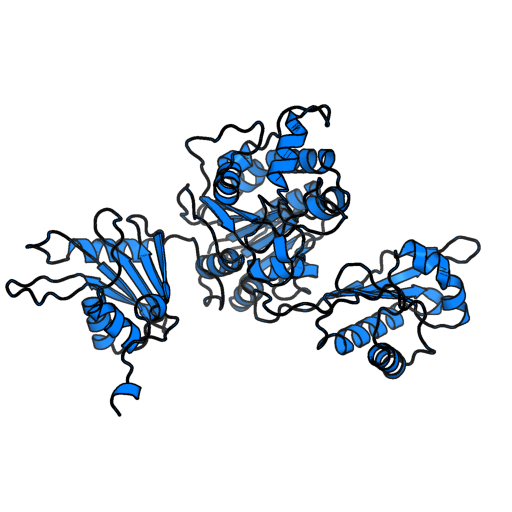TOM 2653 C C . GLY A 1 350 ? 21.405 7.405 -7.852 1.00 87.12 350 GLY A C 1
ATOM 2654 O O . GLY A 1 350 ? 21.058 8.580 -7.951 1.00 87.12 350 GLY A O 1
ATOM 2655 N N . SER A 1 351 ? 20.731 6.410 -8.420 1.00 82.50 351 SER A N 1
ATOM 2656 C CA . SER A 1 351 ? 19.507 6.587 -9.213 1.00 82.50 351 SER A CA 1
ATOM 2657 C C . SER A 1 351 ? 18.474 5.495 -8.930 1.00 82.50 351 SER A C 1
ATOM 2659 O O . SER A 1 351 ? 17.640 5.228 -9.785 1.00 82.50 351 SER A O 1
ATOM 2661 N N . ASP A 1 352 ? 18.601 4.790 -7.808 1.00 85.38 352 ASP A N 1
ATOM 2662 C CA . ASP A 1 352 ? 17.697 3.712 -7.392 1.00 85.38 352 ASP A CA 1
ATOM 2663 C C . ASP A 1 352 ? 16.591 4.254 -6.468 1.00 85.38 352 ASP A C 1
ATOM 2665 O O . ASP A 1 352 ? 16.700 5.380 -5.960 1.00 85.38 352 ASP A O 1
ATOM 2669 N N . HIS A 1 353 ? 15.552 3.451 -6.242 1.00 93.69 353 HIS A N 1
ATOM 2670 C CA . HIS A 1 353 ? 14.509 3.725 -5.252 1.00 93.69 353 HIS A CA 1
ATOM 2671 C C . HIS A 1 353 ? 15.095 3.830 -3.841 1.00 93.69 353 HIS A C 1
ATOM 2673 O O . HIS A 1 353 ? 16.180 3.314 -3.562 1.00 93.69 353 HIS A O 1
ATOM 2679 N N . THR A 1 354 ? 14.348 4.438 -2.927 1.00 97.12 354 THR A N 1
ATOM 2680 C CA . THR A 1 354 ? 14.705 4.563 -1.512 1.00 97.12 354 THR A CA 1
ATOM 2681 C C . THR A 1 354 ? 13.703 3.827 -0.628 1.00 97.12 354 THR A C 1
ATOM 2683 O O . THR A 1 354 ? 12.487 3.926 -0.793 1.00 97.12 354 THR A O 1
ATOM 2686 N N . ARG A 1 355 ? 14.217 3.059 0.337 1.00 97.81 355 ARG A N 1
ATOM 2687 C CA . ARG A 1 355 ? 13.413 2.318 1.312 1.00 97.81 355 ARG A CA 1
ATOM 2688 C C . ARG A 1 355 ? 12.828 3.265 2.366 1.00 97.81 355 ARG A C 1
ATOM 2690 O O . ARG A 1 355 ? 13.458 3.572 3.379 1.00 97.81 355 ARG A O 1
ATOM 2697 N N . GLU A 1 356 ? 11.603 3.711 2.129 1.00 98.69 356 GLU A N 1
ATOM 2698 C CA . GLU A 1 356 ? 10.905 4.715 2.937 1.00 98.69 356 GLU A CA 1
ATOM 2699 C C . GLU A 1 356 ? 9.550 4.217 3.450 1.00 98.69 356 GLU A C 1
ATOM 2701 O O . GLU A 1 356 ? 8.956 3.284 2.910 1.00 98.69 356 GLU A O 1
ATOM 2706 N N . PHE A 1 357 ? 9.050 4.856 4.506 1.00 98.81 357 PHE A N 1
ATOM 2707 C CA . PHE A 1 357 ? 7.626 4.858 4.791 1.00 98.81 357 PHE A CA 1
ATOM 2708 C C . PHE A 1 357 ? 6.873 5.513 3.630 1.00 98.81 357 PHE A C 1
ATOM 2710 O O . PHE A 1 357 ? 7.336 6.499 3.054 1.00 98.81 357 PHE A O 1
ATOM 2717 N N . ILE A 1 358 ? 5.670 5.022 3.352 1.00 98.81 358 ILE A N 1
ATOM 2718 C CA . ILE A 1 358 ? 4.734 5.646 2.409 1.00 98.81 358 ILE A CA 1
ATOM 2719 C C . ILE A 1 358 ? 3.606 6.356 3.170 1.00 98.81 358 ILE A C 1
ATOM 2721 O O . ILE A 1 358 ? 3.218 5.903 4.257 1.00 98.81 358 ILE A O 1
ATOM 2725 N N . PRO A 1 359 ? 3.028 7.436 2.620 1.00 98.69 359 PRO A N 1
ATOM 2726 C CA . PRO A 1 359 ? 1.806 8.006 3.159 1.00 98.69 359 PRO A CA 1
ATOM 2727 C C . PRO A 1 359 ? 0.625 7.084 2.842 1.00 98.69 359 PRO A C 1
ATOM 2729 O O . PRO A 1 359 ? 0.537 6.532 1.750 1.00 98.69 359 PRO A O 1
ATOM 2732 N N . VAL A 1 360 ? -0.318 6.960 3.773 1.00 98.75 360 VAL A N 1
ATOM 2733 C CA . VAL A 1 360 ? -1.648 6.390 3.518 1.00 98.75 360 VAL A CA 1
ATOM 2734 C C . VAL A 1 360 ? -2.667 7.442 3.920 1.00 98.75 360 VAL A C 1
ATOM 2736 O O . VAL A 1 360 ? -2.843 7.699 5.107 1.00 98.75 360 VAL A O 1
ATOM 2739 N N . LEU A 1 361 ? -3.317 8.078 2.949 1.00 98.81 361 LEU A N 1
ATOM 2740 C CA . LEU A 1 361 ? -4.327 9.113 3.181 1.00 98.81 361 LEU A CA 1
ATOM 2741 C C . LEU A 1 361 ? -5.678 8.592 2.714 1.00 98.81 361 LEU A C 1
ATOM 2743 O O . LEU A 1 361 ? -5.818 8.195 1.559 1.00 98.81 361 LEU A O 1
ATOM 2747 N N . ALA A 1 362 ? -6.673 8.594 3.591 1.00 98.25 362 ALA A N 1
ATOM 2748 C CA . ALA A 1 362 ? -7.957 7.970 3.324 1.00 98.25 362 ALA A CA 1
ATOM 2749 C C . ALA A 1 362 ? -9.139 8.885 3.657 1.00 98.25 362 ALA A C 1
ATOM 2751 O O . ALA A 1 362 ? -9.105 9.680 4.598 1.00 98.25 362 ALA A O 1
ATOM 2752 N N . LEU A 1 363 ? -10.209 8.753 2.873 1.00 96.56 363 LEU A N 1
ATOM 2753 C CA . LEU A 1 363 ? -11.461 9.481 3.059 1.00 96.56 363 LEU A CA 1
ATOM 2754 C C . LEU A 1 363 ? -12.652 8.613 2.632 1.00 96.56 363 LEU A C 1
ATOM 2756 O O . LEU A 1 363 ? -12.552 7.824 1.695 1.00 96.56 363 LEU A O 1
ATOM 2760 N N . GLY A 1 364 ? -13.793 8.786 3.300 1.00 93.88 364 GLY A N 1
ATOM 2761 C CA . GLY A 1 364 ? -15.019 8.042 3.003 1.00 93.88 364 GLY A CA 1
ATOM 2762 C C . GLY A 1 364 ? -15.157 6.743 3.803 1.00 93.88 364 GLY A C 1
ATOM 2763 O O . GLY A 1 364 ? -14.489 6.556 4.816 1.00 93.88 364 GLY A O 1
ATOM 2764 N N . ALA A 1 365 ? -16.098 5.880 3.412 1.00 89.31 365 ALA A N 1
ATOM 2765 C CA . ALA A 1 365 ? -16.430 4.614 4.093 1.00 89.31 365 ALA A CA 1
ATOM 2766 C C . ALA A 1 365 ? -16.668 4.707 5.621 1.00 89.31 365 ALA A C 1
ATOM 2768 O O . ALA A 1 365 ? -16.495 3.736 6.356 1.00 89.31 365 ALA A O 1
ATOM 2769 N N . GLY A 1 366 ? -17.078 5.879 6.120 1.00 86.75 366 GLY A N 1
ATOM 2770 C CA . GLY A 1 366 ? -17.275 6.122 7.552 1.00 86.75 366 GLY A CA 1
ATOM 2771 C C . GLY A 1 366 ? -15.987 6.298 8.364 1.00 86.75 366 GLY A C 1
ATOM 2772 O O . GLY A 1 366 ? -16.075 6.332 9.591 1.00 86.75 366 GLY A O 1
ATOM 2773 N N . LEU A 1 367 ? -14.824 6.431 7.715 1.00 90.75 367 LEU A N 1
ATOM 2774 C CA . LEU A 1 367 ? -13.562 6.743 8.384 1.00 90.75 367 LEU A CA 1
ATOM 2775 C C . LEU A 1 367 ? -13.640 8.114 9.076 1.00 90.75 367 LEU A C 1
ATOM 2777 O O . LEU A 1 367 ? -13.982 9.105 8.422 1.00 90.75 367 LEU A O 1
ATOM 2781 N N . PRO A 1 368 ? -13.330 8.202 10.383 1.00 90.31 368 PRO A N 1
ATOM 2782 C CA . PRO A 1 368 ? -13.160 9.484 11.048 1.00 90.31 368 PRO A CA 1
ATOM 2783 C C . PRO A 1 368 ? -11.842 10.137 10.617 1.00 90.31 368 PRO A C 1
ATOM 2785 O O . PRO A 1 368 ? -10.859 9.449 10.350 1.00 90.31 368 PRO A O 1
ATOM 2788 N N . ALA A 1 369 ? -11.804 11.470 10.602 1.00 93.94 369 ALA A N 1
ATOM 2789 C CA . ALA A 1 369 ? -10.552 12.198 10.435 1.00 93.94 369 ALA A CA 1
ATOM 2790 C C . ALA A 1 369 ? -9.632 11.957 11.643 1.00 93.94 369 ALA A C 1
ATOM 2792 O O . ALA A 1 369 ? -10.101 11.959 12.787 1.00 93.94 369 ALA A O 1
ATOM 2793 N N . GLY A 1 370 ? -8.335 11.769 11.401 1.00 94.19 370 GLY A N 1
ATOM 2794 C CA . GLY A 1 370 ? -7.368 11.480 12.461 1.00 94.19 370 GLY A CA 1
ATOM 2795 C C . GLY A 1 370 ? -6.227 10.556 12.039 1.00 94.19 370 GLY A C 1
ATOM 2796 O O . GLY A 1 370 ? -6.240 9.967 10.958 1.00 94.19 370 GLY A O 1
ATOM 2797 N N . SER A 1 371 ? -5.249 10.407 12.932 1.00 94.75 371 SER A N 1
ATOM 2798 C CA . SER A 1 371 ? -4.159 9.449 12.751 1.00 94.75 371 SER A CA 1
ATOM 2799 C C . SER A 1 371 ? -4.677 8.014 12.887 1.00 94.75 371 SER A C 1
ATOM 2801 O O . SER A 1 371 ? -5.361 7.663 13.850 1.00 94.75 371 SER A O 1
ATOM 2803 N N . LEU A 1 372 ? -4.309 7.183 11.918 1.00 94.12 372 LEU A N 1
ATOM 2804 C CA . LEU A 1 372 ? -4.425 5.726 11.896 1.00 94.12 372 LEU A CA 1
ATOM 2805 C C . LEU A 1 372 ? -3.136 5.052 12.402 1.00 94.12 372 LEU A C 1
ATOM 2807 O O . LEU A 1 372 ? -3.018 3.823 12.352 1.00 94.12 372 LEU A O 1
ATOM 2811 N N . GLY A 1 373 ? -2.182 5.862 12.876 1.00 93.62 373 GLY A N 1
ATOM 2812 C CA . GLY A 1 373 ? -0.885 5.457 13.389 1.00 93.62 373 GLY A CA 1
ATOM 2813 C C . GLY A 1 373 ? 0.050 4.882 12.328 1.00 93.62 373 GLY A C 1
ATOM 2814 O O . GLY A 1 373 ? -0.175 4.963 11.117 1.00 93.62 373 GLY A O 1
ATOM 2815 N N . ARG A 1 374 ? 1.118 4.254 12.815 1.00 95.81 374 ARG A N 1
ATOM 2816 C CA . ARG A 1 374 ? 2.030 3.474 11.985 1.00 95.81 374 ARG A CA 1
ATOM 2817 C C . ARG A 1 374 ? 1.342 2.199 11.505 1.00 95.81 374 ARG A C 1
ATOM 2819 O O . ARG A 1 374 ? 0.764 1.466 12.306 1.00 95.81 374 ARG A O 1
ATOM 2826 N N . ARG A 1 375 ? 1.465 1.899 10.214 1.00 96.19 375 ARG A N 1
ATOM 2827 C CA . ARG A 1 375 ? 1.072 0.609 9.632 1.00 96.19 375 ARG A CA 1
ATOM 2828 C C . ARG A 1 375 ? 2.319 -0.240 9.416 1.00 96.19 375 ARG A C 1
ATOM 2830 O O . ARG A 1 375 ? 3.302 0.235 8.856 1.00 96.19 375 ARG A O 1
ATOM 2837 N N . GLU A 1 376 ? 2.293 -1.487 9.874 1.00 94.44 376 GLU A N 1
ATOM 2838 C CA . GLU A 1 376 ? 3.454 -2.392 9.791 1.00 94.44 376 GLU A CA 1
ATOM 2839 C C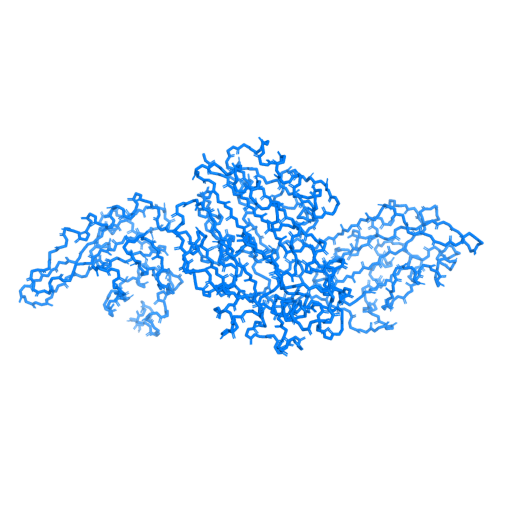 . GLU A 1 376 ? 3.584 -3.091 8.427 1.00 94.44 376 GLU A C 1
ATOM 2841 O O . GLU A 1 376 ? 4.529 -3.846 8.210 1.00 94.44 376 GLU A O 1
ATOM 2846 N N . SER A 1 377 ? 2.614 -2.890 7.530 1.00 96.94 377 SER A N 1
ATOM 2847 C CA . SER A 1 377 ? 2.606 -3.453 6.182 1.00 96.94 377 SER A CA 1
ATOM 2848 C C . SER A 1 377 ? 1.712 -2.624 5.262 1.00 96.94 377 SER A C 1
ATOM 2850 O O . SER A 1 377 ? 0.679 -2.100 5.690 1.00 96.94 377 SER A O 1
ATOM 2852 N N . PHE A 1 378 ? 2.048 -2.568 3.974 1.00 98.50 378 PHE A N 1
ATOM 2853 C CA . PHE A 1 378 ? 1.171 -1.985 2.952 1.00 98.50 378 PHE A CA 1
ATOM 2854 C C . PHE A 1 378 ? -0.087 -2.840 2.732 1.00 98.50 378 PHE A C 1
ATOM 2856 O O . PHE A 1 378 ? -1.115 -2.328 2.285 1.00 98.50 378 PHE A O 1
ATOM 2863 N N . ALA A 1 379 ? -0.048 -4.118 3.132 1.00 98.25 379 ALA A N 1
ATOM 2864 C CA . ALA A 1 379 ? -1.158 -5.068 3.042 1.00 98.25 379 ALA A CA 1
ATOM 2865 C C . ALA A 1 379 ? -2.405 -4.630 3.805 1.00 98.25 379 ALA A C 1
ATOM 2867 O O . ALA A 1 379 ? -3.507 -5.099 3.515 1.00 98.25 379 ALA A O 1
ATOM 2868 N N . ASP A 1 380 ? -2.260 -3.683 4.725 1.00 98.06 380 ASP A N 1
ATOM 2869 C CA . ASP A 1 380 ? -3.366 -3.037 5.416 1.00 98.06 380 ASP A CA 1
ATOM 2870 C C . ASP A 1 380 ? -4.335 -2.353 4.440 1.00 98.06 380 ASP A C 1
ATOM 2872 O O . ASP A 1 380 ? -5.546 -2.377 4.662 1.00 98.06 380 ASP A O 1
ATOM 2876 N N . VAL A 1 381 ? -3.843 -1.827 3.311 1.00 98.62 381 VAL A N 1
ATOM 2877 C CA . VAL A 1 381 ? -4.685 -1.298 2.224 1.00 98.62 381 VAL A CA 1
ATOM 2878 C C . VAL A 1 381 ? -5.517 -2.419 1.603 1.00 98.62 381 VAL A C 1
ATOM 2880 O O . VAL A 1 381 ? -6.743 -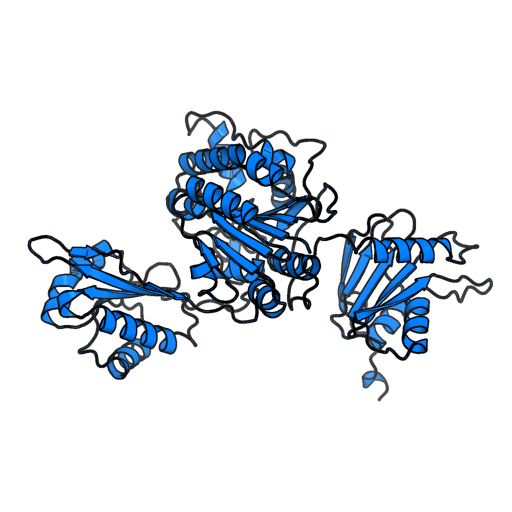2.315 1.540 1.00 98.62 381 VAL A O 1
ATOM 2883 N N . GLY A 1 382 ? -4.889 -3.530 1.218 1.00 98.31 382 GLY A N 1
ATOM 2884 C CA . GLY A 1 382 ? -5.568 -4.682 0.625 1.00 98.31 382 GLY A CA 1
ATOM 2885 C C . GLY A 1 382 ? -6.605 -5.302 1.562 1.00 98.31 382 GLY A C 1
ATOM 2886 O O . GLY A 1 382 ? -7.723 -5.605 1.144 1.00 98.31 382 GLY A O 1
ATOM 2887 N N . GLN A 1 383 ? -6.283 -5.426 2.852 1.00 97.19 383 GLN A N 1
ATOM 2888 C CA . GLN A 1 383 ? -7.218 -5.912 3.866 1.00 97.19 383 GLN A CA 1
ATOM 2889 C C . GLN A 1 383 ? -8.379 -4.931 4.111 1.00 97.19 383 GLN A C 1
ATOM 2891 O O . GLN A 1 383 ? -9.517 -5.369 4.297 1.00 97.19 383 GLN A O 1
ATOM 2896 N N . THR A 1 384 ? -8.125 -3.621 4.072 1.00 97.69 384 THR A N 1
ATOM 2897 C CA . THR A 1 384 ? -9.165 -2.579 4.155 1.00 97.69 384 THR A CA 1
ATOM 2898 C C . THR A 1 384 ? -10.113 -2.660 2.958 1.00 97.69 384 THR A C 1
ATOM 2900 O O . THR A 1 384 ? -11.330 -2.667 3.134 1.00 97.69 384 THR A O 1
ATOM 2903 N N . LEU A 1 385 ? -9.581 -2.810 1.742 1.00 98.12 385 LEU A N 1
ATOM 2904 C CA . LEU A 1 385 ? -10.380 -3.009 0.530 1.00 98.12 385 LEU A CA 1
ATOM 2905 C C . LEU A 1 385 ? -11.210 -4.300 0.607 1.00 98.12 385 LEU A C 1
ATOM 2907 O O . LEU A 1 385 ? -12.394 -4.293 0.267 1.00 98.12 385 LEU A O 1
ATOM 2911 N N . ALA A 1 386 ? -10.625 -5.397 1.101 1.00 96.56 386 ALA A N 1
ATOM 2912 C CA . ALA A 1 386 ? -11.345 -6.652 1.294 1.00 96.56 386 ALA A CA 1
ATOM 2913 C C . ALA A 1 386 ? -12.537 -6.481 2.248 1.00 96.56 386 ALA A C 1
ATOM 2915 O O . ALA A 1 386 ? -13.634 -6.953 1.949 1.00 96.56 386 ALA A O 1
ATOM 2916 N N . GLU A 1 387 ? -12.358 -5.763 3.359 1.00 94.00 387 GLU A N 1
ATOM 2917 C CA . GLU A 1 387 ? -13.447 -5.463 4.291 1.00 94.00 387 GLU A CA 1
ATOM 2918 C C . GLU A 1 387 ? -14.511 -4.545 3.671 1.00 94.00 387 GLU A C 1
ATOM 2920 O O . GLU A 1 387 ? -15.702 -4.852 3.755 1.00 94.00 387 GLU A O 1
ATOM 2925 N N . HIS A 1 388 ? -14.093 -3.485 2.977 1.00 95.19 388 HIS A N 1
ATOM 2926 C CA . HIS A 1 388 ? -14.979 -2.530 2.303 1.00 95.19 388 HIS A CA 1
ATOM 2927 C C . HIS A 1 388 ? -15.929 -3.200 1.301 1.00 95.19 388 HIS A C 1
ATOM 2929 O O . HIS A 1 388 ? -17.124 -2.906 1.248 1.00 95.19 388 HIS A O 1
ATOM 2935 N N . PHE A 1 389 ? -15.416 -4.157 0.526 1.00 95.62 389 PHE A N 1
ATOM 2936 C CA . PHE A 1 389 ? -16.190 -4.903 -0.469 1.00 95.62 389 PHE A CA 1
ATOM 2937 C C . PHE A 1 389 ? -16.873 -6.168 0.081 1.00 95.62 389 PHE A C 1
ATOM 2939 O O . PHE A 1 389 ? -17.525 -6.891 -0.689 1.00 95.62 389 PHE A O 1
ATOM 2946 N N . GLY A 1 390 ? -16.731 -6.458 1.381 1.00 91.88 390 GLY A N 1
ATOM 2947 C CA . GLY A 1 390 ? -17.269 -7.663 2.018 1.00 91.88 390 GLY A CA 1
ATOM 2948 C C . GLY A 1 390 ? -16.707 -8.961 1.426 1.00 91.88 390 GLY A C 1
ATOM 2949 O O . GLY A 1 390 ? -17.457 -9.907 1.183 1.00 91.88 390 GLY A O 1
ATOM 2950 N N . LEU A 1 391 ? -15.411 -8.976 1.116 1.00 93.69 391 LEU A N 1
ATOM 2951 C CA . LEU A 1 391 ? -14.681 -10.113 0.553 1.00 93.69 391 LEU A CA 1
ATOM 2952 C C . LEU A 1 391 ? -14.107 -11.004 1.667 1.00 93.69 391 LEU A C 1
ATOM 2954 O O . LEU A 1 391 ? -13.982 -10.563 2.815 1.00 93.69 391 LEU A O 1
ATOM 2958 N N . PRO A 1 392 ? -13.716 -12.254 1.354 1.00 90.69 392 PRO A N 1
ATOM 2959 C CA . PRO A 1 392 ? -12.903 -13.046 2.265 1.00 90.69 392 PRO A CA 1
ATOM 2960 C C . PRO A 1 392 ? -11.633 -12.280 2.680 1.00 90.69 392 PRO A C 1
ATOM 2962 O O . PRO A 1 392 ? -11.028 -11.615 1.833 1.00 90.69 392 PRO A O 1
ATOM 2965 N N . PRO A 1 393 ? -11.207 -12.384 3.951 1.00 90.06 393 PRO A N 1
ATOM 2966 C CA . PRO A 1 393 ? -10.030 -11.679 4.459 1.00 90.06 393 PRO A CA 1
ATOM 2967 C C . PRO A 1 393 ? -8.772 -12.031 3.660 1.00 90.06 393 PRO A C 1
ATOM 2969 O O . PRO A 1 393 ? -8.675 -13.123 3.092 1.00 90.06 393 PRO A O 1
ATOM 2972 N N . MET A 1 394 ? -7.825 -11.099 3.602 1.00 94.25 394 MET A N 1
ATOM 2973 C CA . MET A 1 394 ? -6.471 -11.331 3.106 1.00 94.25 394 MET A CA 1
ATOM 2974 C C . MET A 1 394 ? -5.659 -12.115 4.141 1.00 94.25 394 MET A C 1
ATOM 2976 O O . MET A 1 394 ? -5.985 -12.113 5.328 1.00 94.25 394 MET A O 1
ATOM 2980 N N . ASP A 1 395 ? -4.608 -12.792 3.681 1.00 90.12 395 ASP A N 1
ATOM 2981 C CA . ASP A 1 395 ? -3.703 -13.535 4.569 1.00 90.12 395 ASP A CA 1
ATOM 2982 C C . ASP A 1 395 ? -2.744 -12.595 5.318 1.00 90.12 395 ASP A C 1
ATOM 2984 O O . ASP A 1 395 ? -2.189 -12.953 6.356 1.00 90.12 395 ASP A O 1
ATOM 2988 N N . ALA A 1 396 ? -2.565 -11.376 4.802 1.00 91.75 396 ALA A N 1
ATOM 2989 C CA . ALA A 1 396 ? -1.764 -10.323 5.399 1.00 91.75 396 ALA A CA 1
ATOM 2990 C C . ALA A 1 396 ? -2.533 -9.000 5.445 1.00 91.75 396 ALA A C 1
ATOM 2992 O O . ALA A 1 396 ? -3.377 -8.715 4.593 1.00 91.75 396 ALA A O 1
ATOM 2993 N N . GLY A 1 397 ? -2.166 -8.179 6.425 1.00 93.00 397 GLY A N 1
ATOM 2994 C CA . GLY A 1 397 ? -2.702 -6.844 6.620 1.00 93.00 397 GLY A CA 1
ATOM 2995 C C . GLY A 1 397 ? -3.809 -6.771 7.666 1.00 93.00 397 GLY A C 1
ATOM 2996 O O . GLY A 1 397 ? -4.474 -7.753 7.997 1.00 93.00 397 GLY A O 1
ATOM 2997 N N . LEU A 1 398 ? -4.003 -5.570 8.188 1.00 91.00 398 LEU A N 1
ATOM 2998 C CA . LEU A 1 398 ? -5.027 -5.196 9.146 1.00 91.00 398 LEU A CA 1
ATOM 2999 C C . LEU A 1 398 ? -5.836 -4.043 8.572 1.00 91.00 398 LEU A C 1
ATOM 3001 O O . LEU A 1 398 ? -5.290 -3.016 8.175 1.00 91.00 398 LEU A O 1
ATOM 3005 N N . SER A 1 399 ? -7.154 -4.208 8.555 1.00 94.00 399 SER A N 1
ATOM 3006 C CA . SER A 1 399 ? -8.053 -3.152 8.108 1.00 94.00 399 SER A CA 1
ATOM 3007 C C . SER A 1 399 ? -7.962 -1.951 9.043 1.00 94.00 399 SER A C 1
ATOM 3009 O O . SER A 1 399 ? -7.874 -2.108 10.264 1.00 94.00 399 SER A O 1
ATOM 3011 N N . PHE A 1 400 ? -7.996 -0.755 8.468 1.00 94.38 400 PHE A N 1
ATOM 3012 C CA . PHE A 1 400 ? -8.111 0.496 9.215 1.00 94.38 400 PHE A CA 1
ATOM 3013 C C . PHE A 1 400 ? -9.527 1.087 9.166 1.00 94.38 400 PHE A C 1
ATOM 3015 O O . PHE A 1 400 ? -9.734 2.203 9.637 1.00 94.38 400 PHE A O 1
ATOM 3022 N N . LEU A 1 401 ? -10.516 0.357 8.630 1.00 93.25 401 LEU A N 1
ATOM 3023 C CA . LEU A 1 401 ? -11.918 0.763 8.736 1.00 93.25 401 LEU A CA 1
ATOM 3024 C C . LEU A 1 401 ? -12.432 0.605 10.174 1.00 93.25 401 LEU A C 1
ATOM 3026 O O . LEU A 1 401 ? -12.053 -0.343 10.869 1.00 93.25 401 LEU A O 1
ATOM 3030 N N . PRO A 1 402 ? -13.341 1.487 10.626 1.00 91.50 402 PRO A N 1
ATOM 3031 C CA . PRO A 1 402 ? -14.063 1.256 11.864 1.00 91.50 402 PRO A CA 1
ATOM 3032 C C . PRO A 1 402 ? -14.916 -0.006 11.750 1.00 91.50 402 PRO A C 1
ATOM 3034 O O . PRO A 1 402 ? -15.463 -0.327 10.690 1.00 91.50 402 PRO A O 1
ATOM 3037 N N . LEU A 1 403 ? -15.123 -0.676 12.884 1.00 90.81 403 LEU A N 1
ATOM 3038 C CA . LEU A 1 403 ? -16.075 -1.772 12.969 1.00 90.81 403 LEU A CA 1
ATOM 3039 C C . LEU A 1 403 ? -17.445 -1.322 12.434 1.00 90.81 403 LEU A C 1
ATOM 3041 O O . LEU A 1 403 ? -18.002 -0.315 12.878 1.00 90.81 403 LEU A O 1
ATOM 3045 N N . ALA A 1 404 ? -18.016 -2.116 11.524 1.00 88.50 404 ALA A N 1
ATOM 3046 C CA . ALA A 1 404 ? -19.284 -1.811 10.869 1.00 88.50 404 ALA A CA 1
ATOM 3047 C C . ALA A 1 404 ? -20.353 -1.310 11.856 1.00 88.50 404 ALA A C 1
ATOM 3049 O O . ALA A 1 404 ? -20.614 -1.937 12.888 1.00 88.50 404 ALA A O 1
ATOM 3050 N N . LYS A 1 405 ? -21.037 -0.214 11.505 1.00 87.88 405 LYS A N 1
ATOM 3051 C CA . LYS A 1 405 ? -21.972 0.509 12.387 1.00 87.88 405 LYS A CA 1
ATOM 3052 C C . LYS A 1 405 ? -22.949 -0.396 13.145 1.00 87.88 405 LYS A C 1
ATOM 3054 O O . LYS A 1 405 ? -23.134 -0.234 14.346 1.00 87.88 405 LYS A O 1
ATOM 3059 N N . ALA A 1 406 ? -23.543 -1.386 12.478 1.00 91.19 406 ALA A N 1
ATOM 3060 C CA . ALA A 1 406 ? -24.477 -2.321 13.112 1.00 91.19 406 ALA A CA 1
ATOM 3061 C C . ALA A 1 406 ? -23.827 -3.168 14.227 1.00 91.19 406 ALA A C 1
ATOM 3063 O O . ALA A 1 406 ? -24.468 -3.476 15.234 1.00 91.19 406 ALA A O 1
ATOM 3064 N N . ARG A 1 407 ? -22.553 -3.540 14.062 1.00 94.69 407 ARG A N 1
ATOM 3065 C CA . ARG A 1 407 ? -21.762 -4.292 15.047 1.00 94.69 407 ARG A CA 1
ATOM 3066 C C . ARG A 1 407 ? -21.318 -3.395 16.198 1.00 94.69 407 ARG A C 1
ATOM 3068 O O . ARG A 1 407 ? -21.421 -3.808 17.351 1.00 94.69 407 ARG A O 1
ATOM 3075 N N . LEU A 1 408 ? -20.935 -2.154 15.909 1.00 93.62 408 LEU A N 1
ATOM 3076 C CA . LEU A 1 408 ? -20.640 -1.163 16.943 1.00 93.62 408 LEU A CA 1
ATOM 3077 C C . LEU A 1 408 ? -21.877 -0.846 17.803 1.00 93.62 408 LEU A C 1
ATOM 3079 O O . LEU A 1 408 ? -21.815 -0.882 19.031 1.00 93.62 408 LEU A O 1
ATOM 3083 N N . GLU A 1 409 ? -23.041 -0.631 17.183 1.00 94.88 409 GLU A N 1
ATOM 3084 C CA . GLU A 1 409 ? -24.310 -0.445 17.900 1.00 94.88 409 GLU A CA 1
ATOM 3085 C C . GLU A 1 409 ? -24.666 -1.658 18.773 1.00 94.88 409 GLU A C 1
ATOM 3087 O O . GLU A 1 409 ? -25.212 -1.505 19.870 1.00 94.88 409 GLU A O 1
ATOM 3092 N N . GLN A 1 410 ? -24.364 -2.872 18.304 1.00 96.44 410 GLN A N 1
ATOM 3093 C CA . GLN A 1 410 ? -24.537 -4.095 19.084 1.00 96.44 410 GLN A CA 1
ATOM 3094 C C . GLN A 1 410 ? -23.606 -4.117 20.307 1.00 96.44 410 GLN A C 1
ATOM 3096 O O . GLN A 1 410 ? -24.079 -4.411 21.407 1.00 96.44 410 GLN A O 1
ATOM 3101 N N . LEU A 1 411 ? -22.326 -3.766 20.147 1.00 95.75 411 LEU A N 1
ATOM 3102 C CA . LEU A 1 411 ? -21.368 -3.652 21.252 1.00 95.75 411 LEU A CA 1
ATOM 3103 C C . LEU A 1 411 ? -21.808 -2.620 22.293 1.00 95.75 411 LEU A C 1
ATOM 3105 O O . LEU A 1 411 ? -21.814 -2.932 23.483 1.00 95.75 411 LEU A O 1
ATOM 3109 N N . HIS A 1 412 ? -22.251 -1.432 21.872 1.00 95.62 412 HIS A N 1
ATOM 3110 C CA . HIS A 1 412 ? -22.777 -0.426 22.799 1.00 95.62 412 HIS A CA 1
ATOM 3111 C C . HIS A 1 412 ? -23.976 -0.953 23.592 1.00 95.62 412 HIS A C 1
ATOM 3113 O O . HIS A 1 412 ? -23.972 -0.888 24.818 1.00 95.62 412 HIS A O 1
ATOM 3119 N N . LYS A 1 413 ? -24.960 -1.572 22.923 1.00 96.44 413 LYS A N 1
ATOM 3120 C CA . LYS A 1 413 ? -26.135 -2.154 23.599 1.00 96.44 413 LYS A CA 1
ATOM 3121 C C . LYS A 1 413 ? -25.762 -3.246 24.601 1.00 96.44 413 LYS A C 1
ATOM 3123 O O . LYS A 1 413 ? -26.428 -3.374 25.626 1.00 96.44 413 LYS A O 1
ATOM 3128 N N . LEU A 1 414 ? -24.750 -4.059 24.298 1.00 97.12 414 LEU A N 1
ATOM 3129 C CA . LEU A 1 414 ? -24.244 -5.079 25.219 1.00 97.12 414 LEU A CA 1
ATOM 3130 C C . LEU A 1 414 ? -23.566 -4.433 26.426 1.00 97.12 414 LEU A C 1
ATOM 3132 O O . LEU A 1 414 ? -23.864 -4.808 27.558 1.00 97.12 414 LEU A O 1
ATOM 3136 N N . ARG A 1 415 ? -22.713 -3.432 26.196 1.00 95.69 415 ARG A N 1
ATOM 3137 C CA . ARG A 1 415 ? -21.992 -2.719 27.255 1.00 95.69 415 ARG A CA 1
ATOM 3138 C C . ARG A 1 415 ? -22.958 -2.023 28.208 1.00 95.69 415 ARG A C 1
ATOM 3140 O O . ARG A 1 415 ? -22.802 -2.129 29.418 1.00 95.69 415 ARG A O 1
ATOM 3147 N N . ASP A 1 416 ? -23.993 -1.382 27.674 1.00 95.06 416 ASP A N 1
ATOM 3148 C CA . ASP A 1 416 ? -25.013 -0.676 28.461 1.00 95.06 416 ASP A CA 1
ATOM 3149 C C . ASP A 1 416 ? -25.890 -1.632 29.294 1.00 95.06 416 ASP A C 1
ATOM 3151 O O . ASP A 1 416 ? -26.584 -1.207 30.216 1.00 95.06 416 ASP A O 1
ATOM 3155 N N . ARG A 1 417 ? -25.857 -2.936 28.987 1.00 96.62 417 ARG A N 1
ATOM 3156 C CA . ARG A 1 417 ? -26.534 -4.004 29.740 1.00 96.62 417 ARG A CA 1
ATOM 3157 C C . ARG A 1 417 ? -25.612 -4.751 30.705 1.00 96.62 417 ARG A C 1
ATOM 3159 O O . ARG A 1 417 ? -26.098 -5.638 31.407 1.00 96.62 417 ARG A O 1
ATOM 3166 N N . ALA A 1 418 ? -24.321 -4.419 30.742 1.00 97.25 418 ALA A N 1
ATOM 3167 C CA . ALA A 1 418 ? -23.377 -5.031 31.665 1.00 97.25 418 ALA A CA 1
ATOM 3168 C C . ALA A 1 418 ? -23.838 -4.846 33.118 1.00 97.25 418 ALA A C 1
ATOM 3170 O O . ALA A 1 418 ? -24.245 -3.758 33.532 1.00 97.25 418 ALA A O 1
ATOM 3171 N N . TYR A 1 419 ? -23.747 -5.911 33.911 1.00 97.31 419 TYR A N 1
ATOM 3172 C CA . TYR A 1 419 ? -24.084 -5.864 35.328 1.00 97.31 419 TYR A CA 1
ATOM 3173 C C . TYR A 1 419 ? -22.804 -5.645 36.133 1.00 97.31 419 TYR A C 1
ATOM 3175 O O . TYR A 1 419 ? -22.131 -6.605 36.492 1.00 97.31 419 TYR A O 1
ATOM 3183 N N . ALA A 1 420 ? -22.456 -4.384 36.402 1.00 96.00 420 ALA A N 1
ATOM 3184 C CA . ALA A 1 420 ? -21.226 -4.017 37.112 1.00 96.00 420 ALA A CA 1
ATOM 3185 C C . ALA A 1 420 ? -21.466 -3.047 38.293 1.00 96.00 420 ALA A C 1
ATOM 3187 O O . ALA A 1 420 ? -20.946 -1.928 38.285 1.00 96.00 420 ALA A O 1
ATOM 3188 N N . PRO A 1 421 ? -22.289 -3.413 39.299 1.00 95.94 421 PRO A N 1
ATOM 3189 C CA . PRO A 1 421 ? -22.646 -2.513 40.398 1.00 95.94 421 PRO A CA 1
ATOM 3190 C C . PRO A 1 421 ? -21.494 -2.213 41.370 1.00 95.94 421 PRO A C 1
ATOM 3192 O O . PRO A 1 421 ? -21.625 -1.283 42.163 1.00 95.94 421 PRO A O 1
ATOM 3195 N N . TYR A 1 422 ? -20.403 -2.988 41.355 1.00 94.12 422 TYR A N 1
ATOM 3196 C CA . TYR A 1 422 ? -19.292 -2.809 42.290 1.00 94.12 422 TYR A CA 1
ATOM 3197 C C . TYR A 1 422 ? -18.181 -1.953 41.684 1.00 94.12 422 TYR A C 1
ATOM 3199 O O . TYR A 1 422 ? -17.713 -1.026 42.342 1.00 94.12 422 TYR A O 1
ATOM 3207 N N . SER A 1 423 ? -17.763 -2.236 40.444 1.00 92.31 423 SER A N 1
ATOM 3208 C CA . SER A 1 423 ? -16.698 -1.460 39.787 1.00 92.31 423 SER A CA 1
ATOM 3209 C C . SER A 1 423 ? -17.207 -0.265 38.980 1.00 92.31 423 SER A C 1
ATOM 3211 O O . SER A 1 423 ? -16.459 0.689 38.769 1.00 92.31 423 SER A O 1
ATOM 3213 N N . GLY A 1 424 ? -18.445 -0.324 38.475 1.00 93.00 424 GLY A N 1
ATOM 3214 C CA . GLY A 1 424 ? -18.946 0.604 37.457 1.00 93.00 424 GLY A CA 1
ATOM 3215 C C . GLY A 1 424 ? -18.250 0.474 36.093 1.00 93.00 424 GLY A C 1
ATOM 3216 O O . GLY A 1 424 ? -18.488 1.293 35.207 1.00 93.00 424 GLY A O 1
ATOM 3217 N N . PHE A 1 425 ? -17.383 -0.526 35.907 1.00 94.06 425 PHE A N 1
ATOM 3218 C CA . PHE A 1 425 ? -16.595 -0.716 34.695 1.00 94.06 425 PHE A CA 1
ATOM 3219 C C . PHE A 1 425 ? -17.311 -1.683 33.744 1.00 94.06 425 PHE A C 1
ATOM 3221 O O . PHE A 1 425 ? -17.280 -2.902 33.919 1.00 94.06 425 PHE A O 1
ATOM 3228 N N . THR A 1 426 ? -18.006 -1.130 32.750 1.00 95.31 426 THR A N 1
ATOM 3229 C CA . THR A 1 426 ? -18.837 -1.885 31.806 1.00 95.31 426 THR A CA 1
ATOM 3230 C C . THR A 1 426 ? -18.083 -2.209 30.518 1.00 95.31 426 THR A C 1
ATOM 3232 O O . THR A 1 426 ? -17.606 -1.321 29.815 1.00 95.31 426 THR A O 1
ATOM 3235 N N . VAL A 1 427 ? -17.994 -3.494 30.188 1.00 96.69 427 VAL A N 1
ATOM 3236 C CA . VAL A 1 427 ? -17.257 -4.026 29.037 1.00 96.69 427 VAL A CA 1
ATOM 3237 C C . VAL A 1 427 ? -18.190 -4.893 28.198 1.00 96.69 427 VAL A C 1
ATOM 3239 O O . VAL A 1 427 ? -19.009 -5.648 28.730 1.00 96.69 427 VAL A O 1
ATOM 3242 N N . ALA A 1 428 ? -18.049 -4.802 26.879 1.00 97.56 428 ALA A N 1
ATOM 3243 C CA . ALA A 1 428 ? -18.680 -5.701 25.925 1.00 97.56 428 ALA A CA 1
ATOM 3244 C C . ALA A 1 428 ? -17.636 -6.376 25.040 1.00 97.56 428 ALA A C 1
ATOM 3246 O O . ALA A 1 428 ? -16.604 -5.787 24.729 1.00 97.56 428 ALA A O 1
ATOM 3247 N N . ALA A 1 429 ? -17.946 -7.595 24.613 1.00 97.88 429 ALA A N 1
ATOM 3248 C CA . ALA A 1 429 ? -17.161 -8.337 23.644 1.00 97.88 429 ALA A CA 1
ATOM 3249 C C . ALA A 1 429 ? -18.071 -8.853 22.531 1.00 97.88 429 ALA A C 1
ATOM 3251 O O . ALA A 1 429 ? -19.212 -9.253 22.787 1.00 97.88 429 ALA A O 1
ATOM 3252 N N . LEU A 1 430 ? -17.560 -8.855 21.304 1.00 97.88 430 LEU A N 1
ATOM 3253 C CA . LEU A 1 430 ? -18.239 -9.385 20.133 1.00 97.88 430 LEU A CA 1
ATOM 3254 C C . LEU A 1 430 ? -17.285 -10.290 19.349 1.00 97.88 430 LEU A C 1
ATOM 3256 O O . LEU A 1 430 ? -16.272 -9.838 18.819 1.00 97.88 430 LEU A O 1
ATOM 3260 N N . ILE A 1 431 ? -17.619 -11.573 19.302 1.00 97.81 431 ILE A N 1
ATOM 3261 C CA . ILE A 1 431 ? -16.856 -12.637 18.652 1.00 97.81 431 ILE A CA 1
ATOM 3262 C C . ILE A 1 431 ? -17.407 -12.857 17.251 1.00 97.81 431 ILE A C 1
ATOM 3264 O O . ILE A 1 431 ? -18.604 -13.093 17.102 1.00 97.81 431 ILE A O 1
ATOM 3268 N N . GLU A 1 432 ? -16.533 -12.828 16.249 1.00 95.38 432 GLU A N 1
ATOM 3269 C CA . GLU A 1 432 ? -16.801 -13.380 14.923 1.00 95.38 432 GLU A CA 1
ATOM 3270 C C . GLU A 1 432 ? -16.244 -14.804 14.857 1.00 95.38 432 GLU A C 1
ATOM 3272 O O . GLU A 1 432 ? -15.087 -15.054 15.205 1.00 95.38 432 GLU A O 1
ATOM 3277 N N . THR A 1 433 ? -17.064 -15.739 14.396 1.00 94.19 433 THR A N 1
ATOM 3278 C CA . THR A 1 433 ? -16.672 -17.137 14.167 1.00 94.19 433 THR A CA 1
ATOM 3279 C C . THR A 1 433 ? -16.114 -17.333 12.762 1.00 94.19 433 THR A C 1
ATOM 3281 O O . THR A 1 433 ? -16.322 -16.502 11.877 1.00 94.19 433 THR A O 1
ATOM 3284 N N . ARG A 1 434 ? -15.449 -18.463 12.508 1.00 88.19 434 ARG A N 1
ATOM 3285 C CA . ARG A 1 434 ? -14.975 -18.805 11.152 1.00 88.19 434 ARG A CA 1
ATOM 3286 C C . ARG A 1 434 ? -16.098 -18.970 10.122 1.00 88.19 434 ARG A C 1
ATOM 3288 O O . ARG A 1 434 ? -15.860 -18.765 8.939 1.00 88.19 434 ARG A O 1
ATOM 3295 N N . ASN A 1 435 ? -17.320 -19.242 10.577 1.00 87.12 435 ASN A N 1
ATOM 3296 C CA . ASN A 1 435 ? -18.519 -19.295 9.738 1.00 87.12 435 ASN A CA 1
ATOM 3297 C C . ASN A 1 435 ? -19.147 -17.908 9.480 1.00 87.12 435 ASN A C 1
ATOM 3299 O O . ASN A 1 435 ? -20.194 -17.816 8.844 1.00 87.12 435 ASN A O 1
ATOM 3303 N N . GLY A 1 436 ? -18.553 -16.823 9.991 1.00 88.00 436 GLY A N 1
ATOM 3304 C CA . GLY A 1 436 ? -19.060 -15.454 9.828 1.00 88.00 436 GLY A CA 1
ATOM 3305 C C . GLY A 1 436 ? -20.230 -15.092 10.753 1.00 88.00 436 GLY A C 1
ATOM 3306 O O . GLY A 1 436 ? -20.799 -14.004 10.638 1.00 88.00 436 GLY A O 1
ATOM 3307 N N . HIS A 1 437 ? -20.604 -15.972 11.688 1.00 93.94 437 HIS A N 1
ATOM 3308 C CA . HIS A 1 437 ? -21.599 -15.673 12.719 1.00 93.94 437 HIS A CA 1
ATOM 3309 C C . HIS A 1 437 ? -20.996 -14.852 13.860 1.00 93.94 437 HIS A C 1
ATOM 3311 O O . HIS A 1 437 ? -19.824 -15.020 14.199 1.00 93.94 437 HIS A O 1
ATOM 3317 N N . TRP A 1 438 ? -21.821 -13.997 14.471 1.00 96.75 438 TRP A N 1
ATOM 3318 C CA . TRP A 1 438 ? -21.399 -13.030 15.485 1.00 96.75 438 TRP A CA 1
ATOM 3319 C C . TRP A 1 438 ? -22.104 -13.253 16.826 1.00 96.75 438 TRP A C 1
ATOM 3321 O O . TRP A 1 438 ? -23.336 -13.268 16.880 1.00 96.75 438 TRP A O 1
ATOM 3331 N N . PHE A 1 439 ? -21.337 -13.343 17.915 1.00 98.25 439 PHE A N 1
ATOM 3332 C CA . PHE A 1 439 ? -21.843 -13.598 19.269 1.00 98.25 439 PHE A CA 1
ATOM 3333 C C . PHE A 1 439 ? -21.338 -12.562 20.259 1.00 98.25 439 PHE A C 1
ATOM 3335 O O . PHE A 1 439 ? -20.163 -12.211 20.270 1.00 98.25 439 PHE A O 1
ATOM 3342 N N . GLY A 1 440 ? -22.244 -12.058 21.092 1.00 98.00 440 GLY A N 1
ATOM 3343 C CA . GLY A 1 440 ? -21.968 -10.951 21.997 1.00 98.00 440 GLY A CA 1
ATOM 3344 C C . GLY A 1 440 ? -22.066 -11.331 23.464 1.00 98.00 440 GLY A C 1
ATOM 3345 O O . GLY A 1 440 ? -22.904 -12.147 23.846 1.00 98.00 440 GLY A O 1
ATOM 3346 N N . GLY A 1 441 ? -21.250 -10.682 24.285 1.00 97.88 441 GLY A N 1
ATOM 3347 C CA . GLY A 1 441 ? -21.254 -10.815 25.734 1.00 97.88 441 GLY A CA 1
ATOM 3348 C C . GLY A 1 441 ? -20.967 -9.487 26.427 1.00 97.88 441 GLY A C 1
ATOM 3349 O O . GLY A 1 441 ? -20.440 -8.551 25.828 1.00 97.88 441 GLY A O 1
ATOM 3350 N N . CYS A 1 442 ? -21.335 -9.409 27.702 1.00 97.88 442 CYS A N 1
ATOM 3351 C CA . CYS A 1 442 ? -20.995 -8.307 28.599 1.00 97.88 442 CYS A CA 1
ATOM 3352 C C . CYS A 1 442 ? -20.533 -8.869 29.946 1.00 97.88 442 CYS A C 1
ATOM 3354 O O . CYS A 1 442 ? -20.782 -10.045 30.248 1.00 97.88 442 CYS A O 1
ATOM 3356 N N . ASN A 1 443 ? -19.823 -8.063 30.733 1.00 97.31 443 ASN A N 1
ATOM 3357 C CA . ASN A 1 443 ? -19.377 -8.498 32.051 1.00 97.31 443 ASN A CA 1
ATOM 3358 C C . ASN A 1 443 ? -20.534 -8.531 33.066 1.00 97.31 443 ASN A C 1
ATOM 3360 O O . ASN A 1 443 ? -21.434 -7.688 33.053 1.00 97.31 443 ASN A O 1
ATOM 3364 N N . VAL A 1 444 ? -20.488 -9.526 33.955 1.00 97.75 444 VAL A N 1
ATOM 3365 C CA . VAL A 1 444 ? -21.469 -9.756 35.022 1.00 97.75 444 VAL A CA 1
ATOM 3366 C C . VAL A 1 444 ? -20.732 -9.937 36.339 1.00 97.75 444 VAL A C 1
ATOM 3368 O O . VAL A 1 444 ? -20.048 -10.939 36.560 1.00 97.75 444 VAL A O 1
ATOM 3371 N N . GLU A 1 445 ? -20.872 -8.961 37.227 1.00 96.75 445 GLU A N 1
ATOM 3372 C CA . GLU A 1 445 ? -20.252 -8.984 38.540 1.00 96.75 445 GLU A CA 1
ATOM 3373 C C . GLU A 1 445 ? -21.096 -9.710 39.579 1.00 96.75 445 GLU A C 1
ATOM 3375 O O . GLU A 1 445 ? -22.326 -9.709 39.547 1.00 96.75 445 GLU A O 1
ATOM 3380 N N . THR A 1 446 ? -20.421 -10.317 40.549 1.00 95.38 446 THR A N 1
ATOM 3381 C CA . THR A 1 446 ? -21.081 -10.996 41.662 1.00 95.38 446 THR A CA 1
ATOM 3382 C C . THR A 1 446 ? -20.453 -10.593 42.993 1.00 95.38 446 THR A C 1
ATOM 3384 O O . THR A 1 446 ? -19.257 -10.324 43.078 1.00 95.38 446 THR A O 1
ATOM 3387 N N . ALA A 1 447 ? -21.251 -10.610 44.066 1.00 91.88 447 ALA A N 1
ATOM 3388 C CA . ALA A 1 447 ? -20.822 -10.194 45.408 1.00 91.88 447 ALA A CA 1
ATOM 3389 C C . ALA A 1 447 ? -19.625 -10.985 45.969 1.00 91.88 447 ALA A C 1
ATOM 3391 O O . ALA A 1 447 ? -18.928 -10.508 46.857 1.00 91.88 447 ALA A O 1
ATOM 3392 N N . HIS A 1 448 ? -19.405 -12.206 45.474 1.00 89.56 448 HIS A N 1
ATOM 3393 C CA . HIS A 1 448 ? -18.311 -13.084 45.896 1.00 89.56 448 HIS A CA 1
ATOM 3394 C C . HIS A 1 448 ? -17.059 -12.966 45.014 1.00 89.56 448 HIS A C 1
ATOM 3396 O O . HIS A 1 448 ? -16.171 -13.813 45.097 1.00 89.56 448 HIS A O 1
ATOM 3402 N N . TYR A 1 449 ? -17.001 -11.935 44.165 1.00 77.94 449 TYR A N 1
ATOM 3403 C CA . TYR A 1 449 ? -15.867 -11.578 43.309 1.00 77.94 449 TYR A CA 1
ATOM 3404 C C . TYR A 1 449 ? -15.470 -12.619 42.245 1.00 77.94 449 TYR A C 1
ATOM 3406 O O . TYR A 1 449 ? -14.482 -12.416 41.545 1.00 77.94 449 TYR A O 1
ATOM 3414 N N . LYS A 1 450 ? -16.252 -13.691 42.041 1.00 85.00 450 LYS A N 1
ATOM 3415 C CA . LYS A 1 450 ? -16.144 -14.552 40.846 1.00 85.00 450 LYS A CA 1
ATOM 3416 C C . LYS A 1 450 ? -17.062 -14.019 39.750 1.00 85.00 450 LYS A C 1
ATOM 3418 O O . LYS A 1 450 ? -18.125 -14.571 39.466 1.00 85.00 450 LYS A O 1
ATOM 3423 N N . SER A 1 451 ? -16.693 -12.862 39.228 1.00 92.62 451 SER A N 1
ATOM 3424 C CA . SER A 1 451 ? -17.386 -12.205 38.121 1.00 92.62 451 SER A CA 1
ATOM 3425 C C . SER A 1 451 ? -17.048 -12.887 36.792 1.00 92.62 451 SER A C 1
ATOM 3427 O O . SER A 1 451 ? -16.003 -13.523 36.670 1.00 92.62 451 SER A O 1
ATOM 3429 N N . VAL A 1 452 ? -17.915 -12.742 35.792 1.00 96.38 452 VAL A N 1
ATOM 3430 C CA . VAL A 1 452 ? -17.673 -13.225 34.424 1.00 96.38 452 VAL A CA 1
ATOM 3431 C C . VAL A 1 452 ? -17.344 -12.029 33.536 1.00 96.38 452 VAL A C 1
ATOM 3433 O O . VAL A 1 452 ? -18.070 -11.036 33.539 1.00 96.38 452 VAL A O 1
ATOM 3436 N N . CYS A 1 453 ? -16.240 -12.108 32.797 1.00 97.38 453 CYS A N 1
ATOM 3437 C CA . CYS A 1 453 ? -15.829 -11.087 31.832 1.00 97.38 453 CYS A CA 1
ATOM 3438 C C . CYS A 1 453 ? -16.661 -11.161 30.540 1.00 97.38 453 CYS A C 1
ATOM 3440 O O . CYS A 1 453 ? -17.310 -12.169 30.254 1.00 97.38 453 CYS A O 1
ATOM 3442 N N . ALA A 1 454 ? -16.640 -10.092 29.745 1.00 97.75 454 ALA A N 1
ATOM 3443 C CA . ALA A 1 454 ? -17.470 -9.982 28.549 1.00 97.75 454 ALA A CA 1
ATOM 3444 C C . ALA A 1 454 ? -17.140 -11.051 27.495 1.00 97.75 454 ALA A C 1
ATOM 3446 O O . ALA A 1 454 ? -18.041 -11.610 26.873 1.00 97.75 454 ALA A O 1
ATOM 3447 N N . GLU A 1 455 ? -15.861 -11.374 27.351 1.00 98.00 455 GLU A N 1
ATOM 3448 C CA . GLU A 1 455 ? -15.303 -12.373 26.448 1.00 98.00 455 GLU A CA 1
ATOM 3449 C C . GLU A 1 455 ? -15.798 -13.772 26.827 1.00 98.00 455 GLU A C 1
ATOM 3451 O O . GLU A 1 455 ? -16.332 -14.489 25.986 1.00 98.00 455 GLU A O 1
ATOM 3456 N N . ALA A 1 456 ? -15.730 -14.136 28.112 1.00 97.81 456 ALA A N 1
ATOM 3457 C CA . ALA A 1 456 ? -16.247 -15.412 28.606 1.00 97.81 456 ALA A CA 1
ATOM 3458 C C . ALA A 1 456 ? -17.771 -15.543 28.407 1.00 97.81 456 ALA A C 1
ATOM 3460 O O . ALA A 1 456 ? -18.264 -16.616 28.042 1.00 97.81 456 ALA A O 1
ATOM 3461 N N . SER A 1 457 ? -18.521 -14.450 28.590 1.00 98.06 457 SER A N 1
ATOM 3462 C CA . SER A 1 457 ? -19.953 -14.398 28.269 1.00 98.06 457 SER A CA 1
ATOM 3463 C C . SER A 1 457 ? -20.212 -14.602 26.769 1.00 98.06 457 SER A C 1
ATOM 3465 O O . SER A 1 457 ? -21.108 -15.363 26.403 1.00 98.06 457 SER A O 1
ATOM 3467 N N . ALA A 1 458 ? -19.420 -13.967 25.898 1.00 98.25 458 ALA A N 1
ATOM 3468 C CA . ALA A 1 458 ? -19.544 -14.097 24.446 1.00 98.25 458 ALA A CA 1
ATOM 3469 C C . ALA A 1 458 ? -19.215 -15.522 23.970 1.00 98.25 458 ALA A C 1
ATOM 3471 O O . ALA A 1 458 ? -19.960 -16.086 23.170 1.00 98.25 458 ALA A O 1
ATOM 3472 N N . ILE A 1 459 ? -18.165 -16.139 24.524 1.00 98.31 459 ILE A N 1
ATOM 3473 C CA . ILE A 1 459 ? -17.813 -17.547 24.285 1.00 98.31 459 ILE A CA 1
ATOM 3474 C C . ILE A 1 459 ? -18.967 -18.458 24.705 1.00 98.31 459 ILE A C 1
ATOM 3476 O O . ILE A 1 459 ? -19.359 -19.348 23.957 1.00 98.31 459 ILE A O 1
ATOM 3480 N N . SER A 1 460 ? -19.563 -18.215 25.875 1.00 98.00 460 SER A N 1
ATOM 3481 C CA . SER A 1 460 ? -20.704 -19.010 26.347 1.00 98.00 460 SER A CA 1
ATOM 3482 C C . SER A 1 460 ? -21.893 -18.921 25.384 1.00 98.00 460 SER A C 1
ATOM 3484 O O . SER A 1 460 ? -22.521 -19.938 25.093 1.00 98.00 460 SER A O 1
ATOM 3486 N N . ALA A 1 461 ? -22.182 -17.727 24.852 1.00 98.12 461 ALA A N 1
ATOM 3487 C CA . ALA A 1 461 ? -23.231 -17.527 23.853 1.00 98.12 461 ALA A CA 1
ATOM 3488 C C . ALA A 1 461 ? -22.922 -18.238 22.523 1.00 98.12 461 ALA A C 1
ATOM 3490 O O . ALA A 1 461 ? -23.808 -18.878 21.959 1.00 98.12 461 ALA A O 1
ATOM 3491 N N . MET A 1 462 ? -21.673 -18.165 22.055 1.00 98.25 462 MET A N 1
ATOM 3492 C CA . MET A 1 462 ? -21.194 -18.861 20.856 1.00 98.25 462 MET A CA 1
ATOM 3493 C C . MET A 1 462 ? -21.357 -20.383 20.987 1.00 98.25 462 MET A C 1
ATOM 3495 O O . MET A 1 462 ? -22.003 -21.013 20.150 1.00 98.25 462 MET A O 1
ATOM 3499 N N . ILE A 1 463 ? -20.856 -20.961 22.082 1.00 97.88 463 ILE A N 1
ATOM 3500 C CA . ILE A 1 463 ? -20.925 -22.405 22.345 1.00 97.88 463 ILE A CA 1
ATOM 3501 C C . ILE A 1 463 ? -22.377 -22.871 22.485 1.00 97.88 463 ILE A C 1
ATOM 3503 O O . ILE A 1 463 ? -22.746 -23.912 21.941 1.00 97.88 463 ILE A O 1
ATOM 3507 N N . ALA A 1 464 ? -23.228 -22.097 23.168 1.00 98.06 464 ALA A N 1
ATOM 3508 C CA . ALA A 1 464 ? -24.651 -22.409 23.297 1.00 98.06 464 ALA A CA 1
ATOM 3509 C C . ALA A 1 464 ? -25.387 -22.419 21.944 1.00 98.06 464 ALA A C 1
ATOM 3511 O O . ALA A 1 464 ? -26.372 -23.141 21.792 1.00 98.06 464 ALA A O 1
ATOM 3512 N N . ALA A 1 465 ? -24.904 -21.652 20.964 1.00 97.44 465 ALA A N 1
ATOM 3513 C CA . ALA A 1 465 ? -25.419 -21.645 19.599 1.00 97.44 465 ALA A CA 1
ATOM 3514 C C . ALA A 1 465 ? -24.851 -22.772 18.713 1.00 97.44 465 ALA A C 1
ATOM 3516 O O . ALA A 1 465 ? -25.282 -22.919 17.572 1.00 97.44 465 ALA A O 1
ATOM 3517 N N . GLY A 1 466 ? -23.920 -23.584 19.230 1.00 96.88 466 GLY A N 1
ATOM 3518 C CA . GLY A 1 466 ? -23.306 -24.710 18.521 1.00 96.88 466 GLY A CA 1
ATOM 3519 C C . GLY A 1 466 ? -22.004 -24.378 17.787 1.00 96.88 466 GLY A C 1
ATOM 3520 O O . GLY A 1 466 ? -21.401 -25.280 17.211 1.00 96.88 466 GLY A O 1
ATOM 3521 N N . GLU A 1 467 ? -21.547 -23.127 17.840 1.00 97.19 467 GLU A N 1
ATOM 3522 C CA . GLU A 1 467 ? -20.298 -22.669 17.223 1.00 97.19 467 GLU A CA 1
ATOM 3523 C C . GLU A 1 467 ? -19.111 -22.869 18.169 1.00 97.19 467 GLU A C 1
ATOM 3525 O O . GLU A 1 467 ? -19.258 -22.746 19.386 1.00 97.19 467 GLU A O 1
ATOM 3530 N N . ARG A 1 468 ? -17.929 -23.192 17.628 1.00 95.12 468 ARG A N 1
ATOM 3531 C CA . ARG A 1 468 ? -16.749 -23.560 18.440 1.00 95.12 468 ARG A CA 1
ATOM 3532 C C . ARG A 1 468 ? -15.433 -22.921 18.011 1.00 95.12 468 ARG A C 1
ATOM 3534 O O . ARG A 1 468 ? -14.459 -23.061 18.738 1.00 95.12 468 ARG A O 1
ATOM 3541 N N . GLU A 1 469 ? -15.406 -22.233 16.873 1.00 94.94 469 GLU A N 1
ATOM 3542 C CA . GLU A 1 469 ? -14.174 -21.692 16.296 1.00 94.94 469 GLU A CA 1
ATOM 3543 C C . GLU A 1 469 ? -14.268 -20.176 16.124 1.00 94.94 469 GLU A C 1
ATOM 3545 O O . GLU A 1 469 ? -14.992 -19.655 15.267 1.00 94.94 469 GLU A O 1
ATOM 3550 N N . ILE A 1 470 ? -13.502 -19.467 16.947 1.00 95.62 470 ILE A N 1
ATOM 3551 C CA . ILE A 1 470 ? -13.344 -18.019 16.914 1.00 95.62 470 ILE A CA 1
ATOM 3552 C C . ILE A 1 470 ? -12.379 -17.648 15.790 1.00 95.62 470 ILE A C 1
ATOM 3554 O O . ILE A 1 470 ? -11.297 -18.221 15.648 1.00 95.62 470 ILE A O 1
ATOM 3558 N N . ARG A 1 471 ? -12.764 -16.638 15.011 1.00 90.94 471 ARG A N 1
ATOM 3559 C CA . ARG A 1 471 ? -11.896 -15.973 14.037 1.00 90.94 471 ARG A CA 1
ATOM 3560 C C . ARG A 1 471 ? -11.244 -14.728 14.639 1.00 90.94 471 ARG A C 1
ATOM 3562 O O . ARG A 1 471 ? -10.032 -14.571 14.543 1.00 90.94 471 ARG A O 1
ATOM 3569 N N . ARG A 1 472 ? -12.045 -13.846 15.240 1.00 93.69 472 ARG A N 1
ATOM 3570 C CA . ARG A 1 472 ? -11.579 -12.627 15.922 1.00 93.69 472 ARG A CA 1
ATOM 3571 C C . ARG A 1 472 ? -12.572 -12.162 16.976 1.00 93.69 472 ARG A C 1
ATOM 3573 O O . ARG A 1 472 ? -13.753 -12.513 16.930 1.00 93.69 472 ARG A O 1
ATOM 3580 N N . VAL A 1 473 ? -12.104 -11.336 17.900 1.00 96.44 473 VAL A N 1
ATOM 3581 C CA . VAL A 1 473 ? -12.920 -10.726 18.952 1.00 96.44 473 VAL A CA 1
ATOM 3582 C C . VAL A 1 473 ? -12.706 -9.218 18.984 1.00 96.44 473 VAL A C 1
ATOM 3584 O O . VAL A 1 473 ? -11.591 -8.737 18.829 1.00 96.44 473 VAL A O 1
ATOM 3587 N N . HIS A 1 474 ? -13.789 -8.479 19.200 1.00 96.56 474 HIS A N 1
ATOM 3588 C CA . HIS A 1 474 ? -13.779 -7.034 19.391 1.00 96.56 474 HIS A CA 1
ATOM 3589 C C . HIS A 1 474 ? -14.200 -6.728 20.820 1.00 96.56 474 HIS A C 1
ATOM 3591 O O . HIS A 1 474 ? -15.245 -7.212 21.261 1.00 96.56 474 HIS A O 1
ATOM 3597 N N . ILE A 1 475 ? -13.410 -5.936 21.536 1.00 96.81 475 ILE A N 1
ATOM 3598 C CA . ILE A 1 475 ? -13.641 -5.598 22.939 1.00 96.81 475 ILE A CA 1
ATOM 3599 C C . ILE A 1 475 ? -13.832 -4.091 23.052 1.00 96.81 475 ILE A C 1
ATOM 3601 O O . ILE A 1 475 ? -12.998 -3.313 22.599 1.00 96.81 475 ILE A O 1
ATOM 3605 N N . LEU A 1 476 ? -14.933 -3.688 23.684 1.00 95.50 476 LEU A N 1
ATOM 3606 C CA . LEU A 1 476 ? -15.280 -2.293 23.919 1.00 95.50 476 LEU A CA 1
ATOM 3607 C C . LEU A 1 476 ? -15.420 -2.033 25.418 1.00 95.50 476 LEU A C 1
ATOM 3609 O O . LEU A 1 476 ? -16.293 -2.602 26.080 1.00 95.50 476 LEU A O 1
ATOM 3613 N N . ALA A 1 477 ? -14.606 -1.117 25.935 1.00 91.69 477 ALA A N 1
ATOM 3614 C CA . ALA A 1 477 ? -14.657 -0.671 27.324 1.00 91.69 477 ALA A CA 1
ATOM 3615 C C . ALA A 1 477 ? -15.401 0.678 27.470 1.00 91.69 477 ALA A C 1
ATOM 3617 O O . ALA A 1 477 ? -15.804 1.301 26.476 1.00 91.69 477 ALA A O 1
ATOM 3618 N N . PRO A 1 478 ? -15.630 1.167 28.701 1.00 85.88 478 PRO A N 1
ATOM 3619 C CA . PRO A 1 478 ? -16.281 2.447 28.914 1.00 85.88 478 PRO A CA 1
ATOM 3620 C C . PRO A 1 478 ? -15.297 3.598 28.663 1.00 85.88 478 PRO A C 1
ATOM 3622 O O . PRO A 1 478 ? -14.137 3.557 29.078 1.00 85.88 478 PRO A O 1
ATOM 3625 N N . GLY A 1 479 ? -15.776 4.652 27.997 1.00 75.75 479 GLY A N 1
ATOM 3626 C CA . GLY A 1 479 ? -14.991 5.868 27.764 1.00 75.75 479 GLY A CA 1
ATOM 3627 C C . GLY A 1 479 ? -13.809 5.697 26.804 1.00 75.75 479 GLY A C 1
ATOM 3628 O O . GLY A 1 479 ? -12.876 6.483 26.892 1.00 75.75 479 GLY A O 1
ATOM 3629 N N . GLY A 1 480 ? -13.819 4.677 25.934 1.00 67.31 480 GLY A N 1
ATOM 3630 C CA . GLY A 1 480 ? -12.730 4.427 24.978 1.00 67.31 480 GLY A CA 1
ATOM 3631 C C . GLY A 1 480 ? -11.412 4.015 25.640 1.00 67.31 480 GLY A C 1
ATOM 3632 O O . GLY A 1 480 ? -10.354 4.099 25.029 1.00 67.31 480 GLY A O 1
ATOM 3633 N N . ARG A 1 481 ? -11.456 3.603 26.913 1.00 79.00 481 ARG A N 1
ATOM 3634 C CA . ARG A 1 481 ? -10.276 3.112 27.624 1.00 79.00 481 ARG A CA 1
ATOM 3635 C C . ARG A 1 481 ? -9.862 1.757 27.064 1.00 79.00 481 ARG A C 1
ATOM 3637 O O . ARG A 1 481 ? -10.703 0.883 26.873 1.00 79.00 481 ARG A O 1
ATOM 3644 N N . LEU A 1 482 ? -8.560 1.556 26.922 1.00 83.25 482 LEU A N 1
ATOM 3645 C CA . LEU A 1 482 ? -7.996 0.245 26.630 1.00 83.25 482 LEU A CA 1
ATOM 3646 C C . LEU A 1 482 ? -8.338 -0.744 27.752 1.00 83.25 482 LEU A C 1
ATOM 3648 O O . LEU A 1 482 ? -8.118 -0.475 28.937 1.00 83.25 482 LEU A O 1
ATOM 3652 N N . CYS A 1 483 ? -8.894 -1.890 27.365 1.00 86.94 483 CYS A N 1
ATOM 3653 C CA . CYS A 1 483 ? -9.202 -2.999 28.259 1.00 86.94 483 CYS A CA 1
ATOM 3654 C C . CYS A 1 483 ? -8.792 -4.309 27.590 1.00 86.94 483 CYS A C 1
ATOM 3656 O O . CYS A 1 483 ? -9.601 -4.964 26.938 1.00 86.94 483 CYS A O 1
ATOM 3658 N N . ALA A 1 484 ? -7.526 -4.687 27.761 1.00 91.12 484 ALA A N 1
ATOM 3659 C CA . ALA A 1 484 ? -7.054 -5.992 27.324 1.00 91.12 484 ALA A CA 1
ATOM 3660 C C . ALA A 1 484 ? -7.758 -7.117 28.113 1.00 91.12 484 ALA A C 1
ATOM 3662 O O . ALA A 1 484 ? -8.020 -6.945 29.312 1.00 91.12 484 ALA A O 1
ATOM 3663 N N . PRO A 1 485 ? -8.011 -8.284 27.491 1.00 94.56 485 PRO A N 1
ATOM 3664 C CA . PRO A 1 485 ? -8.624 -9.419 28.174 1.00 94.56 485 PRO A CA 1
ATOM 3665 C C . PRO A 1 485 ? -7.775 -9.863 29.369 1.00 94.56 485 PRO A C 1
ATOM 3667 O O . PRO A 1 485 ? -6.539 -9.811 29.332 1.00 94.56 485 PRO A O 1
ATOM 3670 N N . CYS A 1 486 ? -8.425 -10.324 30.439 1.00 94.75 486 CYS A N 1
ATOM 3671 C CA . CYS A 1 486 ? -7.735 -10.876 31.608 1.00 94.75 486 CYS A CA 1
ATOM 3672 C C . CYS A 1 486 ? -7.088 -12.237 31.287 1.00 94.75 486 CYS A C 1
ATOM 3674 O O . CYS A 1 486 ? -7.431 -12.865 30.288 1.00 94.75 486 CYS A O 1
ATOM 3676 N N . GLY A 1 487 ? -6.191 -12.731 32.149 1.00 94.06 487 GLY A N 1
ATOM 3677 C CA . GLY A 1 487 ? -5.493 -14.009 31.924 1.00 94.06 487 GLY A CA 1
ATOM 3678 C C . GLY A 1 487 ? -6.428 -15.200 31.667 1.00 94.06 487 GLY A C 1
ATOM 3679 O O . GLY A 1 487 ? -6.208 -15.952 30.724 1.00 94.06 487 GLY A O 1
ATOM 3680 N N . ASP A 1 488 ? -7.522 -15.320 32.430 1.00 94.38 488 ASP A N 1
ATOM 3681 C CA . ASP A 1 488 ? -8.531 -16.376 32.224 1.00 94.38 488 ASP A CA 1
ATOM 3682 C C . ASP A 1 488 ? -9.221 -16.248 30.856 1.00 94.38 488 ASP A C 1
ATOM 3684 O O . ASP A 1 488 ? -9.393 -17.234 30.145 1.00 94.38 488 ASP A O 1
ATOM 3688 N N . CYS A 1 489 ? -9.567 -15.029 30.436 1.00 96.44 489 CYS A N 1
ATOM 3689 C CA . CYS A 1 489 ? -10.175 -14.810 29.124 1.00 96.44 489 CYS A CA 1
ATOM 3690 C C . CYS A 1 489 ? -9.202 -15.053 27.980 1.00 96.44 489 CYS A C 1
ATOM 3692 O O . CYS A 1 489 ? -9.623 -15.584 26.959 1.00 96.44 489 CYS A O 1
ATOM 3694 N N . ARG A 1 490 ? -7.916 -14.729 28.146 1.00 96.56 490 ARG A N 1
ATOM 3695 C CA . ARG A 1 490 ? -6.897 -15.052 27.143 1.00 96.56 490 ARG A CA 1
ATOM 3696 C C . ARG A 1 490 ? -6.793 -16.562 26.931 1.00 96.56 490 ARG A C 1
ATOM 3698 O O . ARG A 1 490 ? -6.833 -17.009 25.792 1.00 96.56 490 ARG A O 1
ATOM 3705 N N . GLN A 1 491 ? -6.767 -17.338 28.018 1.00 95.06 491 GLN A N 1
ATOM 3706 C CA . GLN A 1 491 ? -6.739 -18.802 27.957 1.00 95.06 491 GLN A CA 1
ATOM 3707 C C . GLN A 1 491 ? -7.991 -19.363 27.269 1.00 95.06 491 GLN A C 1
ATOM 3709 O O . GLN A 1 491 ? -7.889 -20.230 26.408 1.00 95.06 491 GLN A O 1
ATOM 3714 N N . ARG A 1 492 ? -9.180 -18.844 27.608 1.00 95.25 492 ARG A N 1
ATOM 3715 C CA . ARG A 1 492 ? -10.441 -19.255 26.968 1.00 95.25 492 ARG A CA 1
ATOM 3716 C C . ARG A 1 492 ? -10.492 -18.898 25.488 1.00 95.25 492 ARG A C 1
ATOM 3718 O O . ARG A 1 492 ? -10.969 -19.695 24.696 1.00 95.25 492 ARG A O 1
ATOM 3725 N N . LEU A 1 493 ? -10.072 -17.689 25.121 1.00 95.75 493 LEU A N 1
ATOM 3726 C CA . LEU A 1 493 ? -10.051 -17.263 23.726 1.00 95.75 493 LEU A CA 1
ATOM 3727 C C . LEU A 1 493 ? -9.123 -18.172 22.922 1.00 95.75 493 LEU A C 1
ATOM 3729 O O . LEU A 1 493 ? -9.540 -18.644 21.871 1.00 95.75 493 LEU A O 1
ATOM 3733 N N . LEU A 1 494 ? -7.928 -18.474 23.438 1.00 94.38 494 LEU A N 1
ATOM 3734 C CA . LEU A 1 494 ? -6.992 -19.389 22.788 1.00 94.38 494 LEU A CA 1
ATOM 3735 C C . LEU A 1 494 ? -7.575 -20.802 22.624 1.00 94.38 494 LEU A C 1
ATOM 3737 O O . LEU A 1 494 ? -7.476 -21.352 21.541 1.00 94.38 494 LEU A O 1
ATOM 3741 N N . GLU A 1 495 ? -8.246 -21.352 23.641 1.00 93.12 495 GLU A N 1
ATOM 3742 C CA . GLU A 1 495 ? -8.880 -22.686 23.580 1.00 93.12 495 GLU A CA 1
ATOM 3743 C C . GLU A 1 495 ? -9.853 -22.838 22.398 1.00 93.12 495 GLU A C 1
ATOM 3745 O O . GLU A 1 495 ? -9.913 -23.881 21.752 1.00 93.12 495 GLU A O 1
ATOM 3750 N N . PHE A 1 496 ? -10.633 -21.792 22.112 1.00 94.38 496 PHE A N 1
ATOM 3751 C CA . PHE A 1 496 ? -11.638 -21.804 21.045 1.00 94.38 496 PHE A CA 1
ATOM 3752 C C . PHE A 1 496 ? -11.154 -21.117 19.765 1.00 94.38 496 PHE A C 1
ATOM 3754 O O . PHE A 1 496 ? -11.969 -20.742 18.919 1.00 94.38 496 PHE A O 1
ATOM 3761 N N . SER A 1 497 ? -9.847 -20.902 19.617 1.00 92.25 497 SER A N 1
ATOM 3762 C CA . SER A 1 497 ? -9.264 -20.224 18.463 1.00 92.25 497 SER A CA 1
ATOM 3763 C C . SER A 1 497 ? -7.921 -20.832 18.049 1.00 92.25 497 SER A C 1
ATOM 3765 O O . SER A 1 497 ? -7.418 -21.760 18.671 1.00 92.25 497 SER A O 1
ATOM 3767 N N . GLY A 1 498 ? -7.357 -20.347 16.942 1.00 84.69 498 GLY A N 1
ATOM 3768 C CA . GLY A 1 498 ? -5.948 -20.590 16.618 1.00 84.69 498 GLY A CA 1
ATOM 3769 C C . GLY A 1 498 ? -5.053 -19.503 17.227 1.00 84.69 498 GLY A C 1
ATOM 3770 O O . GLY A 1 498 ? -5.565 -18.437 17.575 1.00 84.69 498 GLY A O 1
ATOM 3771 N N . PRO A 1 499 ? -3.724 -19.713 17.292 1.00 85.88 499 PRO A N 1
ATOM 3772 C CA . PRO A 1 499 ? -2.784 -18.731 17.849 1.00 85.88 499 PRO A CA 1
ATOM 3773 C C . PRO A 1 499 ? -2.851 -17.360 17.153 1.00 85.88 499 PRO A C 1
ATOM 3775 O O . PRO A 1 499 ? -2.581 -16.337 17.784 1.00 85.88 499 PRO A O 1
ATOM 3778 N N . ASP A 1 500 ? -3.282 -17.339 15.890 1.00 86.00 500 ASP A N 1
ATOM 3779 C CA . ASP A 1 500 ? -3.363 -16.143 15.047 1.00 86.00 500 ASP A CA 1
ATOM 3780 C C . ASP A 1 500 ? -4.699 -15.388 15.153 1.00 86.00 500 ASP A C 1
ATOM 3782 O O . ASP A 1 500 ? -4.896 -14.371 14.484 1.00 86.00 500 ASP A O 1
ATOM 3786 N N . ALA A 1 501 ? -5.651 -15.865 15.964 1.00 89.69 501 ALA A N 1
ATOM 3787 C CA . ALA A 1 501 ? -6.923 -15.171 16.132 1.00 89.69 501 ALA A CA 1
ATOM 3788 C C . ALA A 1 501 ? -6.704 -13.769 16.716 1.00 89.69 501 ALA A C 1
ATOM 3790 O O . ALA A 1 501 ? -5.993 -13.598 17.709 1.00 89.69 501 ALA A O 1
ATOM 3791 N N . ARG A 1 502 ? -7.322 -12.761 16.089 1.00 91.25 502 ARG A N 1
ATOM 3792 C CA . ARG A 1 502 ? -7.100 -11.349 16.429 1.00 91.25 502 ARG A CA 1
ATOM 3793 C C . ARG A 1 502 ? -8.015 -10.873 17.555 1.00 91.25 502 ARG A C 1
ATOM 3795 O O . ARG A 1 502 ? -9.208 -11.198 17.594 1.00 91.25 502 ARG A O 1
ATOM 3802 N N . VAL A 1 503 ? -7.450 -10.081 18.460 1.00 95.31 503 VAL A N 1
ATOM 3803 C CA . VAL A 1 503 ? -8.122 -9.403 19.568 1.00 95.31 503 VAL A CA 1
ATOM 3804 C C . VAL A 1 503 ? -8.034 -7.899 19.325 1.00 95.31 503 VAL A C 1
ATOM 3806 O O . VAL A 1 503 ? -6.995 -7.289 19.564 1.00 95.31 503 VAL A O 1
ATOM 3809 N N . HIS A 1 504 ? -9.143 -7.306 18.887 1.00 94.38 504 HIS A N 1
ATOM 3810 C CA . HIS A 1 504 ? -9.257 -5.878 18.609 1.00 94.38 504 HIS A CA 1
ATOM 3811 C C . HIS A 1 504 ? -9.780 -5.138 19.842 1.00 94.38 504 HIS A C 1
ATOM 3813 O O . HIS A 1 504 ? -10.897 -5.396 20.309 1.00 94.38 504 HIS A O 1
ATOM 3819 N N . LEU A 1 505 ? -8.996 -4.199 20.365 1.00 94.19 505 LEU A N 1
ATOM 3820 C CA . LEU A 1 505 ? -9.417 -3.295 21.434 1.00 94.19 505 LEU A CA 1
ATOM 3821 C C . LEU A 1 505 ? -9.921 -1.998 20.807 1.00 94.19 505 LEU A C 1
ATOM 3823 O O . LEU A 1 505 ? -9.158 -1.280 20.165 1.00 94.19 505 LEU A O 1
ATOM 3827 N N . LEU A 1 506 ? -11.212 -1.716 20.975 1.00 93.19 506 LEU A N 1
ATOM 3828 C CA . LEU A 1 506 ? -11.888 -0.639 20.260 1.00 93.19 506 LEU A CA 1
ATOM 3829 C C . LEU A 1 506 ? -12.067 0.622 21.105 1.00 93.19 506 LEU A C 1
ATOM 3831 O O . LEU A 1 506 ? -12.319 0.557 22.314 1.00 93.19 506 LEU A O 1
ATOM 3835 N N . ASP A 1 507 ? -12.046 1.769 20.434 1.00 90.38 507 ASP A N 1
ATOM 3836 C CA . ASP A 1 507 ? -12.575 3.016 20.971 1.00 90.38 507 ASP A CA 1
ATOM 3837 C C . ASP A 1 507 ? -14.117 3.062 20.896 1.00 90.38 507 ASP A C 1
ATOM 3839 O O . ASP A 1 507 ? -14.787 2.151 20.403 1.00 90.38 507 ASP A O 1
ATOM 3843 N N . ASN A 1 508 ? -14.720 4.151 21.386 1.00 88.62 508 ASN A N 1
ATOM 3844 C CA . ASN A 1 508 ? -16.177 4.326 21.335 1.00 88.62 508 ASN A CA 1
ATOM 3845 C C . ASN A 1 508 ? -16.742 4.531 19.918 1.00 88.62 508 ASN A C 1
ATOM 3847 O O . ASN A 1 508 ? -17.961 4.519 19.766 1.00 88.62 508 ASN A O 1
ATOM 3851 N N . HIS A 1 509 ? -15.896 4.754 18.917 1.00 88.25 509 HIS A N 1
ATOM 3852 C CA . HIS A 1 509 ? -16.266 4.946 17.518 1.00 88.25 509 HIS A CA 1
ATOM 3853 C C . HIS A 1 509 ? -16.036 3.683 16.678 1.00 88.25 509 HIS A C 1
ATOM 3855 O O . HIS A 1 509 ? -16.335 3.682 15.487 1.00 88.25 509 HIS A O 1
ATOM 3861 N N . GLY A 1 510 ? -15.583 2.591 17.303 1.00 89.69 510 GLY A N 1
ATOM 3862 C CA . GLY A 1 510 ? -15.314 1.322 16.640 1.00 89.69 510 GLY A CA 1
ATOM 3863 C C . GLY A 1 510 ? -13.959 1.267 15.941 1.00 89.69 510 GLY A C 1
ATOM 3864 O O . GLY A 1 510 ? -13.719 0.302 15.220 1.00 89.69 510 GLY A O 1
ATOM 3865 N N . MET A 1 511 ? -13.090 2.259 16.150 1.00 89.50 511 MET A N 1
ATOM 3866 C CA . MET A 1 511 ? -11.712 2.232 15.675 1.00 89.50 511 MET A CA 1
ATOM 3867 C C . MET A 1 511 ? -10.884 1.308 16.557 1.00 89.50 511 MET A C 1
ATOM 3869 O O . MET A 1 511 ? -10.984 1.339 17.786 1.00 89.50 511 MET A O 1
ATOM 3873 N N . THR A 1 512 ? -10.044 0.498 15.926 1.00 89.50 512 THR A N 1
ATOM 3874 C CA . THR A 1 512 ? -9.091 -0.354 16.633 1.00 89.50 512 THR A CA 1
ATOM 3875 C C . THR A 1 512 ? -7.947 0.499 17.169 1.00 89.50 512 THR A C 1
ATOM 3877 O O . THR A 1 512 ? -7.202 1.091 16.395 1.00 89.50 512 THR A O 1
ATOM 3880 N N . ILE A 1 513 ? -7.818 0.559 18.495 1.00 87.56 513 ILE A N 1
ATOM 3881 C CA . ILE A 1 513 ? -6.722 1.253 19.186 1.00 87.56 513 ILE A CA 1
ATOM 3882 C C . ILE A 1 513 ? -5.506 0.330 19.285 1.00 87.56 513 ILE A C 1
ATOM 3884 O O . ILE A 1 513 ? -4.376 0.743 19.052 1.00 87.56 513 ILE A O 1
ATOM 3888 N N . GLU A 1 514 ? -5.750 -0.929 19.645 1.00 88.62 514 GLU A N 1
ATOM 3889 C CA . GLU A 1 514 ? -4.735 -1.973 19.721 1.00 88.62 514 GLU A CA 1
ATOM 3890 C C . GLU A 1 514 ? -5.264 -3.256 19.091 1.00 88.62 514 GLU A C 1
ATOM 3892 O O . GLU A 1 514 ? -6.442 -3.599 19.238 1.00 88.62 514 GLU A O 1
ATOM 3897 N N . ASP A 1 515 ? -4.373 -3.981 18.427 1.00 89.50 515 ASP A N 1
ATOM 3898 C CA . ASP A 1 515 ? -4.670 -5.254 17.796 1.00 89.50 515 ASP A CA 1
ATOM 3899 C C . ASP A 1 515 ? -3.569 -6.263 18.099 1.00 89.50 515 ASP A C 1
ATOM 3901 O O . ASP A 1 515 ? -2.394 -5.997 17.855 1.00 89.50 515 ASP A O 1
ATOM 3905 N N . HIS A 1 516 ? -3.961 -7.426 18.608 1.00 92.00 516 HIS A N 1
ATOM 3906 C CA . HIS A 1 516 ? -3.026 -8.457 19.049 1.00 92.00 516 HIS A CA 1
ATOM 3907 C C . HIS A 1 516 ? -3.454 -9.820 18.531 1.00 92.00 516 HIS A C 1
ATOM 3909 O O . HIS A 1 516 ? -4.645 -10.144 18.528 1.00 92.00 516 HIS A O 1
ATOM 3915 N N . ALA A 1 517 ? -2.492 -10.659 18.162 1.00 91.62 517 ALA A N 1
ATOM 3916 C CA . ALA A 1 517 ? -2.743 -12.088 18.069 1.00 91.62 517 ALA A CA 1
ATOM 3917 C C . ALA A 1 517 ? -2.944 -12.635 19.486 1.00 91.62 517 ALA A C 1
ATOM 3919 O O . ALA A 1 517 ? -2.280 -12.216 20.439 1.00 91.62 517 ALA A O 1
ATOM 3920 N N . ILE A 1 518 ? -3.844 -13.600 19.658 1.00 93.88 518 ILE A N 1
ATOM 3921 C CA . ILE A 1 518 ? -4.110 -14.154 20.988 1.00 93.88 518 ILE A CA 1
ATOM 3922 C C . ILE A 1 518 ? -2.852 -14.784 21.616 1.00 93.88 518 ILE A C 1
ATOM 3924 O O . ILE A 1 518 ? -2.655 -14.673 22.829 1.00 93.88 518 ILE A O 1
ATOM 3928 N N . ALA A 1 519 ? -1.962 -15.353 20.797 1.00 91.62 519 ALA A N 1
ATOM 3929 C CA . ALA A 1 519 ? -0.680 -15.899 21.240 1.00 91.62 519 ALA A CA 1
ATOM 3930 C C . ALA A 1 519 ? 0.300 -14.832 21.770 1.00 91.62 519 ALA A C 1
ATOM 3932 O O . ALA A 1 519 ? 1.108 -15.132 22.646 1.00 91.62 519 ALA A O 1
ATOM 3933 N N . GLU A 1 520 ? 0.213 -13.582 21.301 1.00 93.06 520 GLU A N 1
ATOM 3934 C CA . GLU A 1 520 ? 1.025 -12.463 21.814 1.00 93.06 520 GLU A CA 1
ATOM 3935 C C . GLU A 1 520 ? 0.548 -12.032 23.205 1.00 93.06 520 GLU A C 1
ATOM 3937 O O . GLU A 1 520 ? 1.344 -11.685 24.079 1.00 93.06 520 GLU A O 1
ATOM 3942 N N . LEU A 1 521 ? -0.766 -12.099 23.438 1.00 93.69 521 LEU A N 1
ATOM 3943 C CA . LEU A 1 521 ? -1.354 -11.786 24.737 1.00 93.69 521 LEU A CA 1
ATOM 3944 C C . LEU A 1 521 ? -1.114 -12.894 25.768 1.00 93.69 521 LEU A C 1
ATOM 3946 O O . LEU A 1 521 ? -1.095 -12.606 26.970 1.00 93.69 521 LEU A O 1
ATOM 3950 N N . LEU A 1 522 ? -0.954 -14.146 25.337 1.00 94.56 522 LEU A N 1
ATOM 3951 C CA . LEU A 1 522 ? -0.703 -15.291 26.212 1.00 94.56 522 LEU A CA 1
ATOM 3952 C C . LEU A 1 522 ? 0.426 -16.176 25.660 1.00 94.56 522 LEU A C 1
ATOM 3954 O O . LEU A 1 522 ? 0.167 -17.266 25.149 1.00 94.56 522 LEU A O 1
ATOM 3958 N N . PRO A 1 523 ? 1.687 -15.728 25.772 1.00 91.06 523 PRO A N 1
ATOM 3959 C CA . PRO A 1 523 ? 2.827 -16.533 25.361 1.00 91.06 523 PRO A CA 1
ATOM 3960 C C . PRO A 1 523 ? 2.981 -17.758 26.270 1.00 91.06 523 PRO A C 1
ATOM 3962 O O . PRO A 1 523 ? 2.715 -17.677 27.471 1.00 91.06 523 PRO A O 1
ATOM 3965 N N . ALA A 1 524 ? 3.452 -18.875 25.700 1.00 89.00 524 ALA A N 1
ATOM 3966 C CA . ALA A 1 524 ? 3.611 -20.156 26.402 1.00 89.00 524 ALA A CA 1
ATOM 3967 C C . ALA A 1 524 ? 2.329 -20.593 27.137 1.00 89.00 524 ALA A C 1
ATOM 3969 O O . ALA A 1 524 ? 2.363 -21.012 28.296 1.00 89.00 524 ALA A O 1
ATOM 3970 N N . ALA A 1 525 ? 1.189 -20.418 26.466 1.00 89.00 525 ALA A N 1
ATOM 3971 C CA . ALA A 1 525 ? -0.104 -20.815 26.988 1.00 89.00 525 ALA A CA 1
ATOM 3972 C C . ALA A 1 525 ? -0.159 -22.316 27.278 1.00 89.00 525 ALA A C 1
ATOM 3974 O O . ALA A 1 525 ? 0.478 -23.109 26.591 1.00 89.00 525 ALA A O 1
ATOM 3975 N N . PHE A 1 526 ? -0.983 -22.679 28.258 1.00 88.44 526 PHE A N 1
ATOM 3976 C CA . PHE A 1 526 ? -1.308 -24.069 28.535 1.00 88.44 526 PHE A CA 1
ATOM 3977 C C . PHE A 1 526 ? -2.237 -24.582 27.431 1.00 88.44 526 PHE A C 1
ATOM 3979 O O . PHE A 1 526 ? -3.321 -24.025 27.242 1.00 88.44 526 PHE A O 1
ATOM 3986 N N . VAL A 1 527 ? -1.816 -25.593 26.682 1.00 86.06 527 VAL A N 1
ATOM 3987 C CA . VAL A 1 527 ? -2.563 -26.153 25.546 1.00 86.06 527 VAL A CA 1
ATOM 3988 C C . VAL A 1 527 ? -3.032 -27.577 25.851 1.00 86.06 527 VAL A C 1
ATOM 3990 O O . VAL A 1 527 ? -2.530 -28.196 26.788 1.00 86.06 527 VAL A O 1
ATOM 3993 N N . PRO A 1 528 ? -3.995 -28.134 25.091 1.00 81.44 528 PRO A N 1
ATOM 3994 C CA . PRO A 1 528 ? -4.455 -29.506 25.308 1.00 81.44 528 PRO A CA 1
ATOM 3995 C C . PRO A 1 528 ? -3.331 -30.553 25.333 1.00 81.44 528 PRO A C 1
ATOM 3997 O O . PRO A 1 528 ? -3.424 -31.498 26.109 1.00 81.44 528 PRO A O 1
ATOM 4000 N N . ASP A 1 529 ? -2.260 -30.348 24.561 1.00 83.25 529 ASP A N 1
ATOM 4001 C CA . ASP A 1 529 ? -1.089 -31.236 24.524 1.00 83.25 529 ASP A CA 1
ATOM 4002 C C . ASP A 1 529 ? -0.295 -31.262 25.850 1.00 83.25 529 ASP A C 1
ATOM 4004 O O . ASP A 1 529 ? 0.468 -32.195 26.079 1.00 83.25 529 ASP A O 1
ATOM 4008 N N . ASP A 1 530 ? -0.479 -30.280 26.744 1.00 85.62 530 ASP A N 1
ATOM 4009 C CA . ASP A 1 530 ? 0.163 -30.237 28.070 1.00 85.62 530 ASP A CA 1
ATOM 4010 C C . ASP A 1 530 ? -0.587 -31.067 29.137 1.00 85.62 530 ASP A C 1
ATOM 4012 O O . ASP A 1 530 ? -0.161 -31.130 30.295 1.00 85.62 530 ASP A O 1
ATOM 4016 N N . LEU A 1 531 ? -1.749 -31.643 28.796 1.00 82.19 531 LEU A N 1
ATOM 4017 C CA . LEU A 1 531 ? -2.545 -32.483 29.705 1.00 82.19 531 LEU A CA 1
ATOM 4018 C C . LEU A 1 531 ? -2.062 -33.941 29.768 1.00 82.19 531 LEU A C 1
ATOM 4020 O O . LEU A 1 531 ? -2.459 -34.654 30.697 1.00 82.19 531 LEU A O 1
ATOM 4024 N N . ASP A 1 532 ? -1.246 -34.357 28.799 1.00 72.44 532 ASP A N 1
ATOM 4025 C CA . ASP A 1 532 ? -0.641 -35.690 28.681 1.00 72.44 532 ASP A CA 1
ATOM 4026 C C . ASP A 1 532 ? 0.740 -35.752 29.361 1.00 72.44 532 ASP A C 1
ATOM 4028 O O . ASP A 1 532 ? 1.051 -36.811 29.968 1.00 72.44 532 ASP A O 1
#

Radius of gyration: 26.67 Å; chains: 1; bounding box: 56×65×88 Å

Foldseek 3Di:
DAEEEEEAAAQQFLFFDPCQVVVVQHTFGQQQVLQVCQPVCVLVHHGQDQVQVLLLPVQVQSCQFPVDGRPPDDHDPFRFWEKHWEAAQAPDQDPLQLVQQLLQFHHPDDAFFQPAAQQRDDPVLQVQLCVVLVFLGAAANGADDLQVQCLVCVQVCLVRVHWYWHDHRALEIETEHECPRNNLVSLVVSQVSSLVSCVVNRRFKYKYFYWYDDNVGGIDTDPSIDIDGDARPDDGLLQQLVVVVAAEEEEDCRCVSRVNHSHDHYHYDDAQVRSLVVLLVCLVVHDPSYYYYTYRCCLQPVDLLQLNSSVNSVSSVVVSVSVVSVVVSGDQQYKYWYKHRFHRRSPDPHRDRGRRTMMTRMDHNLDGYDYLYYHHHSSLSSQQSCVSSVTDGRPDHHHQHFDPPVVLVVQVVQQVVAADPPPPKKKKKWFQFPVRDIFIFIKYADPVGPIDHGLNRRCVRCVVVVTQETQEMEMEIPQQDFDDDDPVSLLVNCQSYPQQRKYFYAGSSRGGPDIDRSCVVPPPHDDPVNVD

InterPro domains:
  IPR002125 Cytidine and deoxycytidylate deaminase domain [PF00383] (408-497)
  IPR002125 Cytidine and deoxycytidylate deaminase domain [PS51747] (402-529)
  IPR006124 Metalloenzyme [PF01676] (3-392)
  IPR010045 Phosphopentomutase [MF_00740] (1-401)
  IPR010045 Phosphopentomutase [PTHR21110] (1-401)
  IPR010045 Phosphopentomutase [TIGR01696] (3-397)
  IPR010045 Phosphopentomutase [cd16009] (3-400)
  IPR016192 APOBEC/CMP deaminase, zinc-binding [PS00903] (453-493)
  IPR016193 Cytidine deaminase-like [SSF53927] (408-532)
  IPR017850 Alkaline-phosphatase-like, core domain superfamily [G3DSA:3.40.720.10] (3-400)
  IPR017850 Alkaline-phosphatase-like, core domain superfamily [SSF53649] (1-402)
  IPR024052 Phosphopentomutase DeoB cap domain superfamily [G3DSA:3.30.70.1250] (109-230)
  IPR024052 Phosphopentomutase DeoB cap domain superfamily [SSF143856] (114-230)

Organism: NCBI:txid1579979